Protein AF-A0A7S1I8G5-F1 (afdb_monomer)

pLDDT: mean 76.27, std 21.04, range [24.95, 96.56]

Secondary structure (DSSP, 8-state):
-PPPPPP---------------------S-S------STT-TTSTT-PPEEEEEEEEEEE-TTS-EEEEEEEEETTS-GGG-EEEEGGG-TT-HHHHHHHHHHHHHHHHHHHHHHHHHHHHHHHHHHHHHHHHHHHHHHHHTTSPS-S---GGGGGEEEEEETTEEEEEE-PBPTTSPBP--EEE--SSSHHHHHHHHHH-HHHHHHHHTTTS-------S-------TT----HHHHHHHHHHHHHHHHHTT--GGGGG-HHHHHHHHHHTTTS-----HHHHHHHHHHHHHHHHHHHHHHHHHHHHTT---EEEEEEEE-SS-EEEEEEEEEE-TT---EEEEEEEEEEE-SS---HHHHHHHHHHHHHHHT--GGG-S-EEB---HHHHHHSS--TT-B-HHHHHHHHHHHHHTSHHHHHHHHHHHHHHHHHHT-HHHHHHHHHHHHHTTPPP-PPP-TTTS-TTTHHHHHHHHHHHTHHHHHHHHHHHGGG---PPPP-------SSHHHHHTTSS--

Sequence (522 aa):
MASPMPKPSKKWTTKKVSNAGRLPARGAPNGPKMTPRHLGDKAIADTYEVQDIVGERNINTADGGRAKEWLVHWKGYTDEANTWEPLANLAGAETFIARFNEERDAANLRQQQQREKAREEKRGRAEEEEQQEEQQQAAKQQLEPEGRKTSFVWRAFVEVKEGDQKWAHCKLDLRSGERCSAKIKVCGGTSNLQQHIKASHKDWYIEQVQGKVPLAKIDLTEDRIDIIGGQTYTTEKKHRTARRFAYWVVRRKRPVSLADDAEFRDFLKEATFGKYDGPRVTTVNTHILEMVAVSNVNNQKIVTGWKEQRFKPSMAADLWSDSTCSLMGVYLYYIDENWTGLFDMLIGCSGFSGERHTGEAIKAQTDKDMDSVGLSWGDIHAKVSDQGSNIKKAWRDLSGGFCAAHTIELCVKVYLEAVGVAVVVKKMKGMTAYFHRSPHRLKHLKEQCVAAGLRPRIPPQTGNAMRWHYTHDLLDYYREYQSAIQTCNTDETQGMKMEPMVRITSTTTTGANKLANAWFVA

Mean predicted aligned error: 19.28 Å

InterPro domains:
  IPR000953 Chromo/chromo shadow domain [PS50013] (48-112)
  IPR000953 Chromo/chromo shadow domain [SM00298] (47-105)
  IPR012337 Ribonuclease H-like superfamily [SSF53098] (314-490)
  IPR016197 Chromo-like domain superfamily [SSF54160] (35-104)
  IPR023780 Chromo domain [PF00385] (48-102)
  IPR036236 Zinc finger C2H2 superfamily [SSF57667] (151-210)
  IPR052035 Zinc finger BED domain-containing [PTHR46481] (117-494)

Solvent-accessible surface area (backbone atoms only — not comparable to full-atom values): 31558 Å² total; per-residue (Å²): 139,87,83,88,85,86,88,85,83,88,86,88,85,90,80,91,87,88,86,86,87,90,83,81,91,88,72,81,93,86,67,91,82,84,76,80,87,58,100,84,53,97,77,70,86,85,72,84,56,80,64,45,52,80,45,76,48,80,44,78,42,100,86,75,46,79,46,62,32,34,30,35,36,45,60,95,56,61,83,89,70,47,44,78,40,45,68,86,79,43,77,90,44,60,66,43,52,48,51,42,50,53,52,49,52,54,49,50,50,53,54,50,53,54,52,51,50,54,50,49,54,52,48,50,52,50,52,52,50,50,52,51,50,49,50,53,49,53,61,51,60,77,71,56,79,91,86,75,78,92,54,75,62,54,79,44,41,47,80,44,75,60,84,94,46,48,31,33,36,41,74,46,59,34,92,82,71,46,75,38,81,54,72,42,78,57,70,98,62,60,65,67,61,47,48,47,37,60,70,62,30,46,70,63,47,28,62,74,43,39,90,69,56,77,86,66,70,83,73,83,76,80,77,77,78,75,87,58,86,87,75,75,74,45,72,66,57,50,53,53,50,28,42,52,49,30,49,50,30,61,77,66,72,46,67,66,64,57,41,64,34,65,69,59,25,52,51,37,15,60,78,46,75,70,59,39,64,65,47,44,44,71,56,27,50,50,42,45,46,51,51,49,22,49,47,50,54,50,48,28,52,53,44,50,53,28,58,77,70,68,51,48,40,31,35,37,45,51,77,50,74,56,100,85,39,38,39,37,38,35,34,37,38,44,63,52,98,80,66,83,48,82,46,77,43,80,60,36,79,47,68,44,71,94,52,75,78,41,23,65,55,49,31,54,52,49,51,52,29,33,51,72,37,73,49,55,82,88,50,49,64,29,31,31,29,60,88,49,72,31,56,56,63,32,49,74,74,53,76,55,39,62,36,62,71,55,51,54,48,52,54,50,50,57,55,47,61,34,77,75,46,31,54,53,54,52,50,53,52,49,52,39,53,58,34,74,73,32,74,66,49,46,50,51,47,31,53,33,19,48,76,66,75,38,82,67,71,79,75,72,54,80,87,79,37,62,98,85,45,43,70,59,55,40,52,52,47,53,64,74,45,39,70,25,52,52,49,55,54,58,70,65,35,85,79,56,92,76,82,82,81,81,78,84,74,89,80,79,79,72,68,63,65,64,58,64,67,59,68,82,75,123

Radius of gyration: 39.94 Å; Cα contacts (8 Å, |Δi|>4): 485; chains: 1; bounding box: 115×105×87 Å

Foldseek 3Di:
DDDDDDDDDDDDDDDDDDDDDDDDDDDDDPDDDDDDDDPPDPPPPPDWDFPAFDDKDWDQDPVRDIFMWTFTDTPPDDSVPTDTHGPVSCVPCVVRVVVVVVVVVVVVVVVVVVVVVVVVVVVVVVVVVVVVVVVVVVVVVVPDDPDDDDDPLCVQWDWDDDPPWIKTAGQDAFPVRHGGRDIGTDDPDCVVSVLCCLVGVLVVVLVVCQPVQDPPPLPPPDPPPPPDPDDACDPVNQLNQLLVVLVCCVVVVHDLCCQVDPVSQVVVCVVVVNRDSGDHSSSSSVSVSNVVSSLLVVLLVVVVVCVVVLNAWAKEKDWDDDPQWIKIWIKTWDQDPVNPDIDIDTQDIDTPHPDDLALVVVLVRVCVSQVSSPHDPVRHDAYEYAPDPRVCSNDPCRVVYYDPLNVVLVVVVVVCPPPVNVVVLVVLVVVLVVCVVDPVSLVQLQVLCVVVVHHRDHADDPVPDDVRCNSVSSVVCCVVSVRSSVVSVVVVCVPPDDDDDDPPDDDPPPPPVVVVVVPVPD

Structure (mmCIF, N/CA/C/O backbone):
data_AF-A0A7S1I8G5-F1
#
_entry.id   AF-A0A7S1I8G5-F1
#
loop_
_atom_site.group_PDB
_atom_site.id
_atom_site.type_symbol
_atom_site.label_atom_id
_atom_site.label_alt_id
_atom_site.label_comp_id
_atom_site.label_asym_id
_atom_site.label_entity_id
_atom_site.label_seq_id
_atom_site.pdbx_PDB_ins_code
_atom_site.Cartn_x
_atom_site.Cartn_y
_atom_site.Cartn_z
_atom_site.occupancy
_atom_site.B_iso_or_equiv
_atom_site.auth_seq_id
_atom_site.auth_comp_id
_atom_site.auth_asym_id
_atom_site.auth_atom_id
_atom_site.pdbx_PDB_model_num
ATOM 1 N N . MET A 1 1 ? -65.377 8.418 19.865 1.00 36.53 1 MET A N 1
ATOM 2 C CA . MET A 1 1 ? -65.675 8.837 21.250 1.00 36.53 1 MET A CA 1
ATOM 3 C C . MET A 1 1 ? -64.368 9.284 21.877 1.00 36.53 1 MET A C 1
ATOM 5 O O . MET A 1 1 ? -63.541 8.444 22.196 1.00 36.53 1 MET A O 1
ATOM 9 N N . ALA A 1 2 ? -64.126 10.593 21.907 1.00 29.33 2 ALA A N 1
ATOM 10 C CA . ALA A 1 2 ? -62.916 11.172 22.479 1.00 29.33 2 ALA A CA 1
ATOM 11 C C . ALA A 1 2 ? -63.202 11.562 23.935 1.00 29.33 2 ALA A C 1
ATOM 13 O O . ALA A 1 2 ? -64.108 12.357 24.180 1.00 29.33 2 ALA A O 1
ATOM 14 N N . SER A 1 3 ? -62.452 10.988 24.876 1.00 32.75 3 SER A N 1
ATOM 15 C CA . SER A 1 3 ? -62.438 11.425 26.276 1.00 32.75 3 SER A CA 1
ATOM 16 C C . SER A 1 3 ? -61.350 12.488 26.495 1.00 32.75 3 SER A C 1
ATOM 18 O O . SER A 1 3 ? -60.324 12.444 25.813 1.00 32.75 3 SER A O 1
ATOM 20 N N . PRO A 1 4 ? -61.549 13.451 27.415 1.00 34.56 4 PRO A N 1
ATOM 21 C CA . PRO A 1 4 ? -60.782 14.691 27.477 1.00 34.56 4 PRO A CA 1
ATOM 22 C C . PRO A 1 4 ? -59.636 14.635 28.498 1.00 34.56 4 PRO A C 1
ATOM 24 O O . PRO A 1 4 ? -59.749 13.988 29.537 1.00 34.56 4 PRO A O 1
ATOM 27 N N . MET A 1 5 ? -58.563 15.385 28.236 1.00 29.31 5 MET A N 1
ATOM 28 C CA . MET A 1 5 ? -57.493 15.662 29.205 1.00 29.31 5 MET A CA 1
ATOM 29 C C . MET A 1 5 ? -57.603 17.081 29.807 1.00 29.31 5 MET A C 1
ATOM 31 O O . MET A 1 5 ? -58.211 17.962 29.193 1.00 29.31 5 MET A O 1
ATOM 35 N N . PRO A 1 6 ? -57.058 17.308 31.021 1.00 33.12 6 PRO A N 1
ATOM 36 C CA . PRO A 1 6 ? -57.450 18.381 31.935 1.00 33.12 6 PRO A CA 1
ATOM 37 C C . PRO A 1 6 ? -56.567 19.643 31.856 1.00 33.12 6 PRO A C 1
ATOM 39 O O . PRO A 1 6 ? -55.441 19.624 31.369 1.00 33.12 6 PRO A O 1
ATOM 42 N N . LYS A 1 7 ? -57.096 20.753 32.395 1.00 33.09 7 LYS A N 1
ATOM 43 C CA . LYS A 1 7 ? -56.464 22.087 32.500 1.00 33.09 7 LYS A CA 1
ATOM 44 C C . LYS A 1 7 ? -55.495 22.203 33.695 1.00 33.09 7 LYS A C 1
ATOM 46 O O . LYS A 1 7 ? -55.830 21.703 34.765 1.00 33.09 7 LYS A O 1
ATOM 51 N N . PRO A 1 8 ? -54.461 23.062 33.595 1.00 29.69 8 PRO A N 1
ATOM 52 C CA . PRO A 1 8 ? -53.911 23.814 34.737 1.00 29.69 8 PRO A CA 1
ATOM 53 C C . PRO A 1 8 ? -53.958 25.341 34.467 1.00 29.69 8 PRO A C 1
ATOM 55 O O . PRO A 1 8 ? -53.571 25.816 33.408 1.00 29.69 8 PRO A O 1
ATOM 58 N N . SER A 1 9 ? -54.729 26.127 35.228 1.00 30.64 9 SER A N 1
ATOM 59 C CA . SER A 1 9 ? -54.381 26.892 36.450 1.00 30.64 9 SER A CA 1
ATOM 60 C C . SER A 1 9 ? -53.695 28.265 36.222 1.00 30.64 9 SER A C 1
ATOM 62 O O . SER A 1 9 ? -52.518 28.355 35.904 1.00 30.64 9 SER A O 1
ATOM 64 N N . LYS A 1 10 ? -54.499 29.324 36.450 1.00 30.70 10 LYS A N 1
ATOM 65 C CA . LYS A 1 10 ? -54.240 30.763 36.757 1.00 30.70 10 LYS A CA 1
ATOM 66 C C . LYS A 1 10 ? -52.889 31.048 37.465 1.00 30.70 10 LYS A C 1
ATOM 68 O O . LYS A 1 10 ? -52.471 30.214 38.249 1.00 30.70 10 LYS A O 1
ATOM 73 N N . LYS A 1 11 ? -52.219 32.215 37.421 1.00 27.30 11 LYS A N 1
ATOM 74 C CA . LYS A 1 11 ? -52.480 33.636 37.051 1.00 27.30 11 LYS A CA 1
ATOM 75 C C . LYS A 1 11 ? -51.140 34.383 37.257 1.00 27.30 11 LYS A C 1
ATOM 77 O O . LYS A 1 11 ? -50.502 34.071 38.250 1.00 27.30 11 LYS A O 1
ATOM 82 N N . TRP A 1 12 ? -50.810 35.445 36.511 1.00 24.95 12 TRP A N 1
ATOM 83 C CA . TRP A 1 12 ? -50.066 36.596 37.071 1.00 24.95 12 TRP A CA 1
ATOM 84 C C . TRP A 1 12 ? -50.576 37.911 36.466 1.00 24.95 12 TRP A C 1
ATOM 86 O O . TRP A 1 12 ? -50.993 37.977 35.314 1.00 24.95 12 TRP A O 1
ATOM 96 N N . THR A 1 13 ? -50.660 38.919 37.325 1.00 29.16 13 THR A N 1
ATOM 97 C CA . THR A 1 13 ? -51.460 40.145 37.225 1.00 29.16 13 THR A CA 1
ATOM 98 C C . THR A 1 13 ? -50.667 41.342 36.706 1.00 29.16 13 THR A C 1
ATOM 100 O O . THR A 1 13 ? -49.552 41.585 37.155 1.00 29.16 13 THR A O 1
ATOM 103 N N . THR A 1 14 ? -51.292 42.164 35.863 1.00 29.16 14 THR A N 1
ATOM 104 C CA . THR A 1 14 ? -50.829 43.503 35.461 1.00 29.16 14 THR A CA 1
ATOM 105 C C . THR A 1 14 ? -51.195 44.575 36.495 1.00 29.16 14 THR A C 1
ATOM 107 O O . THR A 1 14 ? -52.366 44.695 36.864 1.00 29.16 14 THR A O 1
ATOM 110 N N . LYS A 1 15 ? -50.235 45.426 36.880 1.00 28.98 15 LYS A N 1
ATOM 111 C CA . LYS A 1 15 ? -50.476 46.747 37.494 1.00 28.98 15 LYS A CA 1
ATOM 112 C C . LYS A 1 15 ? -49.746 47.832 36.683 1.00 28.98 15 LYS A C 1
ATOM 114 O O . LYS A 1 15 ? -48.544 47.731 36.472 1.00 28.98 15 LYS A O 1
ATOM 119 N N . LYS A 1 16 ? -50.502 48.846 36.234 1.00 28.47 16 LYS A N 1
ATOM 120 C CA . LYS A 1 16 ? -50.039 50.144 35.683 1.00 28.47 16 LYS A CA 1
ATOM 121 C C . LYS A 1 16 ? -49.447 51.002 36.826 1.00 28.47 16 LYS A C 1
ATOM 123 O O . LYS A 1 16 ? -49.817 50.775 37.973 1.00 28.47 16 LYS A O 1
ATOM 128 N N . VAL A 1 17 ? -48.542 51.963 36.616 1.00 27.59 17 VAL A N 1
ATOM 129 C CA . VAL A 1 17 ? -48.714 53.400 36.240 1.00 27.59 17 VAL A CA 1
ATOM 130 C C . VAL A 1 17 ? -47.315 54.014 36.547 1.00 27.59 17 VAL A C 1
ATOM 132 O O . VAL A 1 17 ? -46.735 53.624 37.552 1.00 27.59 17 VAL A O 1
ATOM 135 N N . SER A 1 18 ? -46.673 54.871 35.744 1.00 29.56 18 SER A N 1
ATOM 136 C CA . SER A 1 18 ? -46.899 56.325 35.758 1.00 29.56 18 SER A CA 1
ATOM 137 C C . SER A 1 18 ? -46.206 57.073 34.613 1.00 29.56 18 SER A C 1
ATOM 139 O O . SER A 1 18 ? -45.178 56.681 34.075 1.00 29.56 18 SER A O 1
ATOM 141 N N . ASN A 1 19 ? -46.855 58.177 34.261 1.00 34.03 19 ASN A N 1
ATOM 142 C CA . ASN A 1 19 ? -46.555 59.156 33.229 1.00 34.03 19 ASN A CA 1
ATOM 143 C C . ASN A 1 19 ? -45.679 60.274 33.828 1.00 34.03 19 ASN A C 1
ATOM 145 O O . ASN A 1 19 ? -46.028 60.734 34.913 1.00 34.03 19 ASN A O 1
ATOM 149 N N . ALA A 1 20 ? -44.634 60.757 33.145 1.00 28.36 20 ALA A N 1
ATOM 150 C CA . ALA A 1 20 ? -44.122 62.126 33.323 1.00 28.36 20 ALA A CA 1
ATOM 151 C C . ALA A 1 20 ? -43.029 62.490 32.299 1.00 28.36 20 ALA A C 1
ATOM 153 O O . ALA A 1 20 ? -41.996 61.833 32.230 1.00 28.36 20 ALA A O 1
ATOM 154 N N . GLY A 1 21 ? -43.215 63.622 31.610 1.00 27.94 21 GLY A N 1
ATOM 155 C CA . GLY A 1 21 ? -42.102 64.498 31.223 1.00 27.94 21 GLY A CA 1
ATOM 156 C C . GLY A 1 21 ? -41.699 64.519 29.747 1.00 27.94 21 GLY A C 1
ATOM 157 O O . GLY A 1 21 ? -40.776 63.833 29.331 1.00 27.94 21 GLY A O 1
ATOM 158 N N . ARG A 1 22 ? -42.318 65.412 28.968 1.00 34.19 22 ARG A N 1
ATOM 159 C CA . ARG A 1 22 ? -41.823 65.877 27.663 1.00 34.19 22 ARG A CA 1
ATOM 160 C C . ARG A 1 22 ? -40.981 67.136 27.878 1.00 34.19 22 ARG A C 1
ATOM 162 O O . ARG A 1 22 ? -41.559 68.112 28.332 1.00 34.19 22 ARG A O 1
ATOM 169 N N . LEU A 1 23 ? -39.697 67.152 27.501 1.00 28.70 23 LEU A N 1
ATOM 170 C CA . LEU A 1 23 ? -38.855 68.353 27.289 1.00 28.70 23 LEU A CA 1
ATOM 171 C C . LEU A 1 23 ? -37.631 67.973 26.407 1.00 28.70 23 LEU A C 1
ATOM 173 O O . LEU A 1 23 ? -37.255 66.806 26.402 1.00 28.70 23 LEU A O 1
ATOM 177 N N . PRO A 1 24 ? -36.915 68.910 25.753 1.00 28.22 24 PRO A N 1
ATOM 178 C CA . PRO A 1 24 ? -37.345 69.808 24.679 1.00 28.22 24 PRO A CA 1
ATOM 179 C C . PRO A 1 24 ? -36.412 69.731 23.439 1.00 28.22 24 PRO A C 1
ATOM 181 O O . PRO A 1 24 ? -35.234 69.395 23.533 1.00 28.22 24 PRO A O 1
ATOM 184 N N . ALA A 1 25 ? -36.908 70.129 22.264 1.00 29.56 25 ALA A N 1
ATOM 185 C CA . ALA A 1 25 ? -36.082 70.290 21.064 1.00 29.56 25 ALA A CA 1
ATOM 186 C C . ALA A 1 25 ? -35.198 71.546 21.175 1.00 29.56 25 ALA A C 1
ATOM 188 O O . ALA A 1 25 ? -35.715 72.660 21.277 1.00 29.56 25 ALA A O 1
ATOM 189 N N . ARG A 1 26 ? -33.871 71.385 21.112 1.00 32.38 26 ARG A N 1
ATOM 190 C CA . ARG A 1 26 ? -32.922 72.496 20.944 1.00 32.38 26 ARG A CA 1
ATOM 191 C C . ARG A 1 26 ? -32.481 72.593 19.485 1.00 32.38 26 ARG A C 1
ATOM 193 O O . ARG A 1 26 ? -31.536 71.940 19.068 1.00 32.38 26 ARG A O 1
ATOM 200 N N . GLY A 1 27 ? -33.164 73.457 18.741 1.00 32.97 27 GLY A N 1
ATOM 201 C CA . GLY A 1 27 ? -32.585 74.193 17.618 1.00 32.97 27 GLY A CA 1
ATOM 202 C C . GLY A 1 27 ? -32.524 75.665 18.022 1.00 32.97 27 GLY A C 1
ATOM 203 O O . GLY A 1 27 ? -33.501 76.181 18.565 1.00 32.97 27 GLY A O 1
ATOM 204 N N . ALA A 1 28 ? -31.372 76.309 17.833 1.00 29.28 28 ALA A N 1
ATOM 205 C CA . ALA A 1 28 ? -31.188 77.719 18.157 1.00 29.28 28 ALA A CA 1
ATOM 206 C C . ALA A 1 28 ? -32.063 78.629 17.261 1.00 29.28 28 ALA A C 1
ATOM 208 O O . ALA A 1 28 ? -32.385 78.256 16.131 1.00 29.28 28 ALA A O 1
ATOM 209 N N . PRO A 1 29 ? -32.470 79.811 17.761 1.00 35.16 29 PRO A N 1
ATOM 210 C CA . PRO A 1 29 ? -33.760 80.427 17.439 1.00 35.16 29 PRO A CA 1
ATOM 211 C C . PRO A 1 29 ? -33.788 81.353 16.218 1.00 35.16 29 PRO A C 1
ATOM 213 O O . PRO A 1 29 ? -34.811 81.983 15.999 1.00 35.16 29 PRO A O 1
ATOM 216 N N . ASN A 1 30 ? -32.716 81.462 15.430 1.00 34.28 30 ASN A N 1
ATOM 217 C CA . ASN A 1 30 ? -32.603 82.497 14.390 1.00 34.28 30 ASN A CA 1
ATOM 218 C C . ASN A 1 30 ? -32.059 81.969 13.051 1.00 34.28 30 ASN A C 1
ATOM 220 O O . ASN A 1 30 ? -31.218 82.599 12.418 1.00 34.28 30 ASN A O 1
ATOM 224 N N . GLY A 1 31 ? -32.557 80.816 12.601 1.00 37.69 31 GLY A N 1
ATOM 225 C CA . GLY A 1 31 ? -32.434 80.373 11.210 1.00 37.69 31 GLY A CA 1
ATOM 226 C C . GLY A 1 31 ? -33.821 80.008 10.675 1.00 37.69 31 GLY A C 1
ATOM 227 O O . GLY A 1 31 ? -34.510 79.222 11.334 1.00 37.69 31 GLY A O 1
ATOM 228 N N . PRO A 1 32 ? -34.294 80.579 9.552 1.00 36.72 32 PRO A N 1
ATOM 229 C CA . PRO A 1 32 ? -35.659 80.352 9.095 1.00 36.72 32 PRO A CA 1
ATOM 230 C C . PRO A 1 32 ? -35.862 78.887 8.680 1.00 36.72 32 PRO A C 1
ATOM 232 O O . PRO A 1 32 ? -35.322 78.417 7.682 1.00 36.72 32 PRO A O 1
ATOM 235 N N . LYS A 1 33 ? -36.673 78.167 9.467 1.00 34.03 33 LYS A N 1
ATOM 236 C CA . LYS A 1 33 ? -37.210 76.841 9.143 1.00 34.03 33 LYS A CA 1
ATOM 237 C C . LYS A 1 33 ? -38.220 76.987 8.007 1.00 34.03 33 LYS A C 1
ATOM 239 O O . LYS A 1 33 ? -39.370 77.347 8.252 1.00 34.03 33 LYS A O 1
ATOM 244 N N . MET A 1 34 ? -37.806 76.705 6.777 1.00 33.00 34 MET A N 1
ATOM 245 C CA . MET A 1 34 ? -38.726 76.612 5.645 1.00 33.00 34 MET A CA 1
ATOM 246 C C . MET A 1 34 ? -39.209 75.168 5.510 1.00 33.00 34 MET A C 1
ATOM 248 O O . MET A 1 34 ? -38.493 74.300 5.027 1.00 33.00 34 MET A O 1
ATOM 252 N N . THR A 1 35 ? -40.428 74.915 5.987 1.00 39.66 35 THR A N 1
ATOM 253 C CA . THR A 1 35 ? -41.234 73.772 5.538 1.00 39.66 35 THR A CA 1
ATOM 254 C C . THR A 1 35 ? -42.181 74.310 4.471 1.00 39.66 35 THR A C 1
ATOM 256 O O . THR A 1 35 ? -42.973 75.202 4.790 1.00 39.66 35 THR A O 1
ATOM 259 N N . PRO A 1 36 ? -42.097 73.848 3.218 1.00 34.38 36 PRO A N 1
ATOM 260 C CA . PRO A 1 36 ? -43.021 74.297 2.196 1.00 34.38 36 PRO A CA 1
ATOM 261 C C . PRO A 1 36 ? -44.405 73.667 2.386 1.00 34.38 36 PRO A C 1
ATOM 263 O O . PRO A 1 36 ? -44.516 72.496 2.749 1.00 34.38 36 PRO A O 1
ATOM 266 N N . ARG A 1 37 ? -45.468 74.466 2.232 1.00 45.16 37 ARG A N 1
ATOM 267 C CA . ARG A 1 37 ? -46.842 74.110 2.639 1.00 45.16 37 ARG A CA 1
ATOM 268 C C . ARG A 1 37 ? -47.810 73.900 1.473 1.00 45.16 37 ARG A C 1
ATOM 270 O O . ARG A 1 37 ? -48.912 73.434 1.754 1.00 45.16 37 ARG A O 1
ATOM 277 N N . HIS A 1 38 ? -47.456 74.166 0.209 1.00 35.88 38 HIS A N 1
ATOM 278 C CA . HIS A 1 38 ? -48.355 73.992 -0.951 1.00 35.88 38 HIS A CA 1
ATOM 279 C C . HIS A 1 38 ? -47.667 73.311 -2.160 1.00 35.88 38 HIS A C 1
ATOM 281 O O . HIS A 1 38 ? -46.457 73.434 -2.348 1.00 35.88 38 HIS A O 1
ATOM 287 N N . LEU A 1 39 ? -48.451 72.595 -2.990 1.00 38.56 39 LEU A N 1
ATOM 288 C CA . LEU A 1 39 ? -48.036 72.045 -4.296 1.00 38.56 39 LEU A CA 1
ATOM 289 C C . LEU A 1 39 ? -47.607 73.211 -5.209 1.00 38.56 39 LEU A C 1
ATOM 291 O O . LEU A 1 39 ? -48.442 73.874 -5.818 1.00 38.56 39 LEU A O 1
ATOM 295 N N . GLY A 1 40 ? -46.314 73.514 -5.239 1.00 46.38 40 GLY A N 1
ATOM 296 C CA . GLY A 1 40 ? -45.781 74.723 -5.875 1.00 46.38 40 GLY A CA 1
ATOM 297 C C . GLY A 1 40 ? -44.508 75.262 -5.224 1.00 46.38 40 GLY A C 1
ATOM 298 O O . GLY A 1 40 ? -43.892 76.178 -5.764 1.00 46.38 40 GLY A O 1
ATOM 299 N N . ASP A 1 41 ? -44.071 74.672 -4.113 1.00 38.12 41 ASP A N 1
ATOM 300 C CA . ASP A 1 41 ? -42.801 75.011 -3.490 1.00 38.12 41 ASP A CA 1
ATOM 301 C C . ASP A 1 41 ? -41.639 74.133 -4.006 1.00 38.12 41 ASP A C 1
ATOM 303 O O . ASP A 1 41 ? -41.667 72.902 -3.961 1.00 38.12 41 ASP A O 1
ATOM 307 N N . LYS A 1 42 ? -40.581 74.796 -4.487 1.00 41.94 42 LYS A N 1
ATOM 308 C CA . LYS A 1 42 ? -39.393 74.260 -5.187 1.00 41.94 42 LYS A CA 1
ATOM 309 C C . LYS A 1 42 ? -38.405 73.446 -4.316 1.00 41.94 42 LYS A C 1
ATOM 311 O O . LYS A 1 42 ? -37.199 73.573 -4.493 1.00 41.94 42 LYS A O 1
ATOM 316 N N . ALA A 1 43 ? -38.885 72.614 -3.391 1.00 46.19 43 ALA A N 1
ATOM 317 C CA . ALA A 1 43 ? -38.037 71.778 -2.521 1.00 46.19 43 ALA A CA 1
ATOM 318 C C . ALA A 1 43 ? -38.420 70.280 -2.504 1.00 46.19 43 ALA A C 1
ATOM 320 O O . ALA A 1 43 ? -38.004 69.554 -1.609 1.00 46.19 43 ALA A O 1
ATOM 321 N N . ILE A 1 44 ? -39.201 69.811 -3.488 1.00 46.47 44 ILE A N 1
ATOM 322 C CA . ILE A 1 44 ? -39.547 68.382 -3.689 1.00 46.47 44 ILE A CA 1
ATOM 323 C C . ILE A 1 44 ? -38.609 67.721 -4.731 1.00 46.47 44 ILE A C 1
ATOM 325 O O . ILE A 1 44 ? -38.768 66.559 -5.080 1.00 46.47 44 ILE A O 1
ATOM 329 N N . ALA A 1 45 ? -37.619 68.450 -5.258 1.00 44.41 45 ALA A N 1
ATOM 330 C CA . ALA A 1 45 ? -36.797 67.970 -6.372 1.00 44.41 45 ALA A CA 1
ATOM 331 C C . ALA A 1 45 ? -35.719 66.931 -5.987 1.00 44.41 45 ALA A C 1
ATOM 333 O O . ALA A 1 45 ? -35.317 66.171 -6.859 1.00 44.41 45 ALA A O 1
ATOM 334 N N . ASP A 1 46 ? -35.304 66.850 -4.714 1.00 55.47 46 ASP A N 1
ATOM 335 C CA . ASP A 1 46 ? -34.121 66.066 -4.297 1.00 55.47 46 ASP A CA 1
ATOM 336 C C . ASP A 1 46 ? -34.423 64.963 -3.255 1.00 55.47 46 ASP A C 1
ATOM 338 O O . ASP A 1 46 ? -33.521 64.470 -2.579 1.00 55.47 46 ASP A O 1
ATOM 342 N N . THR A 1 47 ? -35.688 64.562 -3.091 1.00 65.25 47 THR A N 1
ATOM 343 C CA . THR A 1 47 ? -36.087 63.486 -2.160 1.00 65.25 47 THR A CA 1
ATOM 344 C C . THR A 1 47 ? -36.484 62.218 -2.916 1.00 65.25 47 THR A C 1
ATOM 346 O O . THR A 1 47 ? -37.376 62.271 -3.762 1.00 65.25 47 THR A O 1
ATOM 349 N N . TYR A 1 48 ? -35.872 61.079 -2.582 1.00 78.50 48 TYR A N 1
ATOM 350 C CA . TYR A 1 48 ? -36.171 59.767 -3.171 1.00 78.50 48 TYR A CA 1
ATOM 351 C C . TYR A 1 48 ? -37.131 58.960 -2.280 1.00 78.50 48 TYR A C 1
ATOM 353 O O . TYR A 1 48 ? -37.059 59.034 -1.054 1.00 78.50 48 TYR A O 1
ATOM 361 N N . GLU A 1 49 ? -38.038 58.188 -2.887 1.00 81.62 49 GLU A N 1
ATOM 362 C CA . GLU A 1 49 ? -38.992 57.329 -2.167 1.00 81.62 49 GLU A CA 1
ATOM 363 C C . GLU A 1 49 ? -38.381 55.938 -1.921 1.00 81.62 49 GLU A C 1
ATOM 365 O O . GLU A 1 49 ? -37.835 55.315 -2.836 1.00 81.62 49 GLU A O 1
ATOM 370 N N . VAL A 1 50 ? -38.495 55.437 -0.689 1.00 86.69 50 VAL A N 1
ATOM 371 C CA . VAL A 1 50 ? -38.058 54.082 -0.317 1.00 86.69 50 VAL A CA 1
ATOM 372 C C . VAL A 1 50 ? -39.036 53.050 -0.883 1.00 86.69 50 VAL A C 1
ATOM 374 O O . VAL A 1 50 ? -40.239 53.145 -0.648 1.00 86.69 50 VAL A O 1
ATOM 377 N N . GLN A 1 51 ? -38.525 52.051 -1.607 1.00 86.88 51 GLN A N 1
ATOM 378 C CA . GLN A 1 51 ? -39.300 50.899 -2.076 1.00 86.88 51 GLN A CA 1
ATOM 379 C C . GLN A 1 51 ? -39.213 49.725 -1.100 1.00 86.88 51 GLN A C 1
ATOM 381 O O . GLN A 1 51 ? -40.235 49.099 -0.811 1.00 86.88 51 GLN A O 1
ATOM 386 N N . ASP A 1 52 ? -38.014 49.424 -0.593 1.00 87.00 52 ASP A N 1
ATOM 387 C CA . ASP A 1 52 ? -37.824 48.392 0.426 1.00 87.00 52 ASP A CA 1
ATOM 388 C C . ASP A 1 52 ? -36.535 48.573 1.239 1.00 87.00 52 ASP A C 1
ATOM 390 O O . ASP A 1 52 ? -35.627 49.305 0.843 1.00 87.00 52 ASP A O 1
ATOM 394 N N . ILE A 1 53 ? -36.446 47.866 2.365 1.00 89.81 53 ILE A N 1
ATOM 395 C CA . ILE A 1 53 ? -35.215 47.700 3.141 1.00 89.81 53 ILE A CA 1
ATOM 396 C C . ILE A 1 53 ? -34.708 46.282 2.917 1.00 89.81 53 ILE A C 1
ATOM 398 O O . ILE A 1 53 ? -35.381 45.315 3.257 1.00 89.81 53 ILE A O 1
ATOM 402 N N . VAL A 1 54 ? -33.510 46.158 2.355 1.00 87.25 54 VAL A N 1
ATOM 403 C CA . VAL A 1 54 ? -32.962 44.868 1.900 1.00 87.25 54 VAL A CA 1
ATOM 404 C C . VAL A 1 54 ? -31.797 44.375 2.759 1.00 87.25 54 VAL A C 1
ATOM 406 O O . VAL A 1 54 ? -31.345 43.241 2.611 1.00 87.25 54 VAL A O 1
ATOM 409 N N . GLY A 1 55 ? -31.303 45.199 3.685 1.00 86.44 55 GLY A N 1
ATOM 410 C CA . GLY A 1 55 ? -30.202 44.823 4.564 1.00 86.44 55 GLY A CA 1
ATOM 411 C C . GLY A 1 55 ? -30.015 45.761 5.750 1.00 86.44 55 GLY A C 1
ATOM 412 O O . GLY A 1 55 ? -30.501 46.888 5.766 1.00 86.44 55 GLY A O 1
ATOM 413 N N . GLU A 1 56 ? -29.263 45.297 6.745 1.00 89.38 56 GLU A N 1
ATOM 414 C CA . GLU A 1 56 ? -28.792 46.112 7.864 1.00 89.38 56 GLU A CA 1
ATOM 415 C C . GLU A 1 56 ? -27.318 45.815 8.150 1.00 89.38 56 GLU A C 1
ATOM 417 O O . GLU A 1 56 ? -26.847 44.689 7.964 1.00 89.38 56 GLU A O 1
ATOM 422 N N . ARG A 1 57 ? -26.580 46.817 8.626 1.00 85.88 57 ARG A N 1
ATOM 423 C CA . ARG A 1 57 ? -25.205 46.641 9.099 1.00 85.88 57 ARG A CA 1
ATOM 424 C C . ARG A 1 57 ? -24.947 47.491 10.330 1.00 85.88 57 ARG A C 1
ATOM 426 O O . ARG A 1 57 ? -25.530 48.559 10.499 1.00 85.88 57 ARG A O 1
ATOM 433 N N . ASN A 1 58 ? -24.036 47.019 11.174 1.00 88.94 58 ASN A N 1
ATOM 434 C CA . ASN A 1 58 ? -23.506 47.808 12.278 1.00 88.94 58 ASN A CA 1
ATOM 435 C C . ASN A 1 58 ? -22.155 48.390 11.857 1.00 88.94 58 ASN A C 1
ATOM 437 O O . ASN A 1 58 ? -21.273 47.645 11.431 1.00 88.94 58 ASN A O 1
ATOM 441 N N . ILE A 1 59 ? -21.992 49.699 12.007 1.00 83.44 59 ILE A N 1
ATOM 442 C CA . ILE A 1 59 ? -20.736 50.414 11.779 1.00 83.44 59 ILE A CA 1
ATOM 443 C C . ILE A 1 59 ? -20.169 50.907 13.112 1.00 83.44 59 ILE A C 1
ATOM 445 O O . ILE A 1 59 ? -20.914 51.206 14.047 1.00 83.44 59 ILE A O 1
ATOM 449 N N . ASN A 1 60 ? -18.844 50.997 13.202 1.00 82.94 60 ASN A N 1
ATOM 450 C CA . ASN A 1 60 ? -18.184 51.637 14.336 1.00 82.94 60 ASN A CA 1
ATOM 451 C C . ASN A 1 60 ? -18.073 53.136 14.053 1.00 82.94 60 ASN A C 1
ATOM 453 O O . ASN A 1 60 ? -17.613 53.526 12.980 1.00 82.94 60 ASN A O 1
ATOM 457 N N . THR A 1 61 ? -18.485 53.968 15.000 1.00 73.00 61 THR A N 1
ATOM 458 C CA . THR A 1 61 ? -18.355 55.422 14.888 1.00 73.00 61 THR A CA 1
ATOM 459 C C . THR A 1 61 ? -16.967 55.870 15.363 1.00 73.00 61 THR A C 1
ATOM 461 O O . THR A 1 61 ? -16.283 55.148 16.092 1.00 73.00 61 THR A O 1
ATOM 464 N N . ALA A 1 62 ? -16.511 57.047 14.920 1.00 69.75 62 ALA A N 1
ATOM 465 C CA . ALA A 1 62 ? -15.155 57.554 15.188 1.00 69.75 62 ALA A CA 1
ATOM 466 C C . ALA A 1 62 ? -14.847 57.745 16.691 1.00 69.75 62 ALA A C 1
ATOM 468 O O . ALA A 1 62 ? -13.695 57.727 17.112 1.00 69.75 62 ALA A O 1
ATOM 469 N N . ASP A 1 63 ? -15.895 57.883 17.492 1.00 72.81 63 ASP A N 1
ATOM 470 C CA . ASP A 1 63 ? -15.950 57.998 18.947 1.00 72.81 63 ASP A CA 1
ATOM 471 C C . ASP A 1 63 ? -16.037 56.636 19.675 1.00 72.81 63 ASP A C 1
ATOM 473 O O . ASP A 1 63 ? -16.203 56.585 20.892 1.00 72.81 63 ASP A O 1
ATOM 477 N N . GLY A 1 64 ? -15.888 55.517 18.953 1.00 65.19 64 GLY A N 1
ATOM 478 C CA . GLY A 1 64 ? -15.893 54.162 19.519 1.00 65.19 64 GLY A CA 1
ATOM 479 C C . GLY A 1 64 ? -17.290 53.601 19.812 1.00 65.19 64 GLY A C 1
ATOM 480 O O . GLY A 1 64 ? -17.412 52.537 20.421 1.00 65.19 64 GLY A O 1
ATOM 481 N N . GLY A 1 65 ? -18.343 54.297 19.378 1.00 74.81 65 GLY A N 1
ATOM 482 C CA . GLY A 1 65 ? -19.726 53.832 19.434 1.00 74.81 65 GLY A CA 1
ATOM 483 C C . GLY A 1 65 ? -20.068 52.854 18.307 1.00 74.81 65 GLY A C 1
ATOM 484 O O . GLY A 1 65 ? -19.283 52.613 17.389 1.00 74.81 65 GLY A O 1
ATOM 485 N N . ARG A 1 66 ? -21.271 52.274 18.366 1.00 79.19 66 ARG A N 1
ATOM 486 C CA . ARG A 1 66 ? -21.854 51.487 17.269 1.00 79.19 66 ARG A CA 1
ATOM 487 C C . ARG A 1 66 ? -23.084 52.207 16.735 1.00 79.19 66 ARG A C 1
ATOM 489 O O . ARG A 1 66 ? -23.991 52.500 17.510 1.00 79.19 66 ARG A O 1
ATOM 496 N N . ALA A 1 67 ? -23.128 52.436 15.429 1.00 80.69 67 ALA A N 1
ATOM 497 C CA . ALA A 1 67 ? -24.308 52.927 14.727 1.00 80.69 67 ALA A CA 1
ATOM 498 C C . ALA A 1 67 ? -24.842 51.849 13.778 1.00 80.69 67 ALA A C 1
ATOM 500 O O . ALA A 1 67 ? -24.107 50.951 13.363 1.00 80.69 67 ALA A O 1
ATOM 501 N N . LYS A 1 68 ? -26.134 51.921 13.462 1.00 85.69 68 LYS A N 1
ATOM 502 C CA . LYS A 1 68 ? -26.794 51.015 12.522 1.00 85.69 68 LYS A CA 1
ATOM 503 C C . LYS A 1 68 ? -27.161 51.785 11.258 1.00 85.69 68 LYS A C 1
ATOM 505 O O . LYS A 1 68 ? -27.662 52.905 11.346 1.00 85.69 68 LYS A O 1
ATOM 510 N N . GLU A 1 69 ? -26.917 51.162 10.116 1.00 89.38 69 GLU A N 1
ATOM 511 C CA . GLU A 1 69 ? -27.347 51.632 8.801 1.00 89.38 69 GLU A CA 1
ATOM 512 C C . GLU A 1 69 ? -28.199 50.555 8.133 1.00 89.38 69 GLU A C 1
ATOM 514 O O . GLU A 1 69 ? -28.012 49.356 8.375 1.00 89.38 69 GLU A O 1
ATOM 519 N N . TRP A 1 70 ? -29.113 50.993 7.276 1.00 88.19 70 TRP A N 1
ATOM 520 C CA . TRP A 1 70 ? -30.008 50.136 6.512 1.00 88.19 70 TRP A CA 1
ATOM 521 C C . TRP A 1 70 ? -29.711 50.286 5.029 1.00 88.19 70 TRP A C 1
ATOM 523 O O . TRP A 1 70 ? -29.493 51.395 4.552 1.00 88.19 70 TRP A O 1
ATOM 533 N N . LEU A 1 71 ? -29.679 49.169 4.309 1.00 90.69 71 LEU A N 1
ATOM 534 C CA . LEU A 1 71 ? -29.538 49.163 2.862 1.00 90.69 71 LEU A CA 1
ATOM 535 C C . LEU A 1 71 ? -30.919 49.373 2.254 1.00 90.69 71 LEU A C 1
ATOM 537 O O . LEU A 1 71 ? -31.821 48.551 2.444 1.00 90.69 71 LEU A O 1
ATOM 541 N N . VAL A 1 72 ? -31.069 50.488 1.556 1.00 88.50 72 VAL A N 1
ATOM 542 C CA . VAL A 1 72 ? -32.337 50.961 1.016 1.00 88.50 72 VAL A CA 1
ATOM 543 C C . VAL A 1 72 ? -32.395 50.639 -0.464 1.00 88.50 72 VAL A C 1
ATOM 545 O O . VAL A 1 72 ? -31.467 50.959 -1.205 1.00 88.50 72 VAL A O 1
ATOM 548 N N . HIS A 1 73 ? -33.501 50.041 -0.888 1.00 86.38 73 HIS A N 1
ATOM 549 C CA . HIS A 1 73 ? -33.860 49.939 -2.291 1.00 86.38 73 HIS A CA 1
ATOM 550 C C . HIS A 1 73 ? -34.785 51.097 -2.664 1.00 86.38 73 HIS A C 1
ATOM 552 O O . HIS A 1 73 ? -35.844 51.284 -2.055 1.00 86.38 73 HIS A O 1
ATOM 558 N N . TRP A 1 74 ? -34.362 51.903 -3.637 1.00 85.69 74 TRP A N 1
ATOM 559 C CA . TRP A 1 74 ? -35.043 53.133 -4.038 1.00 85.69 74 TRP A CA 1
ATOM 560 C C . TRP A 1 74 ? -36.069 52.868 -5.135 1.00 85.69 74 TRP A C 1
ATOM 562 O O . TRP A 1 74 ? -35.803 52.158 -6.103 1.00 85.69 74 TRP A O 1
ATOM 572 N N . LYS A 1 75 ? -37.244 53.488 -5.022 1.00 82.19 75 LYS A N 1
ATOM 573 C CA . LYS A 1 75 ? -38.338 53.265 -5.967 1.00 82.19 75 LYS A CA 1
ATOM 574 C C . LYS A 1 75 ? -37.978 53.724 -7.375 1.00 82.19 75 LYS A C 1
ATOM 576 O O . LYS A 1 75 ? -37.676 54.894 -7.595 1.00 82.19 75 LYS A O 1
ATOM 581 N N . GLY A 1 76 ? -38.075 52.803 -8.333 1.00 79.19 76 GLY A N 1
ATOM 582 C CA . GLY A 1 76 ? -37.769 53.069 -9.743 1.00 79.19 76 GLY A CA 1
ATOM 583 C C . GLY A 1 76 ? -36.282 52.987 -10.101 1.00 79.19 76 GLY A C 1
ATOM 584 O O . GLY A 1 76 ? -35.930 53.296 -11.238 1.00 79.19 76 GLY A O 1
ATOM 585 N N . TYR A 1 77 ? -35.433 52.549 -9.167 1.00 78.75 77 TYR A N 1
ATOM 586 C CA . TYR A 1 77 ? -34.013 52.284 -9.389 1.00 78.75 77 TYR A CA 1
ATOM 587 C C . TYR A 1 77 ? -33.723 50.782 -9.295 1.00 78.75 77 TYR A C 1
ATOM 589 O O . TYR A 1 77 ? -34.496 50.021 -8.719 1.00 78.75 77 TYR A O 1
ATOM 597 N N . THR A 1 78 ? -32.625 50.340 -9.903 1.00 82.38 78 THR A N 1
ATOM 598 C CA . THR A 1 78 ? -32.190 48.940 -9.852 1.00 82.38 78 THR A CA 1
ATOM 599 C C . THR A 1 78 ? -31.405 48.650 -8.568 1.00 82.38 78 THR A C 1
ATOM 601 O O . THR A 1 78 ? -30.998 49.571 -7.858 1.00 82.38 78 THR A O 1
ATOM 604 N N . ASP A 1 79 ? -31.169 47.370 -8.267 1.00 79.56 79 ASP A N 1
ATOM 605 C CA . ASP A 1 79 ? -30.475 46.939 -7.043 1.00 79.56 79 ASP A CA 1
ATOM 606 C C . ASP A 1 79 ? -29.041 47.485 -6.925 1.00 79.56 79 ASP A C 1
ATOM 608 O O . ASP A 1 79 ? -28.515 47.631 -5.820 1.00 79.56 79 ASP A O 1
ATOM 612 N N . GLU A 1 80 ? -28.400 47.839 -8.043 1.00 78.88 80 GLU A N 1
ATOM 613 C CA . GLU A 1 80 ? -27.065 48.448 -8.051 1.00 78.88 80 GLU A CA 1
ATOM 614 C C . GLU A 1 80 ? -27.046 49.867 -7.465 1.00 78.88 80 GLU A C 1
ATOM 616 O O . GLU A 1 80 ? -25.988 50.348 -7.061 1.00 78.88 80 GLU A O 1
ATOM 621 N N . ALA A 1 81 ? -28.199 50.538 -7.405 1.00 73.88 81 ALA A N 1
ATOM 622 C CA . ALA A 1 81 ? -28.335 51.879 -6.845 1.00 73.88 81 ALA A CA 1
ATOM 623 C C . ALA A 1 81 ? -28.633 51.877 -5.335 1.00 73.88 81 ALA A C 1
ATOM 625 O O . ALA A 1 81 ? -28.846 52.943 -4.756 1.00 73.88 81 ALA A O 1
ATOM 626 N N . ASN A 1 82 ? -28.670 50.709 -4.687 1.00 85.25 82 ASN A N 1
ATOM 627 C CA . ASN A 1 82 ? -28.979 50.607 -3.264 1.00 85.25 82 ASN A CA 1
ATOM 628 C C . ASN A 1 82 ? -27.896 51.296 -2.416 1.00 85.25 82 ASN A C 1
ATOM 630 O O . ASN A 1 82 ? -26.700 51.029 -2.571 1.00 85.25 82 ASN A O 1
ATOM 634 N N . THR A 1 83 ? -28.306 52.149 -1.475 1.00 85.31 83 THR A N 1
ATOM 635 C CA . THR A 1 83 ? -27.384 52.884 -0.590 1.00 85.31 83 THR A CA 1
ATOM 636 C C . THR A 1 83 ? -27.635 52.574 0.881 1.00 85.31 83 THR A C 1
ATOM 638 O O . THR A 1 83 ? -28.722 52.158 1.283 1.00 85.31 83 THR A O 1
ATOM 641 N N . TRP A 1 84 ? -26.586 52.722 1.691 1.00 88.25 84 TRP A N 1
ATOM 642 C CA . TRP A 1 84 ? -26.641 52.526 3.136 1.00 88.25 84 TRP A CA 1
ATOM 643 C C . TRP A 1 84 ? -26.987 53.841 3.822 1.00 88.25 84 TRP A C 1
ATOM 645 O O . TRP A 1 84 ? -26.184 54.769 3.798 1.00 88.25 84 TRP A O 1
ATOM 655 N N . GLU A 1 85 ? -28.152 53.896 4.458 1.00 85.31 85 GLU A N 1
ATOM 656 C CA . GLU A 1 85 ? -28.671 55.107 5.083 1.00 85.31 85 GLU A CA 1
ATOM 657 C C . GLU A 1 85 ? -28.804 54.942 6.608 1.00 85.31 85 GLU A C 1
ATOM 659 O O . GLU A 1 85 ? -29.266 53.898 7.092 1.00 85.31 85 GLU A O 1
ATOM 664 N N . PRO A 1 86 ? -28.423 55.954 7.408 1.00 87.75 86 PRO A N 1
ATOM 665 C CA . PRO A 1 86 ? -28.712 55.979 8.836 1.00 87.75 86 PRO A CA 1
ATOM 666 C C . PRO A 1 86 ? -30.210 56.200 9.079 1.00 87.75 86 PRO A C 1
ATOM 668 O O . PRO A 1 86 ? -30.908 56.794 8.261 1.00 87.75 86 PRO A O 1
ATOM 671 N N . LEU A 1 87 ? -30.700 55.823 10.266 1.00 81.25 87 LEU A N 1
ATOM 672 C CA . LEU A 1 87 ? -32.119 55.979 10.632 1.00 81.25 87 LEU A CA 1
ATOM 673 C C . LEU A 1 87 ? -32.629 57.418 10.448 1.00 81.25 87 LEU A C 1
ATOM 675 O O . LEU A 1 87 ? -33.782 57.629 10.093 1.00 81.25 87 LEU A O 1
ATOM 679 N N . ALA A 1 88 ? -31.759 58.407 10.677 1.00 81.81 88 ALA A N 1
ATOM 680 C CA . ALA A 1 88 ? -32.078 59.823 10.516 1.00 81.81 88 ALA A CA 1
ATOM 681 C C . ALA A 1 88 ? -32.482 60.202 9.078 1.00 81.81 88 A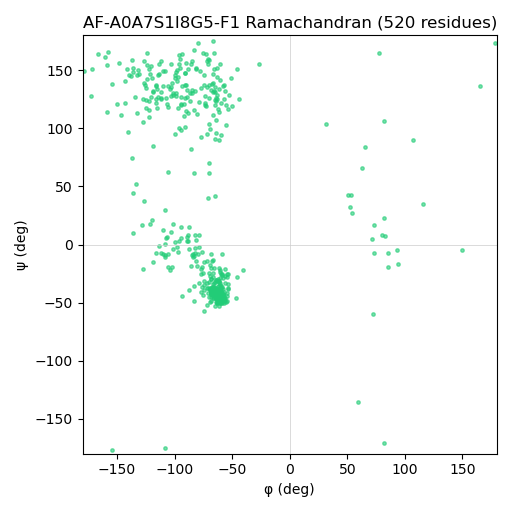LA A C 1
ATOM 683 O O . ALA A 1 88 ? -33.283 61.119 8.910 1.00 81.81 88 ALA A O 1
ATOM 684 N N . ASN A 1 89 ? -31.973 59.489 8.067 1.00 81.88 89 ASN A N 1
ATOM 685 C CA . ASN A 1 89 ? -32.289 59.719 6.655 1.00 81.88 89 ASN A CA 1
ATOM 686 C C . ASN A 1 89 ? -33.573 58.991 6.215 1.00 81.88 89 ASN A C 1
ATOM 688 O O . ASN A 1 89 ? -34.072 59.237 5.123 1.00 81.88 89 ASN A O 1
ATOM 692 N N . LEU A 1 90 ? -34.129 58.121 7.067 1.00 83.00 90 LEU A N 1
ATOM 693 C CA . LEU A 1 90 ? -35.256 57.232 6.760 1.00 83.00 90 LEU A CA 1
ATOM 694 C C . LEU A 1 90 ? -36.557 57.643 7.455 1.00 83.00 90 LEU A C 1
ATOM 696 O O . LEU A 1 90 ? -37.402 56.801 7.765 1.00 83.00 90 LEU A O 1
ATOM 700 N N . ALA A 1 91 ? -36.730 58.942 7.702 1.00 76.75 91 ALA A N 1
ATOM 701 C CA . ALA A 1 91 ? -37.970 59.475 8.253 1.00 76.75 91 ALA A CA 1
ATOM 702 C C . ALA A 1 91 ? -39.153 59.150 7.320 1.00 76.75 91 ALA A C 1
ATOM 704 O O . ALA A 1 91 ? -39.149 59.540 6.154 1.00 76.75 91 ALA A O 1
ATOM 705 N N . GLY A 1 92 ? -40.166 58.443 7.829 1.00 74.75 92 GLY A N 1
ATOM 706 C CA . GLY A 1 92 ? -41.318 57.982 7.043 1.00 74.75 92 GLY A CA 1
ATOM 707 C C . GLY A 1 92 ? -41.193 56.566 6.461 1.00 74.75 92 GLY A C 1
ATOM 708 O O . GLY A 1 92 ? -42.162 56.071 5.886 1.00 74.75 92 GLY A O 1
ATOM 709 N N . ALA A 1 93 ? -40.042 55.897 6.611 1.00 81.44 93 ALA A N 1
ATOM 710 C CA . ALA A 1 93 ? -39.827 54.512 6.173 1.00 81.44 93 ALA A CA 1
ATOM 711 C C . ALA A 1 93 ? -39.900 53.490 7.329 1.00 81.44 93 ALA A C 1
ATOM 713 O O . ALA A 1 93 ? -39.455 52.346 7.199 1.00 81.44 93 ALA A O 1
ATOM 714 N N . GLU A 1 94 ? -40.477 53.875 8.473 1.00 80.81 94 GLU A N 1
ATOM 715 C CA . GLU A 1 94 ? -40.535 53.047 9.682 1.00 80.81 94 GLU A CA 1
ATOM 716 C C . GLU A 1 94 ? -41.302 51.738 9.452 1.00 80.81 94 GLU A C 1
ATOM 718 O O . GLU A 1 94 ? -40.963 50.709 10.035 1.00 80.81 94 GLU A O 1
ATOM 723 N N . THR A 1 95 ? -42.305 51.755 8.572 1.00 81.88 95 THR A N 1
ATOM 724 C CA . THR A 1 95 ? -43.099 50.576 8.198 1.00 81.88 95 THR A CA 1
ATOM 725 C C . THR A 1 95 ? -42.280 49.543 7.421 1.00 81.88 95 THR A C 1
ATOM 727 O O . THR A 1 95 ? -42.420 48.347 7.675 1.00 81.88 95 THR A O 1
ATOM 730 N N . PHE A 1 96 ? -41.379 49.978 6.535 1.00 85.38 96 PHE A N 1
ATOM 731 C CA . PHE A 1 96 ? -40.481 49.090 5.787 1.00 85.38 96 PHE A CA 1
ATOM 732 C C . PHE A 1 96 ? -39.408 48.483 6.695 1.00 85.38 96 PHE A C 1
ATOM 734 O O . PHE A 1 96 ? -39.150 47.283 6.638 1.00 85.38 96 PHE A O 1
ATOM 741 N N . ILE A 1 97 ? -38.843 49.288 7.602 1.00 83.81 97 ILE A N 1
ATOM 742 C CA . ILE A 1 97 ? -37.880 48.813 8.605 1.00 83.81 97 ILE A CA 1
ATOM 743 C C . ILE A 1 97 ? -38.540 47.808 9.562 1.00 83.81 97 ILE A C 1
ATOM 745 O O . ILE A 1 97 ? -37.928 46.799 9.917 1.00 83.81 97 ILE A O 1
ATOM 749 N N . ALA A 1 98 ? -39.782 48.060 9.988 1.00 83.69 98 ALA A N 1
ATOM 750 C CA . ALA A 1 98 ? -40.536 47.137 10.833 1.00 83.69 98 ALA A CA 1
ATOM 751 C C . ALA A 1 98 ? -40.775 45.798 10.123 1.00 83.69 98 ALA A C 1
ATOM 753 O O . ALA A 1 98 ? -40.431 44.757 10.680 1.00 83.69 98 ALA A O 1
ATOM 754 N N . ARG A 1 99 ? -41.251 45.829 8.870 1.00 85.81 99 ARG A N 1
ATOM 755 C CA . ARG A 1 99 ? -41.457 44.625 8.051 1.00 85.81 99 ARG A CA 1
ATOM 756 C C . ARG A 1 99 ? -40.171 43.812 7.889 1.00 85.81 99 ARG A C 1
ATOM 758 O O . ARG A 1 99 ? -40.175 42.614 8.153 1.00 85.81 99 ARG A O 1
ATOM 765 N N . PHE A 1 100 ? -39.063 44.462 7.531 1.00 88.75 100 PHE A N 1
ATOM 766 C CA . PHE A 1 100 ? -37.763 43.800 7.389 1.00 88.75 100 PHE A CA 1
ATOM 767 C C . PHE A 1 100 ? -37.311 43.120 8.693 1.00 88.75 100 PHE A C 1
ATOM 769 O O . PHE A 1 100 ? -36.847 41.979 8.680 1.00 88.75 100 PHE A O 1
ATOM 776 N N . ASN A 1 101 ? -37.471 43.792 9.839 1.00 86.81 101 ASN A N 1
ATOM 777 C CA . ASN A 1 101 ? -37.120 43.209 11.135 1.00 86.81 101 ASN A CA 1
ATOM 778 C C . ASN A 1 101 ? -38.014 42.013 11.494 1.00 86.81 101 ASN A C 1
ATOM 780 O O . ASN A 1 101 ? -37.494 41.002 11.958 1.00 86.81 101 ASN A O 1
ATOM 784 N N . GLU A 1 102 ? -39.325 42.099 11.258 1.00 87.81 102 GLU A N 1
ATOM 785 C CA . GLU A 1 102 ? -40.266 41.000 11.510 1.00 87.81 102 GLU A CA 1
ATOM 786 C C . GLU A 1 102 ? -39.955 39.770 10.646 1.00 87.81 102 GLU A C 1
ATOM 788 O O . GLU A 1 102 ? -39.920 38.648 11.155 1.00 87.81 102 GLU A O 1
ATOM 793 N N . GLU A 1 103 ? -39.669 39.967 9.358 1.00 85.44 103 GLU A N 1
ATOM 794 C CA . GLU A 1 103 ? -39.288 38.889 8.441 1.00 85.44 103 GLU A CA 1
ATOM 795 C C . GLU A 1 103 ? -37.958 38.243 8.843 1.00 85.44 103 GLU A C 1
ATOM 797 O O . GLU A 1 103 ? -37.852 37.012 8.884 1.00 85.44 103 GLU A O 1
ATOM 802 N N . ARG A 1 104 ? -36.961 39.055 9.218 1.00 86.38 104 ARG A N 1
ATOM 803 C CA . ARG A 1 104 ? -35.676 38.574 9.742 1.00 86.38 104 ARG A CA 1
ATOM 804 C C . ARG A 1 104 ? -35.867 37.769 11.025 1.00 86.38 104 ARG A C 1
ATOM 806 O O . ARG A 1 104 ? -35.303 36.685 11.157 1.00 86.38 104 ARG A O 1
ATOM 813 N N . ASP A 1 105 ? -36.648 38.277 11.971 1.00 84.69 105 ASP A N 1
ATOM 814 C CA . ASP A 1 105 ? -36.856 37.624 13.263 1.00 84.69 105 ASP A CA 1
ATOM 815 C C . ASP A 1 105 ? -37.646 36.317 13.099 1.00 84.69 105 ASP A C 1
ATOM 817 O O . ASP A 1 105 ? -37.298 35.303 13.708 1.00 84.69 105 ASP A O 1
ATOM 821 N N . ALA A 1 106 ? -38.627 36.283 12.191 1.00 85.44 106 ALA A N 1
ATOM 822 C CA . ALA A 1 106 ? -39.326 35.059 11.810 1.00 85.44 106 ALA A CA 1
ATOM 823 C C . ALA A 1 106 ? -38.397 34.041 11.124 1.00 85.44 106 ALA A C 1
ATOM 825 O O . ALA A 1 106 ? -38.479 32.842 11.408 1.00 85.44 106 ALA A O 1
ATOM 826 N N . ALA A 1 107 ? -37.492 34.487 10.246 1.00 83.00 107 ALA A N 1
ATOM 827 C CA . ALA A 1 107 ? -36.499 33.625 9.604 1.00 83.00 107 ALA A CA 1
ATOM 828 C C . ALA A 1 107 ? -35.493 33.056 10.619 1.00 83.00 107 ALA A C 1
ATOM 830 O O . ALA A 1 107 ? -35.225 31.851 10.611 1.00 83.00 107 ALA A O 1
ATOM 831 N N . ASN A 1 108 ? -35.007 33.888 11.543 1.00 83.31 108 ASN A N 1
ATOM 832 C CA . ASN A 1 108 ? -34.132 33.473 12.638 1.00 83.31 108 ASN A CA 1
ATOM 833 C C . ASN A 1 108 ? -34.819 32.440 13.539 1.00 83.31 108 ASN A C 1
ATOM 835 O O . ASN A 1 108 ? -34.217 31.419 13.873 1.00 83.31 108 ASN A O 1
ATOM 839 N N . LEU A 1 109 ? -36.096 32.652 13.874 1.00 86.81 109 LEU A N 1
ATOM 840 C CA . LEU A 1 109 ? -36.872 31.716 14.685 1.00 86.81 109 LEU A CA 1
ATOM 841 C C . LEU A 1 109 ? -37.071 30.371 13.971 1.00 86.81 109 LEU A C 1
ATOM 843 O O . LEU A 1 109 ? -36.887 29.320 14.583 1.00 86.81 109 LEU A O 1
ATOM 847 N N . ARG A 1 110 ? -37.372 30.379 12.663 1.00 86.19 110 ARG A N 1
ATOM 848 C CA . ARG A 1 110 ? -37.454 29.149 11.852 1.00 86.19 110 ARG A CA 1
ATOM 849 C C . ARG A 1 110 ? -36.121 28.407 11.819 1.00 86.19 110 ARG A C 1
ATOM 851 O O . ARG A 1 110 ? -36.097 27.187 11.971 1.00 86.19 110 ARG A O 1
ATOM 858 N N . GLN A 1 111 ? -35.011 29.126 11.659 1.00 83.62 111 GLN A N 1
ATOM 859 C CA . GLN A 1 111 ? -33.679 28.526 11.661 1.00 83.62 111 GLN A CA 1
ATOM 860 C C . GLN A 1 111 ? -33.324 27.943 13.038 1.00 83.62 111 GLN A C 1
ATOM 862 O O . GLN A 1 111 ? -32.734 26.864 13.114 1.00 83.62 111 GLN A O 1
ATOM 867 N N . GLN A 1 112 ? -33.715 28.609 14.126 1.00 83.12 112 GLN A N 1
ATOM 868 C CA . GLN A 1 112 ? -33.533 28.104 15.485 1.00 83.12 112 GLN A CA 1
ATOM 869 C C . GLN A 1 112 ? -34.346 26.823 15.722 1.00 83.12 112 GLN A C 1
ATOM 871 O O . GLN A 1 112 ? -33.782 25.830 16.177 1.00 83.12 112 GLN A O 1
ATOM 876 N N . GLN A 1 113 ? -35.618 26.798 15.316 1.00 87.75 113 GLN A N 1
ATOM 877 C CA . GLN A 1 113 ? -36.479 25.614 15.416 1.00 87.75 113 GLN A CA 1
ATOM 878 C C . GLN A 1 113 ? -35.945 24.432 14.593 1.00 87.75 113 GLN A C 1
ATOM 880 O O . GLN A 1 113 ? -35.944 23.297 15.064 1.00 87.75 113 GLN A O 1
ATOM 885 N N . GLN A 1 114 ? -35.437 24.679 13.380 1.00 83.88 114 GLN A N 1
ATOM 886 C CA . GLN A 1 114 ? -34.807 23.636 12.562 1.00 83.88 114 GLN A CA 1
ATOM 887 C C . GLN A 1 114 ? -33.540 23.070 13.222 1.00 83.88 114 GLN A C 1
ATOM 889 O O . GLN A 1 114 ? -33.317 21.859 13.187 1.00 83.88 114 GLN A O 1
ATOM 894 N N . ARG A 1 115 ? -32.722 23.924 13.853 1.00 82.44 115 ARG A N 1
ATOM 895 C CA . ARG A 1 115 ? -31.522 23.497 14.594 1.00 82.44 115 ARG A CA 1
ATOM 896 C C . ARG A 1 115 ? -31.869 22.693 15.844 1.00 82.44 115 ARG A C 1
ATOM 898 O O . ARG A 1 115 ? -31.188 21.709 16.120 1.00 82.44 115 ARG A O 1
ATOM 905 N N . GLU A 1 116 ? -32.902 23.090 16.582 1.00 85.38 116 GLU A N 1
ATOM 906 C CA . GLU A 1 116 ? -33.386 22.350 17.754 1.00 85.38 116 GLU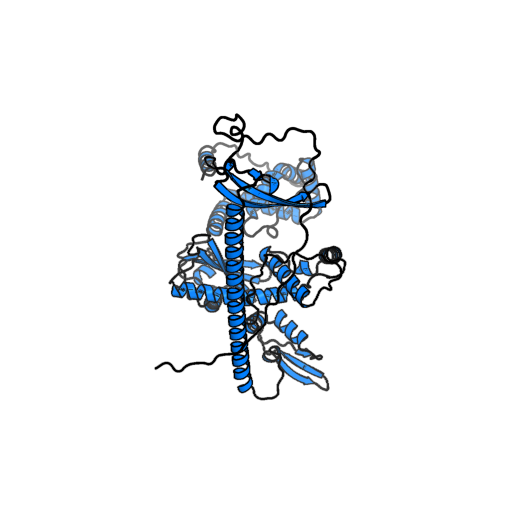 A CA 1
ATOM 907 C C . GLU A 1 116 ? -33.925 20.978 17.355 1.00 85.38 116 GLU A C 1
ATOM 909 O O . GLU A 1 116 ? -33.481 19.976 17.912 1.00 85.38 116 GLU A O 1
ATOM 914 N N . LYS A 1 117 ? -34.755 20.907 16.309 1.00 87.25 117 LYS A N 1
ATOM 915 C CA . LYS A 1 117 ? -35.277 19.638 15.789 1.00 87.25 117 LYS A CA 1
ATOM 916 C C . LYS A 1 117 ? -34.161 18.693 15.329 1.00 87.25 117 LYS A C 1
ATOM 918 O O . LYS A 1 117 ? -34.148 17.528 15.706 1.00 87.25 117 LYS A O 1
ATOM 923 N N . ALA A 1 118 ? -33.166 19.201 14.597 1.00 81.81 118 ALA A N 1
ATOM 924 C CA . ALA A 1 118 ? -32.006 18.405 14.188 1.00 81.81 118 ALA A CA 1
ATOM 925 C C . ALA A 1 118 ? -31.152 17.930 15.383 1.00 81.81 118 ALA A C 1
ATOM 927 O O . ALA A 1 118 ? -30.516 16.875 15.324 1.00 81.81 118 ALA A O 1
ATOM 928 N N . ARG A 1 119 ? -31.114 18.706 16.477 1.00 83.75 119 ARG A N 1
ATOM 929 C CA . ARG A 1 119 ? -30.405 18.342 17.712 1.00 83.75 119 ARG A CA 1
ATOM 930 C C . ARG A 1 119 ? -31.161 17.273 18.500 1.00 83.75 119 ARG A C 1
ATOM 932 O O . ARG A 1 119 ? -30.515 16.371 19.025 1.00 83.75 119 ARG A O 1
ATOM 939 N N . GLU A 1 120 ? -32.489 17.347 18.548 1.00 82.62 120 GLU A N 1
ATOM 940 C CA . GLU A 1 120 ? -33.346 16.315 19.142 1.00 82.62 120 GLU A CA 1
ATOM 941 C C . GLU A 1 120 ? -33.303 15.008 18.345 1.00 82.62 120 GLU A C 1
ATOM 943 O O . GLU A 1 120 ? -33.115 13.957 18.945 1.00 82.62 120 GLU A O 1
ATOM 948 N N . GLU A 1 121 ? -33.356 15.059 17.010 1.00 82.12 121 GLU A N 1
ATOM 949 C CA . GLU A 1 121 ? -33.208 13.874 16.148 1.00 82.12 121 GLU A CA 1
ATOM 950 C C . GLU A 1 121 ? -31.837 13.199 16.334 1.00 82.12 121 GLU A C 1
ATOM 952 O O . GLU A 1 121 ? -31.749 11.973 16.422 1.00 82.12 121 GLU A O 1
ATOM 957 N N . LYS A 1 122 ? -30.757 13.986 16.467 1.00 78.44 122 LYS A N 1
ATOM 958 C CA . LYS A 1 122 ? -29.429 13.452 16.818 1.00 78.44 122 LYS A CA 1
ATOM 959 C C . LYS A 1 122 ? -29.391 12.836 18.214 1.00 78.44 122 LYS A C 1
ATOM 961 O O . LYS A 1 122 ? -28.727 11.818 18.383 1.00 78.44 122 LYS A O 1
ATOM 966 N N . ARG A 1 123 ? -30.056 13.448 19.201 1.00 79.88 123 ARG A N 1
ATOM 967 C CA . ARG A 1 123 ? -30.106 12.920 20.571 1.00 79.88 123 ARG A CA 1
ATOM 968 C C . ARG A 1 123 ? -30.885 11.606 20.618 1.00 79.88 123 ARG A C 1
ATOM 970 O O . ARG A 1 123 ? -30.380 10.652 21.184 1.00 79.88 123 ARG A O 1
ATOM 977 N N . GLY A 1 124 ? -32.031 11.534 19.939 1.00 78.88 124 GLY A N 1
ATOM 978 C CA . GLY A 1 124 ? -32.832 10.313 19.833 1.00 78.88 124 GLY A CA 1
ATOM 979 C C . GLY A 1 124 ? -32.075 9.169 19.160 1.00 78.88 124 GLY A C 1
ATOM 980 O O . GLY A 1 124 ? -32.050 8.068 19.693 1.00 78.88 124 GLY A O 1
ATOM 981 N N . ARG A 1 125 ? -31.366 9.429 18.050 1.00 74.31 125 ARG A N 1
ATOM 982 C CA . ARG A 1 125 ? -30.540 8.395 17.400 1.00 74.31 125 ARG A CA 1
ATOM 983 C C . ARG A 1 125 ? -29.384 7.921 18.293 1.00 74.31 125 ARG A C 1
ATOM 985 O O . ARG A 1 125 ? -29.075 6.738 18.286 1.00 74.31 125 ARG A O 1
ATOM 992 N N . ALA A 1 126 ? -28.766 8.821 19.061 1.00 71.50 126 ALA A N 1
ATOM 993 C CA . ALA A 1 126 ? -27.720 8.452 20.016 1.00 71.50 126 ALA A CA 1
ATOM 994 C C . ALA A 1 126 ? -28.272 7.622 21.191 1.00 71.50 126 ALA A C 1
ATOM 996 O O . ALA A 1 126 ? -27.652 6.637 21.569 1.00 71.50 126 ALA A O 1
ATOM 997 N N . GLU A 1 127 ? -29.446 7.980 21.722 1.00 76.31 127 GLU A N 1
ATOM 998 C CA . GLU A 1 127 ? -30.138 7.223 22.776 1.00 76.31 127 GLU A CA 1
ATOM 999 C C . GLU A 1 127 ? -30.586 5.832 22.274 1.00 76.31 127 GLU A C 1
ATOM 1001 O O . GLU A 1 127 ? -30.464 4.848 22.999 1.00 76.31 127 GLU A O 1
ATOM 1006 N N . GLU A 1 128 ? -31.055 5.716 21.024 1.00 73.19 128 GLU A N 1
ATOM 1007 C CA . GLU A 1 128 ? -31.383 4.428 20.390 1.00 73.19 128 GLU A CA 1
ATOM 1008 C C . GLU A 1 128 ? -30.140 3.552 20.165 1.00 73.19 128 GLU A C 1
ATOM 1010 O O . GLU A 1 128 ? -30.192 2.346 20.410 1.00 73.19 128 GLU A O 1
ATOM 1015 N N . GLU A 1 129 ? -29.022 4.137 19.720 1.00 75.12 129 GLU A N 1
ATOM 1016 C CA . GLU A 1 129 ? -27.741 3.430 19.573 1.00 75.12 129 GLU A CA 1
ATOM 1017 C C . GLU A 1 129 ? -27.208 2.953 20.937 1.00 75.12 1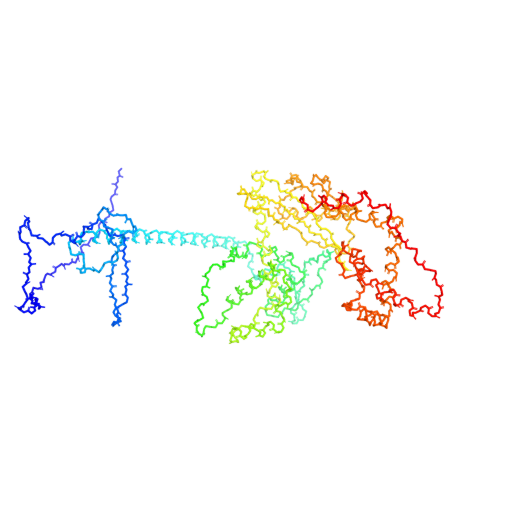29 GLU A C 1
ATOM 1019 O O . GLU A 1 129 ? -26.810 1.795 21.060 1.00 75.12 129 GLU A O 1
ATOM 1024 N N . GLU A 1 130 ? -27.284 3.787 21.979 1.00 75.38 130 GLU A N 1
ATOM 1025 C CA . GLU A 1 130 ? -26.872 3.444 23.348 1.00 75.38 130 GLU A CA 1
ATOM 1026 C C . GLU A 1 130 ? -27.731 2.309 23.934 1.00 75.38 130 GLU A C 1
ATOM 1028 O O . GLU A 1 130 ? -27.195 1.334 24.463 1.00 75.38 130 GLU A O 1
ATOM 1033 N N . GLN A 1 131 ? -29.055 2.350 23.746 1.00 73.00 131 GLN A N 1
ATOM 1034 C CA . GLN A 1 131 ? -29.956 1.273 24.181 1.00 73.00 131 GLN A CA 1
ATOM 1035 C C . GLN A 1 131 ? -29.726 -0.038 23.417 1.00 73.00 131 GLN A C 1
ATOM 1037 O O . GLN A 1 131 ? -29.823 -1.121 24.001 1.00 73.00 131 GLN A O 1
ATOM 1042 N N . GLN A 1 132 ? -29.411 0.025 22.119 1.00 71.88 132 GLN A N 1
ATOM 1043 C CA . GLN A 1 132 ? -29.059 -1.163 21.336 1.00 71.88 132 GLN A CA 1
ATOM 1044 C C . GLN A 1 132 ? -27.715 -1.757 21.777 1.00 71.88 132 GLN A C 1
ATOM 1046 O O . GLN A 1 132 ? -27.591 -2.982 21.856 1.00 71.88 132 GLN A O 1
ATOM 1051 N N . GLU A 1 133 ? -26.726 -0.922 22.105 1.00 72.62 133 GLU A N 1
ATOM 1052 C CA . GLU A 1 133 ? -25.446 -1.367 22.661 1.00 72.62 133 GLU A CA 1
ATOM 1053 C C . GLU A 1 133 ? -25.611 -1.992 24.054 1.00 72.62 133 GLU A C 1
ATOM 1055 O O . GLU A 1 133 ? -25.040 -3.057 24.307 1.00 72.62 133 GLU A O 1
ATOM 1060 N N . GLU A 1 134 ? -26.432 -1.405 24.930 1.00 73.19 134 GLU A N 1
ATOM 1061 C CA . GLU A 1 134 ? -26.754 -1.967 26.248 1.00 73.19 134 GLU A CA 1
ATOM 1062 C C . GLU A 1 134 ? -27.491 -3.307 26.136 1.00 73.19 134 GLU A C 1
ATOM 1064 O O . GLU A 1 134 ? -27.125 -4.269 26.814 1.00 73.19 134 GLU A O 1
ATOM 1069 N N . GLN A 1 135 ? -28.477 -3.427 25.238 1.00 69.25 135 GLN A N 1
ATOM 1070 C CA . GLN A 1 135 ? -29.181 -4.692 24.998 1.00 69.25 135 GLN A CA 1
ATOM 1071 C C . GLN A 1 135 ? -28.251 -5.769 24.422 1.00 69.25 135 GLN A C 1
ATOM 1073 O O . GLN A 1 135 ? -28.313 -6.927 24.843 1.00 69.25 135 GLN A O 1
ATOM 1078 N N . GLN A 1 136 ? -27.344 -5.405 23.510 1.00 65.75 136 GLN A N 1
ATOM 1079 C CA . GLN A 1 136 ? -26.328 -6.328 22.995 1.00 65.75 136 GLN A CA 1
ATOM 1080 C C . GLN A 1 136 ? -25.305 -6.724 24.068 1.00 65.75 136 GLN A C 1
ATOM 1082 O O . GLN A 1 136 ? -24.876 -7.879 24.100 1.00 65.75 136 GLN A O 1
ATOM 1087 N N . GLN A 1 137 ? -24.918 -5.813 24.968 1.00 63.47 137 GLN A N 1
ATOM 1088 C CA . GLN A 1 137 ? -24.047 -6.128 26.103 1.00 63.47 137 GLN A CA 1
ATOM 1089 C C . GLN A 1 137 ? -24.741 -7.030 27.128 1.00 63.47 137 GLN A C 1
ATOM 1091 O O . GLN A 1 137 ? -24.126 -7.997 27.579 1.00 63.47 137 GLN A O 1
ATOM 1096 N N . ALA A 1 138 ? -26.013 -6.781 27.443 1.00 64.81 138 ALA A N 1
ATOM 1097 C CA . ALA A 1 138 ? -26.806 -7.602 28.356 1.00 64.81 138 ALA A CA 1
ATOM 1098 C C . ALA A 1 138 ? -27.022 -9.023 27.805 1.00 64.81 138 ALA A C 1
ATOM 1100 O O . ALA A 1 138 ? -26.804 -10.004 28.519 1.00 64.81 138 ALA A O 1
ATOM 1101 N N . ALA A 1 139 ? -27.343 -9.156 26.512 1.00 64.31 139 ALA A N 1
ATOM 1102 C CA . ALA A 1 139 ? -27.468 -10.455 25.845 1.00 64.31 139 ALA A CA 1
ATOM 1103 C C . ALA A 1 139 ? -26.143 -11.241 25.835 1.00 64.31 139 ALA A C 1
ATOM 1105 O O . ALA A 1 139 ? -26.131 -12.469 25.913 1.00 64.31 139 ALA A O 1
ATOM 1106 N N . LYS A 1 140 ? -25.009 -10.536 25.780 1.00 59.00 140 LYS A N 1
ATOM 1107 C CA . LYS A 1 140 ? -23.671 -11.135 25.816 1.00 59.00 140 LYS A CA 1
ATOM 1108 C C . LYS A 1 140 ? -23.231 -11.524 27.229 1.00 59.00 140 LYS A C 1
ATOM 1110 O O . LYS A 1 140 ? -22.547 -12.530 27.383 1.00 59.00 140 LYS A O 1
ATOM 1115 N N . GLN A 1 141 ? -23.646 -10.770 28.248 1.00 56.50 141 GLN A N 1
ATOM 1116 C CA . GLN A 1 141 ? -23.401 -11.096 29.658 1.00 56.50 141 GLN A CA 1
ATOM 1117 C C . GLN A 1 141 ? -24.185 -12.332 30.120 1.00 56.50 141 GLN A C 1
ATOM 1119 O O . GLN A 1 141 ? -23.684 -13.076 30.955 1.00 56.50 141 GLN A O 1
ATOM 1124 N N . GLN A 1 142 ? -25.359 -12.609 29.543 1.00 53.22 142 GLN A N 1
ATOM 1125 C CA . GLN A 1 142 ? -26.155 -13.802 29.872 1.00 53.22 142 GLN A CA 1
ATOM 1126 C C . GLN A 1 142 ? -25.618 -15.117 29.267 1.00 53.22 142 GLN A C 1
ATOM 1128 O O . GLN A 1 142 ? -26.124 -16.187 29.599 1.00 53.22 142 GLN A O 1
ATOM 1133 N N . LEU A 1 143 ? -24.592 -15.064 28.407 1.00 52.28 143 LEU A N 1
ATOM 1134 C CA . LEU A 1 143 ? -24.006 -16.232 27.729 1.00 52.28 143 LEU A CA 1
ATOM 1135 C C . LEU A 1 143 ? -22.562 -16.558 28.152 1.00 52.28 143 LEU A C 1
ATOM 1137 O O . LEU A 1 143 ? -22.007 -17.544 27.664 1.00 52.28 143 LEU A O 1
ATOM 1141 N N . GLU A 1 144 ? -21.936 -15.784 29.046 1.00 42.09 144 GLU A N 1
ATOM 1142 C CA . GLU A 1 144 ? -20.581 -16.090 29.526 1.00 42.09 144 GLU A CA 1
ATOM 1143 C C . GLU A 1 144 ? -20.602 -16.753 30.918 1.00 42.09 144 GLU A C 1
ATOM 1145 O O . GLU A 1 144 ? -21.212 -16.219 31.843 1.00 42.09 144 GLU A O 1
ATOM 1150 N N . PRO A 1 145 ? -19.921 -17.902 31.111 1.00 38.66 145 PRO A N 1
ATOM 1151 C CA . PRO A 1 145 ? -19.744 -18.475 32.437 1.00 38.66 145 PRO A CA 1
ATOM 1152 C C . PRO A 1 145 ? -18.885 -17.545 33.299 1.00 38.66 145 PRO A C 1
ATOM 1154 O O . PRO A 1 145 ? -17.835 -17.060 32.865 1.00 38.66 145 PRO A O 1
ATOM 1157 N N . GLU A 1 146 ? -19.311 -17.332 34.541 1.00 36.53 146 GLU A N 1
ATOM 1158 C CA . GLU A 1 146 ? -18.615 -16.498 35.515 1.00 36.53 146 GLU A CA 1
ATOM 1159 C C . GLU A 1 146 ? -17.167 -16.976 35.744 1.00 36.53 146 GLU A C 1
ATOM 1161 O O . GLU A 1 146 ? -16.910 -18.126 36.104 1.00 36.53 146 GLU A O 1
ATOM 1166 N N . GLY A 1 147 ? -16.199 -16.062 35.572 1.00 49.25 147 GLY A N 1
ATOM 1167 C CA . GLY A 1 147 ? -14.894 -16.175 36.235 1.00 49.25 147 GLY A CA 1
ATOM 1168 C C . GLY A 1 147 ? -13.627 -16.372 35.388 1.00 49.25 147 GLY A C 1
ATOM 1169 O O . GLY A 1 147 ? -12.694 -17.020 35.871 1.00 49.25 147 GLY A O 1
ATOM 1170 N N . ARG A 1 148 ? -13.481 -15.794 34.178 1.00 45.47 148 ARG A N 1
ATOM 1171 C CA . ARG A 1 148 ? -12.157 -15.774 33.499 1.00 45.47 148 ARG A CA 1
ATOM 1172 C C . ARG A 1 148 ? -11.869 -14.534 32.628 1.00 45.47 148 ARG A C 1
ATOM 1174 O O . ARG A 1 148 ? -12.420 -14.376 31.556 1.00 45.47 148 ARG A O 1
ATOM 1181 N N . LYS A 1 149 ? -10.916 -13.710 33.095 1.00 50.09 149 LYS A N 1
ATOM 1182 C CA . LYS A 1 149 ? -10.089 -12.684 32.401 1.00 50.09 149 LYS A CA 1
ATOM 1183 C C . LYS A 1 149 ? -10.729 -11.940 31.204 1.00 50.09 149 LYS A C 1
ATOM 1185 O O . LYS A 1 149 ? -10.690 -12.404 30.073 1.00 50.09 149 LYS A O 1
ATOM 1190 N N . THR A 1 150 ? -11.133 -10.692 31.445 1.00 61.50 150 THR A N 1
ATOM 1191 C CA . THR A 1 150 ? -11.929 -9.803 30.568 1.00 61.50 150 THR A CA 1
ATOM 1192 C C . THR A 1 150 ? -11.282 -9.307 29.260 1.00 61.50 150 THR A C 1
ATOM 1194 O O . THR A 1 150 ? -11.978 -8.782 28.395 1.00 61.50 150 THR A O 1
ATOM 1197 N N . SER A 1 151 ? -9.964 -9.428 29.068 1.00 77.88 151 SER A N 1
ATOM 1198 C CA . SER A 1 151 ? -9.299 -8.896 27.862 1.00 77.88 151 SER A CA 1
ATOM 1199 C C . SER A 1 151 ? -9.358 -9.881 26.689 1.00 77.88 151 SER A C 1
ATOM 1201 O O . SER A 1 151 ? -8.937 -11.031 26.831 1.00 77.88 151 SER A O 1
ATOM 1203 N N . PHE A 1 152 ? -9.777 -9.412 25.501 1.00 87.25 152 PHE A N 1
ATOM 1204 C CA . PHE A 1 152 ? -9.835 -10.212 24.260 1.00 87.25 152 PHE A CA 1
ATOM 1205 C C . PHE A 1 152 ? -8.503 -10.891 23.918 1.00 87.25 152 PHE A C 1
ATOM 1207 O O . PHE A 1 152 ? -8.483 -11.933 23.268 1.00 87.25 152 PHE A O 1
ATOM 1214 N N . VAL A 1 153 ? -7.395 -10.318 24.390 1.00 88.81 153 VAL A N 1
ATOM 1215 C CA . VAL A 1 153 ? -6.039 -10.844 24.242 1.00 88.81 153 VAL A CA 1
ATOM 1216 C C . VAL A 1 153 ? -5.952 -12.287 24.742 1.00 88.81 153 VAL A C 1
ATOM 1218 O O . VAL A 1 153 ? -5.323 -13.114 24.094 1.00 88.81 153 VAL A O 1
ATOM 1221 N N . TRP A 1 154 ? -6.647 -12.645 25.825 1.00 91.31 154 TRP A N 1
ATOM 1222 C CA . TRP A 1 154 ? -6.625 -14.011 26.363 1.00 91.31 154 TRP A CA 1
ATOM 1223 C C . TRP A 1 154 ? -7.265 -15.054 25.442 1.00 91.31 154 TRP A C 1
ATOM 1225 O O . TRP A 1 154 ? -7.000 -16.242 25.597 1.00 91.31 154 TRP A O 1
ATOM 1235 N N . ARG A 1 155 ? -8.013 -14.640 24.411 1.00 91.44 155 ARG A N 1
ATOM 1236 C CA . ARG A 1 155 ? -8.468 -15.550 23.349 1.00 91.44 155 ARG A CA 1
ATOM 1237 C C . ARG A 1 155 ? -7.317 -16.102 22.515 1.00 91.44 155 ARG A C 1
ATOM 1239 O O . ARG A 1 155 ? -7.510 -17.139 21.895 1.00 91.44 155 ARG A O 1
ATOM 1246 N N . ALA A 1 156 ? -6.149 -15.456 22.523 1.00 91.44 156 ALA A N 1
ATOM 1247 C CA . ALA A 1 156 ? -4.942 -15.853 21.795 1.00 91.44 156 ALA A CA 1
ATOM 1248 C C . ALA A 1 156 ? -3.881 -16.547 22.668 1.00 91.44 156 ALA A C 1
ATOM 1250 O O . ALA A 1 156 ? -2.866 -16.996 22.138 1.00 91.44 156 ALA A O 1
ATOM 1251 N N . PHE A 1 157 ? -4.096 -16.659 23.984 1.00 93.06 157 PHE A N 1
ATOM 1252 C CA . PHE A 1 157 ? -3.080 -17.153 24.917 1.00 93.06 157 PHE A CA 1
ATOM 1253 C C . PHE A 1 157 ? -3.604 -18.221 25.875 1.00 93.06 157 PHE A C 1
ATOM 1255 O O . PHE A 1 157 ? -4.765 -18.208 26.280 1.00 93.06 157 PHE A O 1
ATOM 1262 N N . VAL A 1 158 ? -2.708 -19.112 26.292 1.00 91.31 158 VAL A N 1
ATOM 1263 C CA . VAL A 1 158 ? -2.911 -20.043 27.408 1.00 91.31 158 VAL A CA 1
ATOM 1264 C C . VAL A 1 158 ? -1.979 -19.633 28.544 1.00 91.31 158 VAL A C 1
ATOM 1266 O O . VAL A 1 158 ? -0.775 -19.491 28.340 1.00 91.31 158 VAL A O 1
ATOM 1269 N N . GLU A 1 159 ? -2.526 -19.403 29.738 1.00 89.69 159 GLU A N 1
ATOM 1270 C CA . GLU A 1 159 ? -1.698 -19.106 30.912 1.00 89.69 159 GLU A CA 1
ATOM 1271 C C . GLU A 1 159 ? -1.054 -20.383 31.453 1.00 89.69 159 GLU A C 1
ATOM 1273 O O . GLU A 1 159 ? -1.727 -21.393 31.643 1.00 89.69 159 GLU A O 1
ATOM 1278 N N . VAL A 1 160 ? 0.238 -20.296 31.751 1.00 90.06 160 VAL A N 1
ATOM 1279 C CA . VAL A 1 160 ? 1.045 -21.341 32.377 1.00 90.06 160 VAL A CA 1
ATOM 1280 C C . VAL A 1 160 ? 1.713 -20.748 33.615 1.00 90.06 160 VAL A C 1
ATOM 1282 O O . VAL A 1 160 ? 2.191 -19.612 33.593 1.00 90.06 160 VAL A O 1
ATOM 1285 N N . LYS A 1 161 ? 1.724 -21.497 34.718 1.00 86.38 161 LYS A N 1
ATOM 1286 C CA . LYS A 1 161 ? 2.443 -21.126 35.942 1.00 86.38 161 LYS A CA 1
ATOM 1287 C C . LYS A 1 161 ? 3.720 -21.948 36.033 1.00 86.38 161 LYS A C 1
ATOM 1289 O O . LYS A 1 161 ? 3.655 -23.170 35.962 1.00 86.38 161 LYS A O 1
ATOM 1294 N N . GLU A 1 162 ? 4.849 -21.279 36.220 1.00 85.62 162 GLU A N 1
ATOM 1295 C CA . GLU A 1 162 ? 6.132 -21.914 36.522 1.00 85.62 162 GLU A CA 1
ATOM 1296 C C . GLU A 1 162 ? 6.698 -21.257 37.779 1.00 85.62 162 GLU A C 1
ATOM 1298 O O . GLU A 1 162 ? 7.122 -20.098 37.753 1.00 85.62 162 GLU A O 1
ATOM 1303 N N . GLY A 1 163 ? 6.627 -21.980 38.900 1.00 84.62 163 GLY A N 1
ATOM 1304 C CA . GLY A 1 163 ? 6.853 -21.406 40.227 1.00 84.62 163 GLY A CA 1
ATOM 1305 C C . GLY A 1 163 ? 5.863 -20.274 40.525 1.00 84.62 163 GLY A C 1
ATOM 1306 O O . GLY A 1 163 ? 4.675 -20.376 40.210 1.00 84.62 163 GLY A O 1
ATOM 1307 N N . ASP A 1 164 ? 6.370 -19.168 41.071 1.00 82.69 164 ASP A N 1
ATOM 1308 C CA . ASP A 1 164 ? 5.580 -17.964 41.371 1.00 82.69 164 ASP A CA 1
ATOM 1309 C C . ASP A 1 164 ? 5.312 -17.082 40.141 1.00 82.69 164 ASP A C 1
ATOM 1311 O O . ASP A 1 164 ? 4.522 -16.133 40.194 1.00 82.69 164 ASP A O 1
ATOM 1315 N N . GLN A 1 165 ? 5.942 -17.384 39.001 1.00 86.25 165 GLN A N 1
ATOM 1316 C CA . GLN A 1 165 ? 5.827 -16.570 37.801 1.00 86.25 165 GLN A CA 1
ATOM 1317 C C . GLN A 1 165 ? 4.725 -17.084 36.868 1.00 86.25 165 GLN A C 1
ATOM 1319 O O . GLN A 1 165 ? 4.710 -18.234 36.425 1.00 86.25 165 GLN A O 1
ATOM 1324 N N . LYS A 1 166 ? 3.821 -16.174 36.492 1.00 90.19 166 LYS A N 1
ATOM 1325 C CA . LYS A 1 166 ? 2.818 -16.411 35.447 1.00 90.19 166 LYS A CA 1
ATOM 1326 C C . LYS A 1 166 ? 3.399 -16.111 34.067 1.00 90.19 166 LYS A C 1
ATOM 1328 O O . LYS A 1 166 ? 3.993 -15.048 33.852 1.00 90.19 166 LYS A O 1
ATOM 1333 N N . TRP A 1 167 ? 3.166 -17.024 33.137 1.00 91.56 167 TRP A N 1
ATOM 1334 C CA . TRP A 1 167 ? 3.535 -16.950 31.729 1.00 91.56 167 TRP A CA 1
ATOM 1335 C C . TRP A 1 167 ? 2.297 -17.137 30.851 1.00 91.56 167 TRP A C 1
ATOM 1337 O O . TRP A 1 167 ? 1.319 -17.753 31.258 1.00 91.56 167 TRP A O 1
ATOM 1347 N N . ALA A 1 168 ? 2.333 -16.606 29.637 1.00 92.31 168 ALA A N 1
ATOM 1348 C CA . ALA A 1 168 ? 1.296 -16.761 28.631 1.00 92.31 168 ALA A CA 1
ATOM 1349 C C . ALA A 1 168 ? 1.927 -17.323 27.354 1.00 92.31 168 ALA A C 1
ATOM 1351 O O . ALA A 1 168 ? 2.791 -16.683 26.753 1.00 92.31 168 ALA A O 1
ATOM 1352 N N . HIS A 1 169 ? 1.502 -18.516 26.950 1.00 92.75 169 HIS A N 1
ATOM 1353 C CA . HIS A 1 169 ? 1.900 -19.135 25.690 1.00 92.75 169 HIS A CA 1
ATOM 1354 C C . HIS A 1 169 ? 0.936 -18.721 24.588 1.00 92.75 169 HIS A C 1
ATOM 1356 O O . HIS A 1 169 ? -0.281 -18.860 24.746 1.00 92.75 169 HIS A O 1
ATOM 1362 N N . CYS A 1 170 ? 1.471 -18.191 23.491 1.00 94.44 170 CYS A N 1
ATOM 1363 C CA . CYS A 1 170 ? 0.673 -17.879 22.315 1.00 94.44 170 CYS A CA 1
ATOM 1364 C C . CYS A 1 170 ? 0.159 -19.178 21.682 1.00 94.44 170 CYS A C 1
ATOM 1366 O O . CYS A 1 170 ? 0.884 -20.166 21.595 1.00 94.44 170 CYS A O 1
ATOM 1368 N N . LYS A 1 171 ? -1.103 -19.180 21.250 1.00 93.38 171 LYS A N 1
ATOM 1369 C CA . LYS A 1 171 ? -1.731 -20.308 20.544 1.00 93.38 171 LYS A CA 1
ATOM 1370 C C . LYS A 1 171 ? -2.212 -19.926 19.142 1.00 93.38 171 LYS A C 1
ATOM 1372 O O . LYS A 1 171 ? -3.138 -20.544 18.632 1.00 93.38 171 LYS A O 1
ATOM 1377 N N . LEU A 1 172 ? -1.662 -18.865 18.565 1.00 93.00 172 LEU A N 1
ATOM 1378 C CA . LEU A 1 172 ? -1.945 -18.467 17.189 1.00 93.00 172 LEU A CA 1
ATOM 1379 C C . LEU A 1 172 ? -0.884 -19.038 16.254 1.00 93.00 172 LEU A C 1
ATOM 1381 O O . LEU A 1 172 ? 0.224 -19.356 16.684 1.00 93.00 172 LEU A O 1
ATOM 1385 N N . ASP A 1 173 ? -1.218 -19.129 14.976 1.00 89.81 173 ASP A N 1
ATOM 1386 C CA . ASP A 1 173 ? -0.265 -19.518 13.944 1.00 89.81 173 ASP A CA 1
ATOM 1387 C C . ASP A 1 173 ? 0.418 -18.267 13.373 1.00 89.81 173 ASP A C 1
ATOM 1389 O O . ASP A 1 173 ? -0.136 -17.158 13.360 1.00 89.81 173 ASP A O 1
ATOM 1393 N N . LEU A 1 174 ? 1.674 -18.424 12.971 1.00 84.50 174 LEU A N 1
ATOM 1394 C CA . LEU A 1 174 ? 2.429 -17.416 12.240 1.00 84.50 174 LEU A CA 1
ATOM 1395 C C . LEU A 1 174 ? 1.951 -17.374 10.786 1.00 84.50 174 LEU A C 1
ATOM 1397 O O . LEU A 1 174 ? 1.326 -18.306 10.286 1.00 84.50 174 LEU A O 1
ATOM 1401 N N . ARG A 1 175 ? 2.303 -16.305 10.063 1.00 70.50 175 ARG A N 1
ATOM 1402 C CA . ARG A 1 175 ? 1.992 -16.198 8.626 1.00 70.50 175 ARG A CA 1
ATOM 1403 C C . ARG A 1 175 ? 2.626 -17.326 7.796 1.00 70.50 175 ARG A C 1
ATOM 1405 O O . ARG A 1 175 ? 2.089 -17.665 6.752 1.00 70.50 175 ARG A O 1
ATOM 1412 N N . SER A 1 176 ? 3.720 -17.920 8.275 1.00 69.12 176 SER A N 1
ATOM 1413 C CA . SER A 1 176 ? 4.344 -19.109 7.679 1.00 69.12 176 SER A CA 1
ATOM 1414 C C . SER A 1 176 ? 3.509 -20.391 7.814 1.00 69.12 176 SER A C 1
ATOM 1416 O O . SER A 1 176 ? 3.893 -21.408 7.253 1.00 69.12 176 SER A O 1
ATOM 1418 N N . GLY A 1 177 ? 2.406 -20.377 8.571 1.00 75.06 177 GLY A N 1
ATOM 1419 C CA . GLY A 1 177 ? 1.599 -21.563 8.885 1.00 75.06 177 GLY A CA 1
ATOM 1420 C C . GLY A 1 177 ? 2.104 -22.362 10.092 1.00 75.06 177 GLY A C 1
ATOM 1421 O O . GLY A 1 177 ? 1.422 -23.269 10.559 1.00 75.06 177 GLY A O 1
ATOM 1422 N N . GLU A 1 178 ? 3.271 -22.017 10.640 1.00 83.94 178 GLU A N 1
ATOM 1423 C CA . GLU A 1 178 ? 3.817 -22.655 11.839 1.00 83.94 178 GLU A CA 1
ATOM 1424 C C . GLU A 1 178 ? 3.136 -22.151 13.115 1.00 83.94 178 GLU A C 1
ATOM 1426 O O . GLU A 1 178 ? 2.759 -20.981 13.228 1.00 83.94 178 GLU A O 1
ATOM 1431 N N . ARG A 1 179 ? 3.042 -23.015 14.131 1.00 88.81 179 ARG A N 1
ATOM 1432 C CA . ARG A 1 179 ? 2.505 -22.630 15.438 1.00 88.81 179 ARG A CA 1
ATOM 1433 C C . ARG A 1 179 ? 3.424 -21.619 16.121 1.00 88.81 179 ARG A C 1
ATOM 1435 O O . ARG A 1 179 ? 4.623 -21.857 16.252 1.00 88.81 179 ARG A O 1
ATOM 1442 N N . CYS A 1 180 ? 2.867 -20.523 16.633 1.00 91.88 180 CYS A N 1
ATOM 1443 C CA . CYS A 1 180 ? 3.649 -19.568 17.409 1.00 91.88 180 CYS A CA 1
ATOM 1444 C C . CYS A 1 180 ? 4.147 -20.208 18.707 1.00 91.88 180 CYS A C 1
ATOM 1446 O O . CYS A 1 180 ? 3.364 -20.681 19.527 1.00 91.88 180 CYS A O 1
ATOM 1448 N N . SER A 1 181 ? 5.461 -20.180 18.913 1.00 88.88 181 SER A N 1
ATOM 1449 C CA . SER A 1 181 ? 6.121 -20.711 20.108 1.00 88.88 181 SER A CA 1
ATOM 1450 C C . SER A 1 181 ? 6.357 -19.650 21.190 1.00 88.88 181 SER A C 1
ATOM 1452 O O . SER A 1 181 ? 7.001 -19.924 22.205 1.00 88.88 181 SER A O 1
ATOM 1454 N N . ALA A 1 182 ? 5.847 -18.428 21.001 1.00 91.69 182 ALA A N 1
ATOM 1455 C CA . ALA A 1 182 ? 6.113 -17.316 21.903 1.00 91.69 182 ALA A CA 1
ATOM 1456 C C . ALA A 1 182 ? 5.555 -17.572 23.311 1.00 91.69 182 ALA A C 1
ATOM 1458 O O . ALA A 1 182 ? 4.359 -17.811 23.507 1.00 91.69 182 ALA A O 1
ATOM 1459 N N . LYS A 1 183 ? 6.438 -17.443 24.303 1.00 92.31 183 LYS A N 1
ATOM 1460 C CA . LYS A 1 183 ? 6.134 -17.508 25.733 1.00 92.31 183 LYS A CA 1
ATOM 1461 C C . LYS A 1 183 ? 6.426 -16.151 26.363 1.00 92.31 183 LYS A C 1
ATOM 1463 O O . LYS A 1 183 ? 7.562 -15.686 26.349 1.00 92.31 183 LYS A O 1
ATOM 1468 N N . ILE A 1 184 ? 5.399 -15.506 26.909 1.00 92.50 184 ILE A N 1
ATOM 1469 C CA . ILE A 1 184 ? 5.466 -14.111 27.362 1.00 92.50 184 ILE A CA 1
ATOM 1470 C C . ILE A 1 184 ? 5.185 -14.034 28.856 1.00 92.50 184 ILE A C 1
ATOM 1472 O O . ILE A 1 184 ? 4.206 -14.588 29.349 1.00 92.50 184 ILE A O 1
ATOM 1476 N N . LYS A 1 185 ? 6.040 -13.325 29.591 1.00 91.31 185 LYS A N 1
ATOM 1477 C CA . LYS A 1 185 ? 5.876 -13.101 31.030 1.00 91.31 185 LYS A CA 1
ATOM 1478 C C . LYS A 1 185 ? 4.636 -12.243 31.300 1.00 91.31 185 LYS A C 1
ATOM 1480 O O . LYS A 1 185 ? 4.482 -11.194 30.686 1.00 91.31 185 LYS A O 1
ATOM 1485 N N . VAL A 1 186 ? 3.770 -12.631 32.232 1.00 87.38 186 VAL A N 1
ATOM 1486 C CA . VAL A 1 186 ? 2.588 -11.833 32.603 1.00 87.38 186 VAL A CA 1
ATOM 1487 C C . VAL A 1 186 ? 2.959 -10.910 33.767 1.00 87.38 186 VAL A C 1
ATOM 1489 O O . VAL A 1 186 ? 3.183 -11.377 34.883 1.00 87.38 186 VAL A O 1
ATOM 1492 N N . CYS A 1 187 ? 3.032 -9.600 33.509 1.00 78.44 187 CYS A N 1
ATOM 1493 C CA . CYS A 1 187 ? 3.415 -8.579 34.492 1.00 78.44 187 CYS A CA 1
ATOM 1494 C C . CYS A 1 187 ? 2.265 -7.582 34.703 1.00 78.44 187 CYS A C 1
ATOM 1496 O O . CYS A 1 187 ? 2.221 -6.542 34.049 1.00 78.44 187 CYS A O 1
ATOM 1498 N N . GLY A 1 188 ? 1.320 -7.907 35.590 1.00 74.81 188 GLY A N 1
ATOM 1499 C CA . GLY A 1 188 ? 0.198 -7.037 35.979 1.00 74.81 188 GLY A CA 1
ATOM 1500 C C . GLY A 1 188 ? -0.895 -6.865 34.911 1.00 74.81 188 GLY A C 1
ATOM 1501 O O . GLY A 1 188 ? -2.043 -7.223 35.158 1.00 74.81 188 GLY A O 1
ATOM 1502 N N . GLY A 1 189 ? -0.547 -6.346 33.728 1.00 81.81 189 GLY A N 1
ATOM 1503 C CA . GLY A 1 189 ? -1.461 -6.071 32.611 1.00 81.81 189 GLY A CA 1
ATOM 1504 C C . GLY A 1 189 ? -1.311 -7.013 31.406 1.00 81.81 189 GLY A C 1
ATOM 1505 O O . GLY A 1 189 ? -0.531 -7.962 31.425 1.00 81.81 189 GLY A O 1
ATOM 1506 N N . THR A 1 190 ? -2.062 -6.728 30.330 1.00 86.94 190 THR A N 1
ATOM 1507 C CA . THR A 1 190 ? -2.044 -7.502 29.063 1.00 86.94 190 THR A CA 1
ATOM 1508 C C . THR A 1 190 ? -1.341 -6.784 27.903 1.00 86.94 190 THR A C 1
ATOM 1510 O O . THR A 1 190 ? -1.335 -7.283 26.778 1.00 86.94 190 THR A O 1
ATOM 1513 N N . SER A 1 191 ? -0.716 -5.629 28.154 1.00 86.56 191 SER A N 1
ATOM 1514 C CA . SER A 1 191 ? -0.137 -4.767 27.112 1.00 86.56 191 SER A CA 1
ATOM 1515 C C . SER A 1 191 ? 0.980 -5.439 26.312 1.00 86.56 191 SER A C 1
ATOM 1517 O O . SER A 1 191 ? 1.051 -5.274 25.098 1.00 86.56 191 SER A O 1
ATOM 1519 N N . ASN A 1 192 ? 1.832 -6.232 26.962 1.00 89.12 192 ASN A N 1
ATOM 1520 C CA . ASN A 1 192 ? 2.911 -6.974 26.306 1.00 89.12 192 ASN A CA 1
ATOM 1521 C C . ASN A 1 192 ? 2.390 -8.151 25.462 1.00 89.12 192 ASN A C 1
ATOM 1523 O O . ASN A 1 192 ? 2.888 -8.385 24.362 1.00 89.12 192 ASN A O 1
ATOM 1527 N N . LEU A 1 193 ? 1.345 -8.841 25.929 1.00 92.00 193 LEU A N 1
ATOM 1528 C CA . LEU A 1 193 ? 0.639 -9.857 25.147 1.00 92.00 193 LEU A CA 1
ATOM 1529 C C . LEU A 1 193 ? 0.002 -9.214 23.902 1.00 92.00 193 LEU A C 1
ATOM 1531 O O . LEU A 1 193 ? 0.162 -9.717 22.793 1.00 92.00 193 LEU A O 1
ATOM 1535 N N . GLN A 1 194 ? -0.659 -8.061 24.056 1.00 91.19 194 GLN A N 1
ATOM 1536 C CA . GLN A 1 194 ? -1.230 -7.318 22.929 1.00 91.19 194 GLN A CA 1
ATOM 1537 C C . GLN A 1 194 ? -0.150 -6.819 21.958 1.00 91.19 194 GLN A C 1
ATOM 1539 O O . GLN A 1 194 ? -0.352 -6.864 20.746 1.00 91.19 194 GLN A O 1
ATOM 1544 N N . GLN A 1 195 ? 0.999 -6.362 22.462 1.00 90.75 195 GLN A N 1
ATOM 1545 C CA . GLN A 1 195 ? 2.132 -5.941 21.635 1.00 90.75 195 GLN A CA 1
ATOM 1546 C C . GLN A 1 195 ? 2.672 -7.099 20.790 1.00 90.75 195 GLN A C 1
ATOM 1548 O O . GLN A 1 195 ? 2.941 -6.903 19.607 1.00 90.75 195 GLN A O 1
ATOM 1553 N N . HIS A 1 196 ? 2.766 -8.303 21.361 1.00 92.31 196 HIS A N 1
ATOM 1554 C CA . HIS A 1 196 ? 3.120 -9.499 20.601 1.00 92.31 196 HIS A CA 1
ATOM 1555 C C . HIS A 1 196 ? 2.108 -9.795 19.494 1.00 92.31 196 HIS A C 1
ATOM 1557 O O . HIS A 1 196 ? 2.514 -9.967 18.349 1.00 92.31 196 HIS A O 1
ATOM 1563 N N . ILE A 1 197 ? 0.803 -9.783 19.793 1.00 93.50 197 ILE A N 1
ATOM 1564 C CA . ILE A 1 197 ? -0.228 -10.004 18.766 1.00 93.50 197 ILE A CA 1
ATOM 1565 C C . ILE A 1 197 ? -0.082 -8.965 17.641 1.00 93.50 197 ILE A C 1
ATOM 1567 O O . ILE A 1 197 ? -0.039 -9.329 16.473 1.00 93.50 197 ILE A O 1
ATOM 1571 N N . LYS A 1 198 ? 0.073 -7.677 17.965 1.00 91.00 198 LYS A N 1
ATOM 1572 C CA . LYS A 1 198 ? 0.251 -6.612 16.959 1.00 91.00 198 LYS A CA 1
ATOM 1573 C C . LYS A 1 198 ? 1.523 -6.770 16.118 1.00 91.00 198 LYS A C 1
ATOM 1575 O O . LYS A 1 198 ? 1.554 -6.316 14.976 1.00 91.00 198 LYS A O 1
ATOM 1580 N N . ALA A 1 199 ? 2.576 -7.363 16.674 1.00 88.62 199 ALA A N 1
ATOM 1581 C CA . ALA A 1 199 ? 3.838 -7.569 15.973 1.00 88.62 199 ALA A CA 1
ATOM 1582 C C . ALA A 1 199 ? 3.810 -8.825 15.090 1.00 88.62 199 ALA A C 1
ATOM 1584 O O . ALA A 1 199 ? 4.177 -8.758 13.917 1.00 88.62 199 ALA A O 1
ATOM 1585 N N . SER A 1 200 ? 3.351 -9.945 15.650 1.00 89.12 200 SER A N 1
ATOM 1586 C CA . SER A 1 200 ? 3.490 -11.289 15.080 1.00 89.12 200 SER A CA 1
ATOM 1587 C C . SER A 1 200 ? 2.201 -11.837 14.456 1.00 89.12 200 SER A C 1
ATOM 1589 O O . SER A 1 200 ? 2.273 -12.697 13.585 1.00 89.12 200 SER A O 1
ATOM 1591 N N . HIS A 1 201 ? 1.033 -11.322 14.850 1.00 91.81 201 HIS A N 1
ATOM 1592 C CA . HIS A 1 201 ? -0.295 -11.821 14.462 1.00 91.81 201 HIS A CA 1
ATOM 1593 C C . HIS A 1 201 ? -1.224 -10.673 14.030 1.00 91.81 201 HIS A C 1
ATOM 1595 O O . HIS A 1 201 ? -2.335 -10.508 14.538 1.00 91.81 201 HIS A O 1
ATOM 1601 N N . LYS A 1 202 ? -0.742 -9.849 13.090 1.00 90.25 202 LYS A N 1
ATOM 1602 C CA . LYS A 1 202 ? -1.439 -8.647 12.595 1.00 90.25 202 LYS A CA 1
ATOM 1603 C C . LYS A 1 202 ? -2.830 -8.952 12.048 1.00 90.25 202 LYS A C 1
ATOM 1605 O O . LYS A 1 202 ? -3.770 -8.253 12.405 1.00 90.25 202 LYS A O 1
ATOM 1610 N N . ASP A 1 203 ? -2.946 -10.000 11.236 1.00 88.00 203 ASP A N 1
ATOM 1611 C CA . ASP A 1 203 ? -4.201 -10.382 10.580 1.00 88.00 203 ASP A CA 1
ATOM 1612 C C . ASP A 1 203 ? -5.265 -10.756 11.629 1.00 88.00 203 ASP A C 1
ATOM 1614 O O . ASP A 1 203 ? -6.379 -10.237 11.601 1.00 88.00 203 ASP A O 1
ATOM 1618 N N . TRP A 1 204 ? -4.873 -11.528 12.650 1.00 92.12 204 TRP A N 1
ATOM 1619 C CA . TRP A 1 204 ? -5.739 -11.843 13.789 1.00 92.12 204 TRP A CA 1
ATOM 1620 C C . TRP A 1 204 ? -6.119 -10.590 14.590 1.00 92.12 204 TRP A C 1
ATOM 1622 O O . TRP A 1 204 ? -7.275 -10.422 14.968 1.00 92.12 204 TRP A O 1
ATOM 1632 N N . TYR A 1 205 ? -5.174 -9.676 14.850 1.00 91.06 205 TYR A N 1
ATOM 1633 C CA . TYR A 1 205 ? -5.485 -8.419 15.543 1.00 91.06 205 TYR A CA 1
ATOM 1634 C C . TYR A 1 205 ? -6.525 -7.591 14.782 1.00 91.06 205 TYR A C 1
ATOM 1636 O O . TYR A 1 205 ? -7.482 -7.126 15.399 1.00 91.06 205 TYR A O 1
ATOM 1644 N N . ILE A 1 206 ? -6.330 -7.421 13.468 1.00 87.75 206 ILE A N 1
ATOM 1645 C CA . ILE A 1 206 ? -7.230 -6.691 12.566 1.00 87.75 206 ILE A CA 1
ATOM 1646 C C . ILE A 1 206 ? -8.642 -7.271 12.656 1.00 87.75 206 ILE A C 1
ATOM 1648 O O . ILE A 1 206 ? -9.578 -6.516 12.904 1.00 87.75 206 ILE A O 1
ATOM 1652 N N . GLU A 1 207 ? -8.785 -8.594 12.555 1.00 88.44 207 GLU A N 1
ATOM 1653 C CA . GLU A 1 207 ? -10.069 -9.293 12.688 1.00 88.44 207 GLU A CA 1
ATOM 1654 C C . GLU A 1 207 ? -10.739 -9.009 14.043 1.00 88.44 207 GLU A C 1
ATOM 1656 O O . GLU A 1 207 ? -11.924 -8.690 14.111 1.00 88.44 207 GLU A O 1
ATOM 1661 N N . GLN A 1 208 ? -9.984 -9.048 15.146 1.00 88.38 208 GLN A N 1
ATOM 1662 C CA . GLN A 1 208 ? -10.561 -8.817 16.474 1.00 88.38 208 GLN A CA 1
ATOM 1663 C C . GLN A 1 208 ? -11.022 -7.375 16.716 1.00 88.38 208 GLN A C 1
ATOM 1665 O O . GLN A 1 208 ? -11.896 -7.162 17.568 1.00 88.38 208 GLN A O 1
ATOM 1670 N N . VAL A 1 209 ? -10.420 -6.389 16.044 1.00 84.69 209 VAL A N 1
ATOM 1671 C CA . VAL A 1 209 ? -10.796 -4.967 16.164 1.00 84.69 209 VAL A CA 1
ATOM 1672 C C . VAL A 1 209 ? -11.736 -4.502 15.051 1.00 84.69 209 VAL A C 1
ATOM 1674 O O . VAL A 1 209 ? -12.263 -3.389 15.119 1.00 84.69 209 VAL A O 1
ATOM 1677 N N . GLN A 1 210 ? -11.989 -5.352 14.055 1.00 80.50 210 GLN A N 1
ATOM 1678 C CA . GLN A 1 210 ? -12.941 -5.101 12.984 1.00 80.50 210 GLN A CA 1
ATOM 1679 C C . GLN A 1 210 ? -14.330 -4.800 13.566 1.00 80.50 210 GLN A C 1
ATOM 1681 O O . GLN A 1 210 ? -14.795 -5.466 14.490 1.00 80.50 210 GLN A O 1
ATOM 1686 N N . GLY A 1 211 ? -14.964 -3.729 13.082 1.00 70.50 211 GLY A N 1
ATOM 1687 C CA . GLY A 1 211 ? -16.266 -3.263 13.578 1.00 70.50 211 GLY A CA 1
ATOM 1688 C C . GLY A 1 211 ? -16.260 -2.587 14.959 1.00 70.50 211 GLY A C 1
ATOM 1689 O O . GLY A 1 211 ? -17.279 -2.031 15.341 1.00 70.50 211 GLY A O 1
ATOM 1690 N N . LYS A 1 212 ? -15.136 -2.583 15.694 1.00 70.81 212 LYS A N 1
ATOM 1691 C CA . LYS A 1 212 ? -15.008 -1.931 17.019 1.00 70.81 212 LYS A CA 1
ATOM 1692 C C . LYS A 1 212 ? -14.281 -0.592 16.978 1.00 70.81 212 LYS A C 1
ATOM 1694 O O . LYS A 1 212 ? -14.359 0.187 17.921 1.00 70.81 212 LYS A O 1
ATOM 1699 N N . VAL A 1 213 ? -13.519 -0.340 15.917 1.00 65.00 213 VAL A N 1
ATOM 1700 C CA . VAL A 1 213 ? -12.894 0.964 15.693 1.00 65.00 213 VAL A CA 1
ATOM 1701 C C . VAL A 1 213 ? -13.975 1.891 15.146 1.00 65.00 213 VAL A C 1
ATOM 1703 O O . VAL A 1 213 ? -14.532 1.576 14.091 1.00 65.00 213 VAL A O 1
ATOM 1706 N N . PRO A 1 214 ? -14.262 3.034 15.798 1.00 56.69 214 PRO A N 1
ATOM 1707 C CA . PRO A 1 214 ? -15.248 3.968 15.289 1.00 56.69 214 PRO A CA 1
ATOM 1708 C C . PRO A 1 214 ? -14.924 4.326 13.840 1.00 56.69 214 PRO A C 1
ATOM 1710 O O . PRO A 1 214 ? -13.801 4.765 13.530 1.00 56.69 214 PRO A O 1
ATOM 1713 N N . LEU A 1 215 ? -15.937 4.184 12.979 1.00 48.41 215 LEU A N 1
ATOM 1714 C CA . LEU A 1 215 ? -16.018 4.714 11.614 1.00 48.41 215 LEU A CA 1
ATOM 1715 C C . LEU A 1 215 ? -16.040 6.253 11.641 1.00 48.41 215 LEU A C 1
ATOM 1717 O O . LEU A 1 215 ? -16.803 6.901 10.933 1.00 48.41 215 LEU A O 1
ATOM 1721 N N . ALA A 1 216 ? -15.223 6.876 12.487 1.00 47.38 216 ALA A N 1
ATOM 1722 C CA . ALA A 1 216 ? -15.007 8.299 12.435 1.00 47.38 216 ALA A CA 1
ATOM 1723 C C . ALA A 1 216 ? -14.336 8.575 11.090 1.00 47.38 216 ALA A C 1
ATOM 1725 O O . ALA A 1 216 ? -13.157 8.252 10.890 1.00 47.38 216 ALA A O 1
ATOM 1726 N N . LYS A 1 217 ? -15.102 9.168 10.166 1.00 47.03 217 LYS A N 1
ATOM 1727 C CA . LYS A 1 217 ? -14.531 9.990 9.103 1.00 47.03 217 LYS A CA 1
ATOM 1728 C C . LYS A 1 217 ? -13.481 10.855 9.793 1.00 47.03 217 LYS A C 1
ATOM 1730 O O . LYS A 1 217 ? -13.773 11.468 10.819 1.00 47.03 217 LYS A O 1
ATOM 1735 N N . ILE A 1 218 ? -12.241 10.818 9.313 1.00 49.34 218 ILE A N 1
ATOM 1736 C CA . ILE A 1 218 ? -11.221 11.748 9.791 1.00 49.34 218 ILE A CA 1
ATOM 1737 C C . ILE A 1 218 ? -11.718 13.113 9.336 1.00 49.34 218 ILE A C 1
ATOM 1739 O O . ILE A 1 218 ? -11.493 13.502 8.195 1.00 49.34 218 ILE A O 1
ATOM 1743 N N . ASP A 1 219 ? -12.494 13.772 10.192 1.00 42.78 219 ASP A N 1
ATOM 1744 C CA . ASP A 1 219 ? -13.069 15.062 9.881 1.00 42.78 219 ASP A CA 1
ATOM 1745 C C . ASP A 1 219 ? -11.923 16.073 9.872 1.00 42.78 219 ASP A C 1
ATOM 1747 O O . ASP A 1 219 ? -11.313 16.395 10.898 1.00 42.78 219 ASP A O 1
ATOM 1751 N N . LEU A 1 220 ? -11.508 16.450 8.665 1.00 47.03 220 LEU A N 1
ATOM 1752 C CA . LEU A 1 220 ? -10.497 17.476 8.444 1.00 47.03 220 LEU A CA 1
ATOM 1753 C C . LEU A 1 220 ? -11.115 18.875 8.519 1.00 47.03 220 LEU A C 1
ATOM 1755 O O . LEU A 1 220 ? -10.360 19.846 8.495 1.00 47.03 220 LEU A O 1
ATOM 1759 N N . THR A 1 221 ? -12.444 18.981 8.619 1.00 41.53 221 THR A N 1
ATOM 1760 C CA . THR A 1 221 ? -13.128 20.261 8.734 1.00 41.53 221 THR A CA 1
ATOM 1761 C C . THR A 1 221 ? -13.232 20.678 10.200 1.00 41.53 221 THR A C 1
ATOM 1763 O O . THR A 1 221 ? -13.864 20.033 11.024 1.00 41.53 221 THR A O 1
ATOM 1766 N N . GLU A 1 222 ? -12.513 21.759 10.503 1.00 46.25 222 GLU A N 1
ATOM 1767 C CA . GLU A 1 222 ? -12.785 22.692 11.599 1.00 46.25 222 GLU A CA 1
ATOM 1768 C C . GLU A 1 222 ? -12.731 22.158 13.039 1.00 46.25 222 GLU A C 1
ATOM 1770 O O . GLU A 1 222 ? -13.674 22.288 13.807 1.00 46.25 222 GLU A O 1
ATOM 1775 N N . ASP A 1 223 ? -11.538 21.754 13.477 1.00 44.16 223 ASP A N 1
ATOM 1776 C CA . ASP A 1 223 ? -11.083 22.225 14.788 1.00 44.16 223 ASP A CA 1
ATOM 1777 C C . ASP A 1 223 ? -10.193 23.441 14.501 1.00 44.16 223 ASP A C 1
ATOM 1779 O O . ASP A 1 223 ? -9.028 23.278 14.116 1.00 44.16 223 ASP A O 1
ATOM 1783 N N . ARG A 1 224 ? -10.708 24.673 14.662 1.00 46.78 224 ARG A N 1
ATOM 1784 C CA . ARG A 1 224 ? -9.800 25.804 14.905 1.00 46.78 224 ARG A CA 1
ATOM 1785 C C . ARG A 1 224 ? -8.959 25.363 16.095 1.00 46.78 224 ARG A C 1
ATOM 1787 O O . ARG A 1 224 ? -9.496 25.071 17.161 1.00 46.78 224 ARG A O 1
ATOM 1794 N N . ILE A 1 225 ? -7.653 25.213 15.891 1.00 50.97 225 ILE A N 1
ATOM 1795 C CA . ILE A 1 225 ? -6.738 25.032 17.007 1.00 50.97 225 ILE A CA 1
ATOM 1796 C C . ILE A 1 225 ? -6.845 26.342 17.772 1.00 50.97 225 ILE A C 1
ATOM 1798 O O . ILE A 1 225 ? -6.213 27.328 17.398 1.00 50.97 225 ILE A O 1
ATOM 1802 N N . ASP A 1 226 ? -7.681 26.365 18.805 1.00 44.12 226 ASP A N 1
ATOM 1803 C CA . ASP A 1 226 ? -7.618 27.384 19.831 1.00 44.12 226 ASP A CA 1
ATOM 1804 C C . ASP A 1 226 ? -6.238 27.221 20.466 1.00 44.12 226 ASP A C 1
ATOM 1806 O O . ASP A 1 226 ? -6.013 26.425 21.381 1.00 44.12 226 ASP A O 1
ATOM 1810 N N . ILE A 1 227 ? -5.264 27.939 19.907 1.00 50.22 227 ILE A N 1
ATOM 1811 C CA . ILE A 1 227 ? -4.004 28.250 20.565 1.00 50.22 227 ILE A CA 1
ATOM 1812 C C . ILE A 1 227 ? -4.380 29.244 21.662 1.00 50.22 227 ILE A C 1
ATOM 1814 O O . ILE A 1 227 ? -4.119 30.437 21.578 1.00 50.22 227 ILE A O 1
ATOM 1818 N N . ILE A 1 228 ? -5.073 28.752 22.682 1.00 43.72 228 ILE A N 1
ATOM 1819 C CA . ILE A 1 228 ? -5.248 29.463 23.931 1.00 43.72 228 ILE A CA 1
ATOM 1820 C C . ILE A 1 228 ? -4.356 28.736 24.924 1.00 43.72 228 ILE A C 1
ATOM 1822 O O . ILE A 1 228 ? -4.416 27.514 25.099 1.00 43.72 228 ILE A O 1
ATOM 1826 N N . GLY A 1 229 ? -3.425 29.510 25.476 1.00 44.69 229 GLY A N 1
ATOM 1827 C CA . GLY A 1 229 ? -2.388 29.057 26.383 1.00 44.69 229 GLY A CA 1
ATOM 1828 C C . GLY A 1 229 ? -2.910 28.134 27.486 1.00 44.69 229 GLY A C 1
ATOM 1829 O O . GLY A 1 229 ? -4.049 28.210 27.933 1.00 44.69 229 GLY A O 1
ATOM 1830 N N . GLY A 1 230 ? -2.029 27.243 27.935 1.00 53.31 230 GLY A N 1
ATOM 1831 C CA . GLY A 1 230 ? -2.247 26.474 29.163 1.00 53.31 230 GLY A CA 1
ATOM 1832 C C . GLY A 1 230 ? -2.887 25.089 29.036 1.00 53.31 230 GLY A C 1
ATOM 1833 O O . GLY A 1 230 ? -2.697 24.299 29.953 1.00 53.31 230 GLY A O 1
ATOM 1834 N N . GLN A 1 231 ? -3.538 24.702 27.930 1.00 59.75 231 GLN A N 1
ATOM 1835 C CA . GLN A 1 231 ? -4.100 23.340 27.871 1.00 59.75 231 GLN A CA 1
ATOM 1836 C C . GLN A 1 231 ? -3.009 22.256 27.821 1.00 59.75 231 GLN A C 1
ATOM 1838 O O . GLN A 1 231 ? -2.038 22.357 27.058 1.00 59.75 231 GLN A O 1
ATOM 1843 N N . THR A 1 232 ? -3.175 21.229 28.660 1.00 60.75 232 THR A N 1
ATOM 1844 C CA . THR A 1 232 ? -2.377 20.000 28.682 1.00 60.75 232 THR A CA 1
ATOM 1845 C C . THR A 1 232 ? -2.760 19.108 27.504 1.00 60.75 232 THR A C 1
ATOM 1847 O O . THR A 1 232 ? -3.907 19.071 27.056 1.00 60.75 232 THR A O 1
ATOM 1850 N N . TYR A 1 233 ? -1.786 18.379 26.960 1.00 71.88 233 TYR A N 1
ATOM 1851 C CA . TYR A 1 233 ? -2.040 17.449 25.865 1.00 71.88 233 TYR A CA 1
ATOM 1852 C C . TYR A 1 233 ? -2.691 16.173 26.421 1.00 71.88 233 TYR A C 1
ATOM 1854 O O . TYR A 1 233 ? -1.997 15.259 26.874 1.00 71.88 233 TYR A O 1
ATOM 1862 N N . THR A 1 234 ? -4.027 16.132 26.439 1.00 81.75 234 THR A N 1
ATOM 1863 C CA . THR A 1 234 ? -4.798 15.001 26.985 1.00 81.75 234 THR A CA 1
ATOM 1864 C C . THR A 1 234 ? -4.497 13.695 26.245 1.00 81.75 234 THR A C 1
ATOM 1866 O O . THR A 1 234 ? -4.103 13.702 25.075 1.00 81.75 234 THR A O 1
ATOM 1869 N N . THR A 1 235 ? -4.701 12.552 26.908 1.00 80.44 235 THR A N 1
ATOM 1870 C CA . THR A 1 235 ? -4.522 11.217 26.305 1.00 80.44 235 THR A CA 1
ATOM 1871 C C . THR A 1 235 ? -5.343 11.054 25.024 1.00 80.44 235 THR A C 1
ATOM 1873 O O . THR A 1 235 ? -4.827 10.579 24.014 1.00 80.44 235 THR A O 1
ATOM 1876 N N . GLU A 1 236 ? -6.585 11.536 25.022 1.00 80.88 236 GLU A N 1
ATOM 1877 C CA . GLU A 1 236 ? -7.454 11.532 23.844 1.00 80.88 236 GLU A CA 1
ATOM 1878 C C . GLU A 1 236 ? -6.864 12.359 22.690 1.00 80.88 236 GLU A C 1
ATOM 1880 O O . GLU A 1 236 ? -6.755 11.872 21.562 1.00 80.88 236 GLU A O 1
ATOM 1885 N N . LYS A 1 237 ? -6.377 13.577 22.973 1.00 82.31 237 LYS A N 1
ATOM 1886 C CA . LYS A 1 237 ? -5.725 14.431 21.970 1.00 82.31 237 LYS A CA 1
ATOM 1887 C C . LYS A 1 237 ? -4.455 13.784 21.408 1.00 82.31 237 LYS A C 1
ATOM 1889 O O . LYS A 1 237 ? -4.200 13.903 20.206 1.00 82.31 237 LYS A O 1
ATOM 1894 N N . LYS A 1 238 ? -3.683 13.055 22.230 1.00 84.50 238 LYS A N 1
ATOM 1895 C CA . LYS A 1 238 ? -2.517 12.264 21.777 1.00 84.50 238 LYS A CA 1
ATOM 1896 C C . LYS A 1 238 ? -2.935 11.180 20.788 1.00 84.50 238 LYS A C 1
ATOM 1898 O O . LYS A 1 238 ? -2.340 11.101 19.715 1.00 84.50 238 LYS A O 1
ATOM 1903 N N . HIS A 1 239 ? -3.962 10.391 21.108 1.00 83.50 239 HIS A N 1
ATOM 1904 C CA . HIS A 1 239 ? -4.472 9.346 20.212 1.00 83.50 239 HIS A CA 1
ATOM 1905 C C . HIS A 1 239 ? -5.043 9.922 18.914 1.00 83.50 239 HIS A C 1
ATOM 1907 O O . HIS A 1 239 ? -4.713 9.446 17.829 1.00 83.50 239 HIS A O 1
ATOM 1913 N N . ARG A 1 240 ? -5.830 11.000 18.995 1.00 83.31 240 ARG A N 1
ATOM 1914 C CA . ARG A 1 240 ? -6.382 11.687 17.819 1.00 83.31 240 ARG A CA 1
ATOM 1915 C C . ARG A 1 240 ? -5.282 12.199 16.890 1.00 83.31 240 ARG A C 1
ATOM 1917 O O . ARG A 1 240 ? -5.346 11.997 15.678 1.00 83.31 240 ARG A O 1
ATOM 1924 N N . THR A 1 241 ? -4.250 12.817 17.457 1.00 85.62 241 THR A N 1
ATOM 1925 C CA . THR A 1 241 ? -3.106 13.335 16.694 1.00 85.62 241 THR A CA 1
ATOM 1926 C C . THR A 1 241 ? -2.276 12.208 16.092 1.00 85.62 241 THR A C 1
ATOM 1928 O O . THR A 1 241 ? -1.930 12.273 14.916 1.00 85.62 241 THR A O 1
ATOM 1931 N N . ALA A 1 242 ? -2.026 11.134 16.845 1.00 89.19 242 ALA A N 1
ATOM 1932 C CA . ALA A 1 242 ? -1.328 9.956 16.342 1.00 89.19 242 ALA A CA 1
ATOM 1933 C C . ALA A 1 242 ? -2.085 9.286 15.182 1.00 89.19 242 ALA A C 1
ATOM 1935 O O . ALA A 1 242 ? -1.462 8.892 14.197 1.00 89.19 242 ALA A O 1
ATOM 1936 N N . ARG A 1 243 ? -3.422 9.212 15.248 1.00 88.44 243 ARG A N 1
ATOM 1937 C CA . ARG A 1 243 ? -4.267 8.705 14.154 1.00 88.44 243 ARG A CA 1
ATOM 1938 C C . ARG A 1 243 ? -4.184 9.596 12.910 1.00 88.44 243 ARG A C 1
ATOM 1940 O O . ARG A 1 243 ? -4.026 9.073 11.810 1.00 88.44 243 ARG A O 1
ATOM 1947 N N . ARG A 1 244 ? -4.214 10.928 13.067 1.00 87.75 244 ARG A N 1
ATOM 1948 C CA . ARG A 1 244 ? -4.005 11.880 11.952 1.00 87.75 244 ARG A CA 1
ATOM 1949 C C . ARG A 1 244 ? -2.609 11.750 11.341 1.00 87.75 244 ARG A C 1
ATOM 1951 O O . ARG A 1 244 ? -2.476 11.750 10.121 1.00 87.75 244 ARG A O 1
ATOM 1958 N N . PHE A 1 245 ? -1.584 11.594 12.174 1.00 91.94 245 PHE A N 1
ATOM 1959 C CA . PHE A 1 245 ? -0.217 11.368 11.717 1.00 91.94 245 PHE A CA 1
ATOM 1960 C C . PHE A 1 245 ? -0.099 10.059 10.930 1.00 91.94 245 PHE A C 1
ATOM 1962 O O . PHE A 1 245 ? 0.449 10.051 9.833 1.00 91.94 245 PHE A O 1
ATOM 1969 N N . ALA A 1 246 ? -0.675 8.968 11.439 1.00 92.69 246 ALA A N 1
ATOM 1970 C CA . ALA A 1 246 ? -0.714 7.688 10.741 1.00 92.69 246 ALA A CA 1
ATOM 1971 C C . ALA A 1 246 ? -1.415 7.804 9.378 1.00 92.69 246 ALA A C 1
ATOM 1973 O O . ALA A 1 246 ? -0.902 7.307 8.377 1.00 92.69 246 ALA A O 1
ATOM 1974 N N . TYR A 1 247 ? -2.544 8.517 9.316 1.00 90.69 247 TYR A N 1
ATOM 1975 C CA . TYR A 1 247 ? -3.240 8.786 8.059 1.00 90.69 247 TYR A CA 1
ATOM 1976 C C . TYR A 1 247 ? -2.365 9.574 7.077 1.00 90.69 247 TYR A C 1
ATOM 1978 O O . TYR A 1 247 ? -2.271 9.208 5.908 1.00 90.69 247 TYR A O 1
ATOM 1986 N N . TRP A 1 248 ? -1.678 10.621 7.543 1.00 91.94 248 TRP A N 1
ATOM 1987 C CA . TRP A 1 248 ? -0.747 11.394 6.720 1.00 91.94 248 TRP A CA 1
ATOM 1988 C C . TRP A 1 248 ? 0.398 10.531 6.177 1.00 91.94 248 TRP A C 1
ATOM 1990 O O . TRP A 1 248 ? 0.681 10.583 4.977 1.00 91.94 248 TRP A O 1
ATOM 2000 N N . VAL A 1 249 ? 1.004 9.700 7.031 1.00 93.69 249 VAL A N 1
ATOM 2001 C CA . VAL A 1 249 ? 2.075 8.769 6.653 1.00 93.69 249 VAL A CA 1
ATOM 2002 C C . VAL A 1 249 ? 1.612 7.831 5.542 1.00 93.69 249 VAL A C 1
ATOM 2004 O O . VAL A 1 249 ? 2.273 7.747 4.506 1.00 93.69 249 VAL A O 1
ATOM 2007 N N . VAL A 1 250 ? 0.450 7.193 5.707 1.00 90.19 250 VAL A N 1
ATOM 2008 C CA . VAL A 1 250 ? -0.118 6.274 4.708 1.00 90.19 250 VAL A CA 1
ATOM 2009 C C . VAL A 1 250 ? -0.478 7.019 3.421 1.00 90.19 250 VAL A C 1
ATOM 2011 O O . VAL A 1 250 ? -0.011 6.663 2.339 1.00 90.19 250 VAL A O 1
ATOM 2014 N N . ARG A 1 251 ? -1.252 8.106 3.519 1.00 86.94 251 ARG A N 1
ATOM 2015 C CA . ARG A 1 251 ? -1.775 8.843 2.357 1.00 86.94 251 ARG A CA 1
ATOM 2016 C C . ARG A 1 251 ? -0.673 9.463 1.503 1.00 86.94 251 ARG A C 1
ATOM 2018 O O . ARG A 1 251 ? -0.849 9.602 0.292 1.00 86.94 251 ARG A O 1
ATOM 2025 N N . ARG A 1 252 ? 0.443 9.859 2.122 1.00 91.69 252 ARG A N 1
ATOM 2026 C CA . ARG A 1 252 ? 1.594 10.489 1.457 1.00 91.69 252 ARG A CA 1
ATOM 2027 C C . ARG A 1 252 ? 2.766 9.529 1.252 1.00 91.69 252 ARG A C 1
ATOM 2029 O O . ARG A 1 252 ? 3.838 9.998 0.878 1.00 91.69 252 ARG A O 1
ATOM 2036 N N . LYS A 1 253 ? 2.565 8.222 1.472 1.00 89.88 253 LYS A N 1
ATOM 2037 C CA . LYS A 1 253 ? 3.575 7.168 1.280 1.00 89.88 253 LYS A CA 1
ATOM 2038 C C . LYS A 1 253 ? 4.905 7.505 1.977 1.00 89.88 253 LYS A C 1
ATOM 2040 O O . LYS A 1 253 ? 5.978 7.367 1.395 1.00 89.88 253 LYS A O 1
ATOM 2045 N N . ARG A 1 254 ? 4.833 8.029 3.204 1.00 92.75 254 ARG A N 1
ATOM 2046 C CA . ARG A 1 254 ? 6.015 8.397 3.999 1.00 92.75 254 ARG A CA 1
ATOM 2047 C C . ARG A 1 254 ? 6.544 7.187 4.777 1.00 92.75 254 ARG A C 1
ATOM 2049 O O . ARG A 1 254 ? 5.770 6.280 5.083 1.00 92.75 254 ARG A O 1
ATOM 2056 N N . PRO A 1 255 ? 7.838 7.173 5.141 1.00 93.69 255 PRO A N 1
ATOM 2057 C CA . PRO A 1 255 ? 8.380 6.147 6.020 1.00 93.69 255 PRO A CA 1
ATOM 2058 C C . PRO A 1 255 ? 7.690 6.200 7.383 1.00 93.69 255 PRO A C 1
ATOM 2060 O O . PRO A 1 255 ? 7.574 7.272 7.977 1.00 93.69 255 PRO A O 1
ATOM 2063 N N . VAL A 1 256 ? 7.280 5.048 7.917 1.00 93.56 256 VAL A N 1
ATOM 2064 C CA . VAL A 1 256 ? 6.711 4.986 9.274 1.00 93.56 256 VAL A CA 1
ATOM 2065 C C . VAL A 1 256 ? 7.753 5.391 10.322 1.00 93.56 256 VAL A C 1
ATOM 2067 O O . VAL A 1 256 ? 7.397 6.005 11.325 1.00 93.56 256 VAL A O 1
ATOM 2070 N N . SER A 1 257 ? 9.038 5.121 10.055 1.00 94.94 257 SER A N 1
ATOM 2071 C CA . SER A 1 257 ? 10.176 5.503 10.904 1.00 94.94 257 SER A CA 1
ATOM 2072 C C . SER A 1 257 ? 10.253 6.999 11.198 1.00 94.94 257 SER A C 1
ATOM 2074 O O . SER A 1 257 ? 10.820 7.365 12.220 1.00 94.94 257 SER A O 1
ATOM 2076 N N . LEU A 1 258 ? 9.615 7.848 10.384 1.00 94.25 258 LEU A N 1
ATOM 2077 C CA . LEU A 1 258 ? 9.515 9.286 10.630 1.00 94.25 258 LEU A CA 1
ATOM 2078 C C . LEU A 1 258 ? 8.931 9.611 12.017 1.00 94.25 258 LEU A C 1
ATOM 2080 O O . LEU A 1 258 ? 9.256 10.641 12.588 1.00 94.25 258 LEU A O 1
ATOM 2084 N N . ALA A 1 259 ? 8.095 8.740 12.592 1.00 93.81 259 ALA A N 1
ATOM 2085 C CA . ALA A 1 259 ? 7.553 8.946 13.938 1.00 93.81 259 ALA A CA 1
ATOM 2086 C C . ALA A 1 259 ? 8.619 8.886 15.056 1.00 93.81 259 ALA A C 1
ATOM 2088 O O . ALA A 1 259 ? 8.447 9.500 16.111 1.00 93.81 259 ALA A O 1
ATOM 2089 N N . ASP A 1 260 ? 9.706 8.141 14.838 1.00 94.50 260 ASP A N 1
ATOM 2090 C CA . ASP A 1 260 ? 10.819 7.999 15.786 1.00 94.50 260 ASP A CA 1
ATOM 2091 C C . ASP A 1 260 ? 12.091 8.749 15.346 1.00 94.50 260 ASP A C 1
ATOM 2093 O O . ASP A 1 260 ? 13.106 8.673 16.033 1.00 94.50 260 ASP A O 1
ATOM 2097 N N . ASP A 1 261 ? 12.024 9.510 14.251 1.00 95.44 261 ASP A N 1
ATOM 2098 C CA . ASP A 1 261 ? 13.101 10.391 13.789 1.00 95.44 261 ASP A CA 1
ATOM 2099 C C . ASP A 1 261 ? 13.384 11.496 14.822 1.00 95.44 261 ASP A C 1
ATOM 2101 O O . ASP A 1 261 ? 12.458 12.145 15.316 1.00 95.44 261 ASP A O 1
ATOM 2105 N N . ALA A 1 262 ? 14.650 11.666 15.211 1.00 95.12 262 ALA A N 1
ATOM 2106 C CA . ALA A 1 262 ? 15.013 12.507 16.351 1.00 95.12 262 ALA A CA 1
ATOM 2107 C C . ALA A 1 262 ? 14.750 13.990 16.059 1.00 95.12 262 ALA A C 1
ATOM 2109 O O . ALA A 1 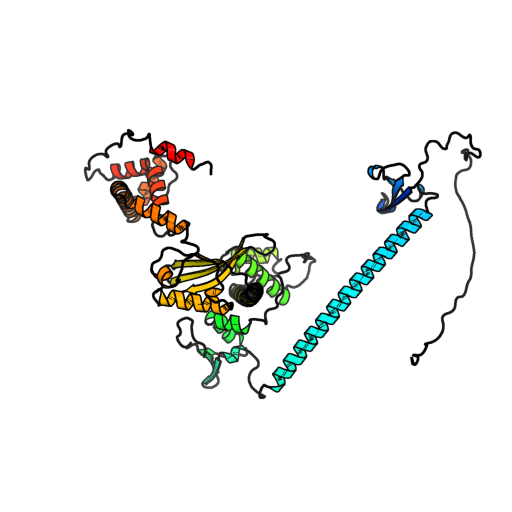262 ? 14.063 14.661 16.830 1.00 95.12 262 ALA A O 1
ATOM 2110 N N . GLU A 1 263 ? 15.212 14.465 14.907 1.00 95.38 263 GLU A N 1
ATOM 2111 C CA . GLU A 1 263 ? 15.072 15.839 14.444 1.00 95.38 263 GLU A CA 1
ATOM 2112 C C . GLU A 1 263 ? 13.601 16.207 14.224 1.00 95.38 263 GLU A C 1
ATOM 2114 O O . GLU A 1 263 ? 13.150 17.277 14.639 1.00 95.38 263 GLU A O 1
ATOM 2119 N N . PHE A 1 264 ? 12.811 15.304 13.637 1.00 93.50 264 PHE A N 1
ATOM 2120 C CA . PHE A 1 264 ? 11.374 15.510 13.478 1.00 93.50 264 PHE A CA 1
ATOM 2121 C C . PHE A 1 264 ? 10.646 15.611 14.824 1.00 93.50 264 PHE A C 1
ATOM 2123 O O . PHE A 1 264 ? 9.736 16.428 14.993 1.00 93.50 264 PHE A O 1
ATOM 2130 N N . ARG A 1 265 ? 11.038 14.799 15.809 1.00 92.88 265 ARG A N 1
ATOM 2131 C CA . ARG A 1 265 ? 10.449 14.843 17.152 1.00 92.88 265 ARG A CA 1
ATOM 2132 C C . ARG A 1 265 ? 10.825 16.112 17.897 1.00 92.88 265 ARG A C 1
ATOM 2134 O O . ARG A 1 265 ? 9.969 16.665 18.583 1.00 92.88 265 ARG A O 1
ATOM 2141 N N . ASP A 1 266 ? 12.054 16.586 17.754 1.00 93.19 266 ASP A N 1
ATOM 2142 C CA . ASP A 1 266 ? 12.478 17.846 18.360 1.00 93.19 266 ASP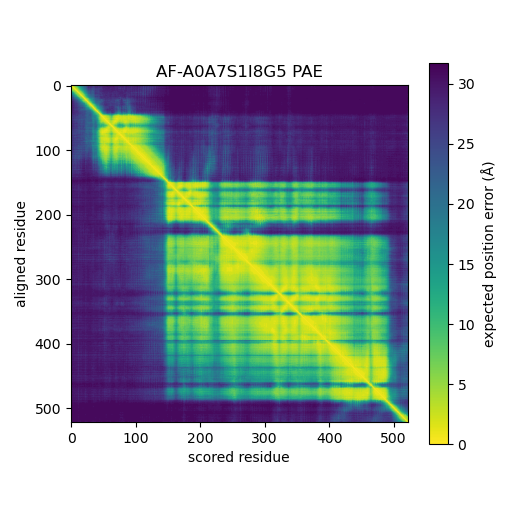 A CA 1
ATOM 2143 C C . ASP A 1 266 ? 11.764 19.040 17.715 1.00 93.19 266 ASP A C 1
ATOM 2145 O O . ASP A 1 266 ? 11.268 19.907 18.433 1.00 93.19 266 ASP A O 1
ATOM 2149 N N . PHE A 1 267 ? 11.550 19.013 16.395 1.00 93.12 267 PHE A N 1
ATOM 2150 C CA . PHE A 1 267 ? 10.666 19.967 15.719 1.00 93.12 267 PHE A CA 1
ATOM 2151 C C . PHE A 1 267 ? 9.236 19.949 16.288 1.00 93.12 267 PHE A C 1
ATOM 2153 O O . PHE A 1 267 ? 8.666 21.007 16.551 1.00 93.12 267 PHE A O 1
ATOM 2160 N N . LEU A 1 268 ? 8.641 18.770 16.514 1.00 90.06 268 LEU A N 1
ATOM 2161 C CA . LEU A 1 268 ? 7.294 18.668 17.093 1.00 90.06 268 LEU A CA 1
ATOM 2162 C C . LEU A 1 268 ? 7.229 19.166 18.539 1.00 90.06 268 LEU A C 1
ATOM 2164 O O . LEU A 1 268 ? 6.246 19.807 18.919 1.00 90.06 268 LEU A O 1
ATOM 2168 N N . LYS A 1 269 ? 8.253 18.888 19.349 1.00 89.06 269 LYS A N 1
ATOM 2169 C CA . LYS A 1 269 ? 8.345 19.431 20.707 1.00 89.06 269 LYS A CA 1
ATOM 2170 C C . LYS A 1 269 ? 8.399 20.948 20.668 1.00 89.06 269 LYS A C 1
ATOM 2172 O O . LYS A 1 269 ? 7.612 21.576 21.367 1.00 89.06 269 LYS A O 1
ATOM 2177 N N . GLU A 1 270 ? 9.253 21.524 19.826 1.00 89.50 270 GLU A N 1
ATOM 2178 C CA . GLU A 1 270 ? 9.379 22.975 19.687 1.00 89.50 270 GLU A CA 1
ATOM 2179 C C . GLU A 1 270 ? 8.055 23.599 19.226 1.00 89.50 270 GLU A C 1
ATOM 2181 O O . GLU A 1 270 ? 7.497 24.466 19.896 1.00 89.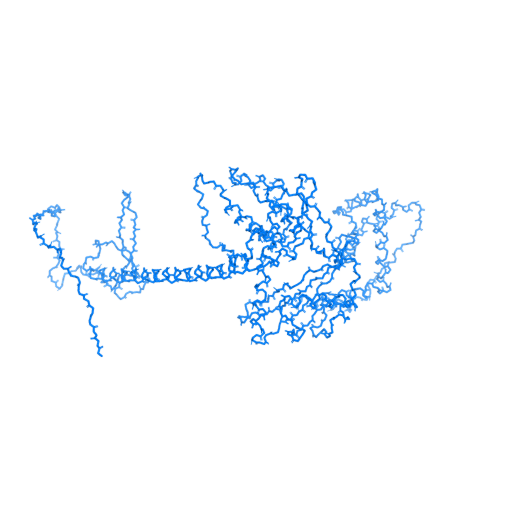50 270 GLU A O 1
ATOM 2186 N N . ALA A 1 271 ? 7.455 23.055 18.162 1.00 85.88 271 ALA A 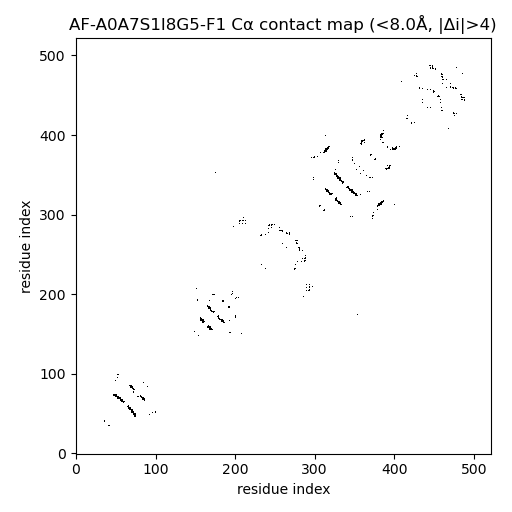N 1
ATOM 2187 C CA . ALA A 1 271 ? 6.169 23.509 17.629 1.00 85.88 271 ALA A CA 1
ATOM 2188 C C . ALA A 1 271 ? 5.000 23.373 18.626 1.00 85.88 271 ALA A C 1
ATOM 2190 O O . ALA A 1 271 ? 3.960 24.012 18.460 1.00 85.88 271 ALA A O 1
ATOM 2191 N N . THR A 1 272 ? 5.142 22.530 19.652 1.00 84.06 272 THR A N 1
ATOM 2192 C CA . THR A 1 272 ? 4.130 22.322 20.697 1.00 84.06 272 THR A CA 1
ATOM 2193 C C . THR A 1 272 ? 4.543 22.879 22.057 1.00 84.06 272 THR A C 1
ATOM 2195 O O . THR A 1 272 ? 3.875 22.584 23.053 1.00 84.06 272 THR A O 1
ATOM 2198 N N . PHE A 1 273 ? 5.597 23.699 22.121 1.00 85.12 273 PHE A N 1
ATOM 2199 C CA . PHE A 1 273 ? 6.125 24.283 23.359 1.00 85.12 273 PHE A CA 1
ATOM 2200 C C . PHE A 1 273 ? 6.417 23.222 24.438 1.00 85.12 273 PHE A C 1
ATOM 2202 O O . PHE A 1 273 ? 6.026 23.360 25.597 1.00 85.12 273 PHE A O 1
ATOM 2209 N N . GLY A 1 274 ? 7.012 22.099 24.030 1.00 84.81 274 GLY A N 1
ATOM 2210 C CA . GLY A 1 274 ? 7.361 20.960 24.883 1.00 84.81 274 GLY A CA 1
ATOM 2211 C C . GLY A 1 274 ? 6.174 20.124 25.373 1.00 84.81 274 GLY A C 1
ATOM 2212 O O . GLY A 1 274 ? 6.355 19.207 26.169 1.00 84.81 274 GLY A O 1
ATOM 2213 N N . LYS A 1 275 ? 4.942 20.407 24.929 1.00 83.19 275 LYS A N 1
ATOM 2214 C CA . LYS A 1 275 ? 3.739 19.719 25.434 1.00 83.19 275 LYS A CA 1
ATOM 2215 C C . LYS A 1 275 ? 3.501 18.349 24.804 1.00 83.19 275 LYS A C 1
ATOM 2217 O O . LYS A 1 275 ? 2.701 17.569 25.333 1.00 83.19 275 LYS A O 1
ATOM 2222 N N . TYR A 1 276 ? 4.120 18.063 23.661 1.00 85.69 276 TYR A N 1
ATOM 2223 C CA . TYR A 1 276 ? 3.910 16.821 22.931 1.00 85.69 276 TYR A CA 1
ATOM 2224 C C . TYR A 1 276 ? 5.146 16.392 22.138 1.00 85.69 276 TYR A C 1
ATOM 2226 O O . TYR A 1 276 ? 5.567 17.063 21.205 1.00 85.69 276 TYR A O 1
ATOM 2234 N N . ASP A 1 277 ? 5.661 15.202 22.447 1.00 85.25 277 ASP A N 1
ATOM 2235 C CA . ASP A 1 277 ? 6.853 14.651 21.790 1.00 85.25 277 ASP A CA 1
ATOM 2236 C C . ASP A 1 277 ? 6.577 13.960 20.443 1.00 85.25 277 ASP A C 1
ATOM 2238 O O . ASP A 1 277 ? 7.442 13.257 19.921 1.00 85.25 277 ASP A O 1
ATOM 2242 N N . GLY A 1 278 ? 5.358 14.053 19.908 1.00 88.69 278 GLY A N 1
ATOM 2243 C CA . GLY A 1 278 ? 4.958 13.272 18.737 1.00 88.69 278 GLY A CA 1
ATOM 2244 C C . GLY A 1 278 ? 4.626 11.802 19.045 1.00 88.69 278 GLY A C 1
ATOM 2245 O O . GLY A 1 278 ? 4.943 11.277 20.122 1.00 88.69 278 GLY A O 1
ATOM 2246 N N . PRO A 1 279 ? 3.957 11.101 18.113 1.00 92.19 279 PRO A N 1
ATOM 2247 C CA . PRO A 1 279 ? 3.636 9.688 18.274 1.00 92.19 279 PRO A CA 1
ATOM 2248 C C . PRO A 1 279 ? 4.894 8.819 18.139 1.00 92.19 279 PRO A C 1
ATOM 2250 O O . PRO A 1 279 ? 5.874 9.223 17.529 1.00 92.19 279 PRO A O 1
ATOM 2253 N N . ARG A 1 280 ? 4.857 7.603 18.689 1.00 92.31 280 ARG A N 1
ATOM 2254 C CA . ARG A 1 280 ? 5.885 6.570 18.465 1.00 92.31 280 ARG A CA 1
ATOM 2255 C C . ARG A 1 280 ? 5.523 5.715 17.257 1.00 92.31 280 ARG A C 1
ATOM 2257 O O . ARG A 1 280 ? 4.331 5.545 16.983 1.00 92.31 280 ARG A O 1
ATOM 2264 N N . VAL A 1 281 ? 6.506 5.082 16.608 1.00 94.19 281 VAL A N 1
ATOM 2265 C CA . VAL A 1 281 ? 6.256 4.122 15.512 1.00 94.19 281 VAL A CA 1
ATOM 2266 C C . VAL A 1 281 ? 5.273 3.028 15.939 1.00 94.19 281 VAL A C 1
ATOM 2268 O O . VAL A 1 281 ? 4.396 2.641 15.171 1.00 94.19 281 VAL A O 1
ATOM 2271 N N . THR A 1 282 ? 5.354 2.557 17.185 1.00 92.06 282 THR A N 1
ATOM 2272 C CA . THR A 1 282 ? 4.440 1.545 17.747 1.00 92.06 282 THR A CA 1
ATOM 2273 C C . THR A 1 282 ? 2.981 2.012 17.781 1.00 92.06 282 THR A C 1
ATOM 2275 O O . THR A 1 282 ? 2.069 1.253 17.430 1.00 92.06 282 THR A O 1
ATOM 2278 N N . THR A 1 283 ? 2.750 3.271 18.158 1.00 91.19 283 THR A N 1
ATOM 2279 C CA . THR A 1 283 ? 1.423 3.899 18.170 1.00 91.19 283 THR A CA 1
ATOM 2280 C C . THR A 1 283 ? 0.918 4.129 16.750 1.00 91.19 283 THR A C 1
ATOM 2282 O O . THR A 1 283 ? -0.225 3.794 16.447 1.00 91.19 283 THR A O 1
ATOM 2285 N N . VAL A 1 284 ? 1.776 4.640 15.862 1.00 93.38 284 VAL A N 1
ATOM 2286 C CA . VAL A 1 284 ? 1.440 4.854 14.447 1.00 93.38 284 VAL A CA 1
ATOM 2287 C C . VAL A 1 284 ? 1.041 3.537 13.786 1.00 93.38 284 VAL A C 1
ATOM 2289 O O . VAL A 1 284 ? -0.028 3.459 13.191 1.00 93.38 284 VAL A O 1
ATOM 2292 N N . ASN A 1 285 ? 1.826 2.473 13.972 1.00 93.75 285 ASN A N 1
ATOM 2293 C CA . ASN A 1 285 ? 1.513 1.141 13.455 1.00 93.75 285 ASN A CA 1
ATOM 2294 C C . ASN A 1 285 ? 0.186 0.596 13.990 1.00 93.75 285 ASN A C 1
ATOM 2296 O O . ASN A 1 285 ? -0.572 0.003 13.229 1.00 93.75 285 ASN A O 1
ATOM 2300 N N . THR A 1 286 ? -0.128 0.818 15.271 1.00 91.44 286 THR A N 1
ATOM 2301 C CA . THR A 1 286 ? -1.435 0.431 15.830 1.00 91.44 286 THR A CA 1
ATOM 2302 C C . THR A 1 286 ? -2.574 1.111 15.069 1.00 91.44 286 THR A C 1
ATOM 2304 O O . THR A 1 286 ? -3.497 0.431 14.630 1.00 91.44 286 THR A O 1
ATOM 2307 N N . HIS A 1 287 ? -2.485 2.425 14.849 1.00 91.44 287 HIS A N 1
ATOM 2308 C CA . HIS A 1 287 ? -3.512 3.157 14.108 1.00 91.44 287 HIS A CA 1
ATOM 2309 C C . HIS A 1 287 ? -3.566 2.781 12.622 1.00 91.44 287 HIS A C 1
ATOM 2311 O O . HIS A 1 287 ? -4.643 2.814 12.036 1.00 91.44 287 HIS A O 1
ATOM 2317 N N . ILE A 1 288 ? -2.446 2.380 12.011 1.00 92.88 288 ILE A N 1
ATOM 2318 C CA . ILE A 1 288 ? -2.440 1.800 10.658 1.00 92.88 288 ILE A CA 1
ATOM 2319 C C . ILE A 1 288 ? -3.247 0.498 10.628 1.00 92.88 288 ILE A C 1
ATOM 2321 O O . ILE A 1 288 ? -4.118 0.363 9.776 1.00 92.88 288 ILE A O 1
ATOM 2325 N N . LEU A 1 289 ? -3.028 -0.423 11.573 1.00 91.19 289 LEU A N 1
ATOM 2326 C CA . LEU A 1 289 ? -3.798 -1.674 11.652 1.00 91.19 289 LEU A CA 1
ATOM 2327 C C . LEU A 1 289 ? -5.297 -1.416 11.868 1.00 91.19 289 LEU A C 1
ATOM 2329 O O . LEU A 1 289 ? -6.133 -2.059 11.242 1.00 91.19 289 LEU A O 1
ATOM 2333 N N . GLU A 1 290 ? -5.644 -0.450 12.716 1.00 89.31 290 GLU A N 1
ATOM 2334 C CA . GLU A 1 290 ? -7.035 -0.033 12.934 1.00 89.31 290 GLU A CA 1
ATOM 2335 C C . GLU A 1 290 ? -7.662 0.574 11.670 1.00 89.31 290 GLU A C 1
ATOM 2337 O O . GLU A 1 290 ? -8.807 0.268 11.346 1.00 89.31 290 GLU A O 1
ATOM 2342 N N . MET A 1 291 ? -6.918 1.398 10.923 1.00 88.31 291 MET A N 1
ATOM 2343 C CA . MET A 1 291 ? -7.375 1.935 9.637 1.00 88.31 291 MET A CA 1
ATOM 2344 C C . MET A 1 291 ? -7.587 0.832 8.599 1.00 88.31 291 MET A C 1
ATOM 2346 O O . MET A 1 291 ? -8.567 0.893 7.862 1.00 88.31 291 MET A O 1
ATOM 2350 N N . VAL A 1 292 ? -6.728 -0.192 8.570 1.00 88.31 292 VAL A N 1
ATOM 2351 C CA . VAL A 1 292 ? -6.926 -1.377 7.719 1.00 88.31 292 VAL A CA 1
ATOM 2352 C C . VAL A 1 292 ? -8.203 -2.116 8.117 1.00 88.31 292 VAL A C 1
ATOM 2354 O O . VAL A 1 292 ? -9.019 -2.405 7.250 1.00 88.31 292 VAL A O 1
ATOM 2357 N N . ALA A 1 293 ? -8.441 -2.344 9.413 1.00 87.75 293 ALA A N 1
ATOM 2358 C CA . ALA A 1 293 ? -9.669 -2.988 9.888 1.00 87.75 293 ALA A CA 1
ATOM 2359 C C . ALA A 1 293 ? -10.934 -2.224 9.458 1.00 87.75 293 ALA A C 1
ATOM 2361 O O . ALA A 1 293 ? -11.905 -2.828 9.003 1.00 87.75 293 ALA A O 1
ATOM 2362 N N . VAL A 1 294 ? -10.909 -0.890 9.549 1.00 85.88 294 VAL A N 1
ATOM 2363 C CA . VAL A 1 294 ? -11.996 -0.027 9.059 1.00 85.88 294 VAL A CA 1
ATOM 2364 C C . VAL A 1 294 ? -12.139 -0.121 7.537 1.00 85.88 294 VAL A C 1
ATOM 2366 O O . VAL A 1 294 ? -13.255 -0.237 7.031 1.00 85.88 294 VAL A O 1
ATOM 2369 N N . SER A 1 295 ? -11.025 -0.100 6.801 1.00 86.56 295 SER A N 1
ATOM 2370 C CA . SER A 1 295 ? -11.024 -0.211 5.340 1.00 86.56 295 SER A CA 1
ATOM 2371 C C . SER A 1 295 ? -11.595 -1.546 4.869 1.00 86.56 295 SER A C 1
ATOM 2373 O O . SER A 1 295 ? -12.371 -1.550 3.925 1.00 86.56 295 SER A O 1
ATOM 2375 N N . ASN A 1 296 ? -11.291 -2.656 5.546 1.00 87.25 296 ASN A N 1
ATOM 2376 C CA . ASN A 1 296 ? -11.818 -3.978 5.196 1.00 87.25 296 ASN A CA 1
ATOM 2377 C C . ASN A 1 296 ? -13.350 -4.014 5.285 1.00 87.25 296 ASN A C 1
ATOM 2379 O O . ASN A 1 296 ? -14.010 -4.485 4.362 1.00 87.25 296 ASN A O 1
ATOM 2383 N N . VAL A 1 297 ? -13.926 -3.442 6.350 1.00 87.44 297 VAL A N 1
ATOM 2384 C CA . VAL A 1 297 ? -15.389 -3.323 6.497 1.00 87.44 297 VAL A CA 1
ATOM 2385 C C . VAL A 1 297 ? -15.983 -2.441 5.402 1.00 87.44 297 VAL A C 1
ATOM 2387 O O . VAL A 1 297 ? -17.024 -2.771 4.840 1.00 87.44 297 VAL A O 1
ATOM 2390 N N . ASN A 1 298 ? -15.339 -1.317 5.087 1.00 88.25 298 ASN A N 1
ATOM 2391 C CA . ASN A 1 298 ? -15.819 -0.418 4.039 1.00 88.25 298 ASN A CA 1
ATOM 2392 C C . ASN A 1 298 ? -15.760 -1.073 2.655 1.00 88.25 298 ASN A C 1
ATOM 2394 O O . ASN A 1 298 ? -16.726 -0.974 1.905 1.00 88.25 298 ASN A O 1
ATOM 2398 N N . ASN A 1 299 ? -14.679 -1.791 2.347 1.00 91.00 299 ASN A N 1
ATOM 2399 C CA . ASN A 1 299 ? -14.528 -2.534 1.100 1.00 91.00 299 ASN A CA 1
ATOM 2400 C C . ASN A 1 299 ? -15.626 -3.599 0.968 1.00 91.00 299 ASN A C 1
ATOM 2402 O O . ASN A 1 299 ? -16.295 -3.644 -0.059 1.00 91.00 299 ASN A O 1
ATOM 2406 N N . GLN A 1 300 ? -15.887 -4.384 2.022 1.00 91.62 300 GLN A N 1
ATOM 2407 C CA . GLN A 1 300 ? -16.984 -5.363 2.048 1.00 91.62 300 GLN A CA 1
ATOM 2408 C C . GLN A 1 300 ? -18.352 -4.715 1.792 1.00 91.62 300 GLN A C 1
ATOM 2410 O O . GLN A 1 300 ? -19.152 -5.244 1.021 1.00 91.62 300 GLN A O 1
ATOM 2415 N N . LYS A 1 301 ? -18.628 -3.552 2.400 1.00 91.38 301 LYS A N 1
ATOM 2416 C CA . LYS A 1 301 ? -19.882 -2.809 2.180 1.00 91.38 301 LYS A CA 1
ATOM 2417 C C . LYS A 1 301 ? -20.021 -2.327 0.737 1.00 91.38 301 LYS A C 1
ATOM 2419 O O . LYS A 1 301 ? -21.078 -2.509 0.144 1.00 91.38 301 LYS A O 1
ATOM 2424 N N . ILE A 1 302 ? -18.959 -1.745 0.178 1.00 92.00 302 ILE A N 1
ATOM 2425 C CA . ILE A 1 302 ? -18.936 -1.274 -1.213 1.00 92.00 302 ILE A CA 1
ATOM 2426 C C . ILE A 1 302 ? -19.177 -2.448 -2.169 1.00 92.00 302 ILE A C 1
ATOM 2428 O O . ILE A 1 302 ? -20.059 -2.373 -3.019 1.00 92.00 302 ILE A O 1
ATOM 2432 N N . VAL A 1 303 ? -18.456 -3.557 -1.982 1.00 94.31 303 VAL A N 1
ATOM 2433 C CA . VAL A 1 303 ? -18.627 -4.768 -2.794 1.00 94.31 303 VAL A CA 1
ATOM 2434 C C . VAL A 1 303 ? -20.040 -5.335 -2.673 1.00 94.31 303 VAL A C 1
ATOM 2436 O O . VAL A 1 303 ? -20.623 -5.736 -3.676 1.00 94.31 303 VAL A O 1
ATOM 2439 N N . THR A 1 304 ? -20.615 -5.360 -1.469 1.00 94.88 304 THR A N 1
ATOM 2440 C CA . THR A 1 304 ? -21.993 -5.835 -1.268 1.00 94.88 304 THR A CA 1
ATOM 2441 C C . THR A 1 304 ? -22.978 -4.997 -2.085 1.00 94.88 304 THR A C 1
ATOM 2443 O O . THR A 1 304 ? -23.780 -5.565 -2.826 1.00 94.88 304 THR A O 1
ATOM 2446 N N . GLY A 1 305 ? -22.846 -3.665 -2.049 1.00 94.19 305 GLY A N 1
ATOM 2447 C CA . GLY A 1 305 ? -23.647 -2.764 -2.882 1.00 94.19 305 GLY A CA 1
ATOM 2448 C C . GLY A 1 305 ? -23.459 -3.014 -4.383 1.00 94.19 305 GLY A C 1
ATOM 2449 O O . GLY A 1 305 ? -24.434 -3.079 -5.128 1.00 94.19 305 GLY A O 1
ATOM 2450 N N . TRP A 1 306 ? -22.226 -3.264 -4.836 1.00 94.94 306 TRP A N 1
ATOM 2451 C CA . TRP A 1 306 ? -21.975 -3.632 -6.233 1.00 94.94 306 TRP A CA 1
ATOM 2452 C C . TRP A 1 306 ? -22.691 -4.918 -6.643 1.00 94.94 306 TRP A C 1
ATOM 2454 O O . TRP A 1 306 ? -23.268 -4.972 -7.728 1.00 94.94 306 TRP A O 1
ATOM 2464 N N . LYS A 1 307 ? -22.712 -5.942 -5.784 1.00 93.75 307 LYS A N 1
ATOM 2465 C CA . LYS A 1 307 ? -23.404 -7.207 -6.081 1.00 93.75 307 LYS A CA 1
ATOM 2466 C C . LYS A 1 307 ? -24.911 -7.013 -6.222 1.00 93.75 307 LYS A C 1
ATOM 2468 O O . LYS A 1 307 ? -25.501 -7.570 -7.148 1.00 93.75 307 LYS A O 1
ATOM 2473 N N . GLU A 1 308 ? -25.521 -6.200 -5.362 1.00 93.44 308 GLU A N 1
ATOM 2474 C CA . GLU A 1 308 ? -26.946 -5.847 -5.448 1.00 93.44 308 GLU A CA 1
ATOM 2475 C C . GLU A 1 308 ? -27.277 -5.148 -6.774 1.00 93.44 308 GLU A C 1
ATOM 2477 O O . GLU A 1 308 ? -28.272 -5.464 -7.425 1.00 93.44 308 GLU A O 1
ATOM 2482 N N . GLN A 1 309 ? -26.388 -4.262 -7.223 1.00 92.56 309 GLN A N 1
ATOM 2483 C CA . GLN A 1 309 ? -26.516 -3.524 -8.480 1.00 92.56 309 GLN A CA 1
ATOM 2484 C C . GLN A 1 309 ? -26.051 -4.315 -9.713 1.00 92.56 309 GLN A C 1
ATOM 2486 O O . GLN A 1 309 ? -26.136 -3.817 -10.835 1.00 92.56 309 GLN A O 1
ATOM 2491 N N . ARG A 1 310 ? -25.537 -5.539 -9.528 1.00 93.12 310 ARG A N 1
ATOM 2492 C CA . ARG A 1 310 ? -24.851 -6.330 -10.568 1.00 93.12 310 ARG A CA 1
ATOM 2493 C C . ARG A 1 310 ? -23.690 -5.575 -11.233 1.00 93.12 310 ARG A C 1
ATOM 2495 O O . ARG A 1 310 ? -23.341 -5.860 -12.381 1.00 93.12 310 ARG A O 1
ATOM 2502 N N . PHE A 1 311 ? -23.089 -4.632 -10.514 1.00 94.31 311 PHE A N 1
ATOM 2503 C CA . PHE A 1 311 ? -21.891 -3.927 -10.935 1.00 94.31 311 PHE A CA 1
ATOM 2504 C C . PHE A 1 311 ? -20.686 -4.866 -10.850 1.00 94.31 311 PHE A C 1
ATOM 2506 O O . PHE A 1 311 ? -20.510 -5.587 -9.868 1.00 94.31 311 PHE A O 1
ATOM 2513 N N . LYS A 1 312 ? -19.848 -4.852 -11.888 1.00 94.94 312 LYS A N 1
ATOM 2514 C CA . LYS A 1 312 ? -18.658 -5.699 -11.977 1.00 94.94 312 LYS A CA 1
ATOM 2515 C C . LYS A 1 312 ? -17.415 -4.828 -12.150 1.00 94.94 312 LYS A C 1
ATOM 2517 O O . LYS A 1 312 ? -17.258 -4.241 -13.221 1.00 94.94 312 LYS A O 1
ATOM 2522 N N . PRO A 1 313 ? -16.528 -4.726 -11.144 1.00 95.94 313 PRO A N 1
ATOM 2523 C CA . PRO A 1 313 ? -15.287 -3.977 -11.287 1.00 95.94 313 PRO A CA 1
ATOM 2524 C C . PRO A 1 313 ? -14.303 -4.698 -12.216 1.00 95.94 313 PRO A C 1
ATOM 2526 O O . PRO A 1 313 ? -14.373 -5.915 -12.419 1.00 95.94 313 PRO A O 1
ATOM 2529 N N . SER A 1 314 ? -13.340 -3.949 -12.744 1.00 96.19 314 SER A N 1
ATOM 2530 C CA . SER A 1 314 ? -12.137 -4.524 -13.350 1.00 96.19 314 SER A CA 1
ATOM 2531 C C . SER A 1 314 ? -11.138 -4.880 -12.255 1.00 96.19 314 SER A C 1
ATOM 2533 O O . SER A 1 314 ? -11.111 -4.246 -11.206 1.00 96.19 314 SER A O 1
ATOM 2535 N N . MET A 1 315 ? -10.294 -5.876 -12.483 1.00 96.06 315 MET A N 1
ATOM 2536 C CA . MET A 1 315 ? -9.306 -6.338 -11.515 1.00 96.06 315 MET A CA 1
ATOM 2537 C C . MET A 1 315 ? -7.919 -6.339 -12.145 1.00 96.06 315 MET A C 1
ATOM 2539 O O . MET A 1 315 ? -7.762 -6.765 -13.291 1.00 96.06 315 MET A O 1
ATOM 2543 N N . ALA A 1 316 ? -6.908 -5.911 -11.392 1.00 95.38 316 ALA A N 1
ATOM 2544 C CA . ALA A 1 316 ? -5.522 -6.096 -11.787 1.00 95.38 316 ALA A CA 1
ATOM 2545 C C . ALA A 1 316 ? -4.664 -6.685 -10.672 1.00 95.38 316 ALA A C 1
ATOM 2547 O O . ALA A 1 316 ? -4.883 -6.404 -9.494 1.00 95.38 316 ALA A O 1
ATOM 2548 N N . ALA A 1 317 ? -3.676 -7.486 -11.063 1.00 92.88 317 ALA A N 1
ATOM 2549 C CA . ALA A 1 317 ? -2.632 -7.956 -10.165 1.00 92.88 317 ALA A CA 1
ATOM 2550 C C . ALA A 1 317 ? -1.273 -7.413 -10.587 1.00 92.88 317 ALA A C 1
ATOM 2552 O O . ALA A 1 317 ? -0.903 -7.504 -11.762 1.00 92.88 317 ALA A O 1
ATOM 2553 N N . ASP A 1 318 ? -0.532 -6.914 -9.604 1.00 90.31 318 ASP A N 1
ATOM 2554 C CA . ASP A 1 318 ? 0.868 -6.530 -9.733 1.00 90.31 318 ASP A CA 1
ATOM 2555 C C . ASP A 1 318 ? 1.732 -7.487 -8.912 1.00 90.31 318 ASP A C 1
ATOM 2557 O O . ASP A 1 318 ? 1.477 -7.697 -7.724 1.00 90.31 318 ASP A O 1
ATOM 2561 N N . LEU A 1 319 ? 2.736 -8.088 -9.553 1.00 88.31 319 LEU A N 1
ATOM 2562 C CA . LEU A 1 319 ? 3.633 -9.061 -8.941 1.00 88.31 319 LEU A CA 1
ATOM 2563 C C . LEU A 1 319 ? 5.077 -8.587 -9.056 1.00 88.31 319 LEU A C 1
ATOM 2565 O O . LEU A 1 319 ? 5.636 -8.406 -10.144 1.00 88.31 319 LEU A O 1
ATOM 2569 N N . TRP A 1 320 ? 5.743 -8.471 -7.914 1.00 83.25 320 TRP A N 1
ATOM 2570 C CA . TRP A 1 320 ? 7.150 -8.109 -7.880 1.00 83.25 320 TRP A CA 1
ATOM 2571 C C . TRP A 1 320 ? 7.936 -8.950 -6.893 1.00 83.25 320 TRP A C 1
ATOM 2573 O O . TRP A 1 320 ? 7.404 -9.587 -5.992 1.00 83.25 320 TRP A O 1
ATOM 2583 N N . SER A 1 321 ? 9.242 -9.001 -7.117 1.00 77.25 321 SER A N 1
ATOM 2584 C CA . SER A 1 321 ? 10.164 -9.691 -6.227 1.00 77.25 321 SER A CA 1
ATOM 2585 C C . SER A 1 321 ? 11.093 -8.652 -5.639 1.00 77.25 321 SER A C 1
ATOM 2587 O O . SER A 1 321 ? 11.724 -7.902 -6.383 1.00 77.25 321 SER A O 1
ATOM 2589 N N . ASP A 1 322 ? 11.151 -8.618 -4.319 1.00 70.56 322 ASP A N 1
ATOM 2590 C CA . ASP A 1 322 ? 12.211 -7.984 -3.558 1.00 70.56 322 ASP A CA 1
ATOM 2591 C C . ASP A 1 322 ? 13.283 -9.038 -3.224 1.00 70.56 322 ASP A C 1
ATOM 2593 O O . ASP A 1 322 ? 13.060 -10.247 -3.312 1.00 70.56 322 ASP A O 1
ATOM 2597 N N . SER A 1 323 ? 14.459 -8.568 -2.828 1.00 67.44 323 SER A N 1
ATOM 2598 C CA . SER A 1 323 ? 15.615 -9.331 -2.355 1.00 67.44 323 SER A CA 1
ATOM 2599 C C . SER A 1 323 ? 15.288 -10.433 -1.341 1.00 67.44 323 SER A C 1
ATOM 2601 O O . SER A 1 323 ? 15.999 -11.434 -1.279 1.00 67.44 323 SER A O 1
ATOM 2603 N N . THR A 1 324 ? 14.218 -10.268 -0.560 1.00 69.25 324 THR A N 1
ATOM 2604 C CA . THR A 1 324 ? 13.847 -11.172 0.538 1.00 69.25 324 THR A CA 1
ATOM 2605 C C . THR A 1 324 ? 12.490 -11.851 0.363 1.00 69.25 324 THR A C 1
ATOM 2607 O O . THR A 1 324 ? 12.209 -12.824 1.063 1.00 69.25 324 THR A O 1
ATOM 2610 N N . CYS A 1 325 ? 11.633 -11.378 -0.549 1.00 73.94 325 CYS A N 1
ATOM 2611 C CA . CYS A 1 325 ? 10.295 -11.939 -0.733 1.00 73.94 325 CYS A CA 1
ATOM 2612 C C . CYS A 1 325 ? 9.698 -11.623 -2.110 1.00 73.94 325 CYS A C 1
ATOM 2614 O O . CYS A 1 325 ? 10.035 -10.629 -2.745 1.00 73.94 325 CYS A O 1
ATOM 2616 N N . SER A 1 326 ? 8.776 -12.470 -2.574 1.00 81.81 326 SER A N 1
ATOM 2617 C CA . SER A 1 326 ? 7.879 -12.119 -3.683 1.00 81.81 326 SER A CA 1
ATOM 2618 C C . SER A 1 326 ? 6.581 -11.560 -3.118 1.00 81.81 326 SER A C 1
ATOM 2620 O O . SER A 1 326 ? 6.047 -12.113 -2.160 1.00 81.81 326 SER A O 1
ATOM 2622 N N . LEU A 1 327 ? 6.086 -10.481 -3.708 1.00 85.88 327 LEU A N 1
ATOM 2623 C CA . LEU A 1 327 ? 4.900 -9.748 -3.292 1.00 85.88 327 LEU A CA 1
ATOM 2624 C C . LEU A 1 327 ? 3.886 -9.726 -4.438 1.00 85.88 327 LEU A C 1
ATOM 2626 O O . LEU A 1 327 ? 4.260 -9.693 -5.612 1.00 85.88 327 LEU A O 1
ATOM 2630 N N . MET A 1 328 ? 2.609 -9.747 -4.079 1.00 90.75 328 MET A N 1
ATOM 2631 C CA . MET A 1 328 ? 1.493 -9.577 -4.998 1.00 90.75 328 MET A CA 1
ATOM 2632 C C . MET A 1 328 ? 0.483 -8.608 -4.404 1.00 90.75 328 MET A C 1
ATOM 2634 O O . MET A 1 328 ? 0.024 -8.798 -3.277 1.00 90.75 328 MET A O 1
ATOM 2638 N N . GLY A 1 329 ? 0.137 -7.589 -5.181 1.00 93.19 329 GLY A N 1
ATOM 2639 C CA . GLY A 1 329 ? -0.989 -6.704 -4.925 1.00 93.19 329 GLY A CA 1
ATOM 2640 C C . GLY A 1 329 ? -2.151 -7.053 -5.847 1.00 93.19 329 GLY A C 1
ATOM 2641 O O . GLY A 1 329 ? -1.939 -7.220 -7.046 1.00 93.19 329 GLY A O 1
ATOM 2642 N N . VAL A 1 330 ? -3.365 -7.134 -5.305 1.00 95.00 330 VAL A N 1
ATOM 2643 C CA . VAL A 1 330 ? -4.607 -7.314 -6.065 1.00 95.00 330 VAL A CA 1
ATOM 2644 C C . VAL A 1 330 ? -5.483 -6.082 -5.871 1.00 95.00 330 VAL A C 1
ATOM 2646 O O . VAL A 1 330 ? -5.840 -5.721 -4.745 1.00 95.00 330 VAL A O 1
ATOM 2649 N N . TYR A 1 331 ? -5.817 -5.437 -6.984 1.00 95.94 331 TYR A N 1
ATOM 2650 C CA . TYR A 1 331 ? -6.569 -4.192 -7.043 1.00 95.94 331 TYR A CA 1
ATOM 2651 C C . TYR A 1 331 ? -7.859 -4.378 -7.828 1.00 95.94 331 TYR A C 1
ATOM 2653 O O . TYR A 1 331 ? -7.878 -5.049 -8.859 1.00 95.94 331 TYR A O 1
ATOM 2661 N N . LEU A 1 332 ? -8.915 -3.713 -7.377 1.00 96.56 332 LEU A N 1
ATOM 2662 C CA . LEU A 1 332 ? -10.132 -3.487 -8.140 1.00 96.56 332 LEU A CA 1
ATOM 2663 C C . LEU A 1 332 ? -10.132 -2.056 -8.666 1.00 96.56 332 LEU A C 1
ATOM 2665 O O . LEU A 1 332 ? -9.777 -1.132 -7.941 1.00 96.56 332 LEU A O 1
ATOM 2669 N N . TYR A 1 333 ? -10.570 -1.882 -9.903 1.00 95.75 333 TYR A N 1
ATOM 2670 C CA . TYR A 1 333 ? -10.743 -0.599 -10.563 1.00 95.75 333 TYR A CA 1
ATOM 2671 C C . TYR A 1 333 ? -12.204 -0.426 -10.941 1.00 95.75 333 TYR A C 1
ATOM 2673 O O . TYR A 1 333 ? -12.817 -1.324 -11.529 1.00 95.75 333 TYR A O 1
ATOM 2681 N N . TYR A 1 334 ? -12.755 0.734 -10.613 1.00 94.69 334 TYR A N 1
ATOM 2682 C CA . TYR A 1 334 ? -14.149 1.055 -10.873 1.00 94.69 334 TYR A CA 1
ATOM 2683 C C . TYR A 1 334 ? -14.325 2.547 -11.135 1.00 94.69 334 TYR A C 1
ATOM 2685 O O . TYR A 1 334 ? -13.516 3.372 -10.715 1.00 94.69 334 TYR A O 1
ATOM 2693 N N . ILE A 1 335 ? -15.396 2.877 -11.842 1.00 93.25 335 ILE A N 1
ATOM 2694 C CA . ILE A 1 335 ? -15.891 4.243 -11.985 1.00 93.25 335 ILE A CA 1
ATOM 2695 C C . ILE A 1 335 ? -17.138 4.320 -11.109 1.00 93.25 335 ILE A C 1
ATOM 2697 O O . ILE A 1 335 ? -17.914 3.362 -11.064 1.00 93.25 335 ILE A O 1
ATOM 2701 N N . ASP A 1 336 ? -17.290 5.401 -10.355 1.00 86.75 336 ASP A N 1
ATOM 2702 C CA . ASP A 1 336 ? -18.473 5.593 -9.522 1.00 86.75 336 ASP A CA 1
ATOM 2703 C C . ASP A 1 336 ? -19.714 5.924 -10.368 1.00 86.75 336 ASP A C 1
ATOM 2705 O O . ASP A 1 336 ? -19.627 6.314 -11.531 1.00 86.75 336 ASP A O 1
ATOM 2709 N N . GLU A 1 337 ? -20.897 5.794 -9.769 1.00 84.50 337 GLU A N 1
ATOM 2710 C CA . GLU A 1 337 ? -22.178 6.035 -10.454 1.00 84.50 337 GLU A CA 1
ATOM 2711 C C . GLU A 1 337 ? -22.295 7.457 -11.028 1.00 84.50 337 GLU A C 1
ATOM 2713 O O . GLU A 1 337 ? -22.958 7.676 -12.041 1.00 84.50 337 GLU A O 1
ATOM 2718 N N . ASN A 1 338 ? -21.616 8.419 -10.399 1.00 89.25 338 ASN A N 1
ATOM 2719 C CA . ASN A 1 338 ? -21.620 9.825 -10.788 1.00 89.25 338 ASN A CA 1
ATOM 2720 C C . ASN A 1 338 ? -20.536 10.175 -11.822 1.00 89.25 338 ASN A C 1
ATOM 2722 O O . ASN A 1 338 ? -20.399 11.350 -12.163 1.00 89.25 338 ASN A O 1
ATOM 2726 N N . TRP A 1 339 ? -19.756 9.196 -12.301 1.00 90.44 339 TRP A N 1
ATOM 2727 C CA . TRP A 1 339 ? -18.651 9.402 -13.246 1.00 90.44 339 TRP A CA 1
ATOM 2728 C C . TRP A 1 339 ? -17.652 10.482 -12.796 1.00 90.44 339 TRP A C 1
ATOM 2730 O O . TRP A 1 339 ? -17.064 11.192 -13.613 1.00 90.44 339 TRP A O 1
ATOM 2740 N N . THR A 1 340 ? -17.448 10.625 -11.486 1.00 92.06 340 THR A N 1
ATOM 2741 C CA . THR A 1 340 ? -16.554 11.636 -10.909 1.00 92.06 340 THR A CA 1
ATOM 2742 C C . THR A 1 340 ? -15.089 11.269 -11.083 1.00 92.06 340 THR A C 1
ATOM 2744 O O . THR A 1 340 ? -14.230 12.152 -11.105 1.00 92.06 340 THR A O 1
ATOM 2747 N N . GLY A 1 341 ? -14.784 9.979 -11.230 1.00 91.56 341 GLY A N 1
ATOM 2748 C CA . GLY A 1 341 ? -13.424 9.536 -11.484 1.00 91.56 341 GLY A CA 1
ATOM 2749 C C . GLY A 1 341 ? -13.250 8.028 -11.577 1.00 91.56 341 GLY A C 1
ATOM 2750 O O . GLY A 1 341 ? -14.161 7.242 -11.325 1.00 91.56 341 GLY A O 1
ATOM 2751 N N . LEU A 1 342 ? -12.028 7.641 -11.942 1.00 93.50 342 LEU A N 1
ATOM 2752 C CA . LEU A 1 342 ? -11.539 6.272 -11.837 1.00 93.50 342 LEU A CA 1
ATOM 2753 C C . LEU A 1 342 ? -10.962 6.063 -10.436 1.00 93.50 342 LEU A C 1
ATOM 2755 O O . LEU A 1 342 ? -10.045 6.776 -10.024 1.00 93.50 342 LEU A O 1
ATOM 2759 N N . PHE A 1 343 ? -11.480 5.066 -9.734 1.00 93.12 343 PHE A N 1
ATOM 2760 C CA . PHE A 1 343 ? -11.077 4.707 -8.385 1.00 93.12 343 PHE A CA 1
ATOM 2761 C C . PHE A 1 343 ? -10.400 3.341 -8.372 1.00 93.12 343 PHE A C 1
ATOM 2763 O O . PHE A 1 343 ? -10.762 2.439 -9.131 1.00 93.12 343 PHE A O 1
ATOM 2770 N N . ASP A 1 344 ? -9.432 3.188 -7.473 1.00 93.38 344 ASP A N 1
ATOM 2771 C CA . ASP A 1 344 ? -8.784 1.922 -7.163 1.00 93.38 344 ASP A CA 1
ATOM 2772 C C . ASP A 1 344 ? -9.088 1.479 -5.725 1.00 93.38 344 ASP A C 1
ATOM 2774 O O . ASP A 1 344 ? -9.223 2.288 -4.804 1.00 93.38 344 ASP A O 1
ATOM 2778 N N . MET A 1 345 ? -9.205 0.169 -5.527 1.00 93.81 345 MET A N 1
ATOM 2779 C CA . MET A 1 345 ? -9.388 -0.465 -4.227 1.00 93.81 345 MET A CA 1
ATOM 2780 C C . MET A 1 345 ? -8.423 -1.641 -4.105 1.00 93.81 345 MET A C 1
ATOM 2782 O O . MET A 1 345 ? -8.566 -2.649 -4.792 1.00 93.81 345 MET A O 1
ATOM 2786 N N . LEU A 1 346 ? -7.450 -1.525 -3.202 1.00 92.44 346 LEU A N 1
ATOM 2787 C CA . LEU A 1 346 ? -6.581 -2.638 -2.829 1.00 92.44 346 LEU A CA 1
ATOM 2788 C C . LEU A 1 346 ? -7.376 -3.638 -1.978 1.00 92.44 346 LEU A C 1
ATOM 2790 O O . LEU A 1 346 ? -7.840 -3.281 -0.893 1.00 92.44 346 LEU A O 1
ATOM 2794 N N . ILE A 1 347 ? -7.497 -4.877 -2.452 1.00 93.50 347 ILE A N 1
ATOM 2795 C CA . ILE A 1 347 ? -8.171 -5.962 -1.718 1.00 93.50 347 ILE A CA 1
ATOM 2796 C C . ILE A 1 347 ? -7.190 -6.974 -1.122 1.00 93.50 347 ILE A C 1
ATOM 2798 O O . ILE A 1 347 ? -7.525 -7.655 -0.161 1.00 93.50 347 ILE A O 1
ATOM 2802 N N . GLY A 1 348 ? -5.956 -7.020 -1.629 1.00 90.25 348 GLY A N 1
ATOM 2803 C CA . GLY A 1 348 ? -4.911 -7.896 -1.108 1.00 90.25 348 GLY A CA 1
ATOM 2804 C C . GLY A 1 348 ? -3.515 -7.364 -1.397 1.00 90.25 348 GLY A C 1
ATOM 2805 O O . GLY A 1 348 ? -3.251 -6.873 -2.490 1.00 90.25 348 GLY A O 1
ATOM 2806 N N . CYS A 1 349 ? -2.615 -7.446 -0.416 1.00 89.50 349 CYS A N 1
ATOM 2807 C CA . CYS A 1 349 ? -1.182 -7.202 -0.595 1.00 89.50 349 CYS A CA 1
ATOM 2808 C C . CYS A 1 349 ? -0.409 -8.225 0.236 1.00 89.50 349 CYS A C 1
ATOM 2810 O O . CYS A 1 349 ? -0.237 -8.079 1.453 1.00 89.50 349 CYS A O 1
ATOM 2812 N N . SER A 1 350 ? 0.006 -9.292 -0.434 1.00 83.81 350 SER A N 1
ATOM 2813 C CA . SER A 1 350 ? 0.458 -10.523 0.201 1.00 83.81 350 SER A CA 1
ATOM 2814 C C . SER A 1 350 ? 1.859 -10.889 -0.261 1.00 83.81 350 SER A C 1
ATOM 2816 O O . SER A 1 350 ? 2.226 -10.699 -1.418 1.00 83.81 350 SER A O 1
ATOM 2818 N N . GLY A 1 351 ? 2.655 -11.410 0.672 1.00 83.19 351 GLY A N 1
ATOM 2819 C CA . GLY A 1 351 ? 3.981 -11.939 0.385 1.00 83.19 351 GLY A CA 1
ATOM 2820 C C . GLY A 1 351 ? 3.978 -13.458 0.360 1.00 83.19 351 GLY A C 1
ATOM 2821 O O . GLY A 1 351 ? 3.431 -14.083 1.264 1.00 83.19 351 GLY A O 1
ATOM 2822 N N . PHE A 1 352 ? 4.639 -14.036 -0.637 1.00 79.06 352 PHE A N 1
ATOM 2823 C CA . PHE A 1 352 ? 4.926 -15.465 -0.723 1.00 79.06 352 PHE A CA 1
ATOM 2824 C C . PHE A 1 352 ? 6.222 -15.734 0.049 1.00 79.06 352 PHE A C 1
ATOM 2826 O O . PHE A 1 352 ? 7.322 -15.710 -0.509 1.00 79.06 352 PHE A O 1
ATOM 2833 N N . SER A 1 353 ? 6.118 -15.873 1.372 1.00 60.88 353 SER A N 1
ATOM 2834 C CA . SER A 1 353 ? 7.265 -16.182 2.231 1.00 60.88 353 SER A CA 1
ATOM 2835 C C . SER A 1 353 ? 7.572 -17.678 2.179 1.00 60.88 353 SER A C 1
ATOM 2837 O O . SER A 1 353 ? 6.788 -18.474 2.680 1.00 60.88 353 SER A O 1
ATOM 2839 N N . GLY A 1 354 ? 8.711 -18.060 1.596 1.00 61.41 354 GLY A N 1
ATOM 2840 C CA . GLY A 1 354 ? 9.210 -19.445 1.597 1.00 61.41 354 GLY A CA 1
ATOM 2841 C C . GLY A 1 354 ? 8.669 -20.350 0.483 1.00 61.41 354 GLY A C 1
ATOM 2842 O O . GLY A 1 354 ? 9.320 -21.333 0.139 1.00 61.41 354 GLY A O 1
ATOM 2843 N N . GLU A 1 355 ? 7.550 -19.994 -0.147 1.00 61.47 355 GLU A N 1
ATOM 2844 C CA . GLU A 1 355 ? 6.986 -20.726 -1.285 1.00 61.47 355 GLU A CA 1
ATOM 2845 C C . GLU A 1 355 ? 7.332 -20.056 -2.621 1.00 61.47 355 GLU A C 1
ATOM 2847 O O . GLU A 1 355 ? 7.412 -18.830 -2.738 1.00 61.47 355 GLU A O 1
ATOM 2852 N N . ARG A 1 356 ? 7.534 -20.862 -3.672 1.00 67.00 356 ARG A N 1
ATOM 2853 C CA . ARG A 1 356 ? 7.634 -20.329 -5.038 1.00 67.00 356 ARG A CA 1
ATOM 2854 C C . ARG A 1 356 ? 6.267 -19.765 -5.434 1.00 67.00 356 ARG A C 1
ATOM 2856 O O . ARG A 1 356 ? 5.257 -20.413 -5.193 1.00 67.00 356 ARG A O 1
ATOM 2863 N N . HIS A 1 357 ? 6.238 -18.616 -6.112 1.00 75.00 357 HIS A N 1
ATOM 2864 C CA . HIS A 1 357 ? 5.019 -18.015 -6.672 1.00 75.00 357 HIS A CA 1
ATOM 2865 C C . HIS A 1 357 ? 4.488 -18.829 -7.872 1.00 75.00 357 HIS A C 1
ATOM 2867 O O . HIS A 1 357 ? 4.473 -18.356 -9.008 1.00 75.00 357 HIS A O 1
ATOM 2873 N N . THR A 1 358 ? 4.126 -20.096 -7.662 1.00 87.56 358 THR A N 1
ATOM 2874 C CA . THR A 1 358 ? 3.520 -20.942 -8.696 1.00 87.56 358 THR A CA 1
ATOM 2875 C C . THR A 1 358 ? 2.139 -20.411 -9.078 1.00 87.56 358 THR A C 1
ATOM 2877 O O . THR A 1 358 ? 1.556 -19.587 -8.371 1.00 87.56 358 THR A O 1
ATOM 2880 N N . GLY A 1 359 ? 1.599 -20.869 -10.211 1.00 89.00 359 GLY A N 1
ATOM 2881 C CA . GLY A 1 359 ? 0.255 -20.462 -10.625 1.00 89.00 359 GLY A CA 1
ATOM 2882 C C . GLY A 1 359 ? -0.813 -20.855 -9.598 1.00 89.00 359 GLY A C 1
ATOM 2883 O O . GLY A 1 359 ? -1.747 -20.100 -9.353 1.00 89.00 359 GLY A O 1
ATOM 2884 N N . GLU A 1 360 ? -0.639 -21.998 -8.939 1.00 90.44 360 GLU A N 1
ATOM 2885 C CA . GLU A 1 360 ? -1.536 -22.500 -7.899 1.00 90.44 360 GLU A CA 1
ATOM 2886 C C . GLU A 1 360 ? -1.500 -21.611 -6.651 1.00 90.44 360 GLU A C 1
ATOM 2888 O O . GLU A 1 360 ? -2.556 -21.223 -6.155 1.00 90.44 360 GLU A O 1
ATOM 2893 N N . ALA A 1 361 ? -0.304 -21.226 -6.189 1.00 89.00 361 ALA A N 1
ATOM 2894 C CA . ALA A 1 361 ? -0.138 -20.354 -5.026 1.00 89.00 361 ALA A CA 1
ATOM 2895 C C . ALA A 1 361 ? -0.721 -18.956 -5.279 1.00 89.00 361 ALA A C 1
ATOM 2897 O O . ALA A 1 361 ? -1.441 -18.410 -4.444 1.00 89.00 361 ALA A O 1
ATOM 2898 N N . ILE A 1 362 ? -0.463 -18.396 -6.465 1.00 91.75 362 ILE A N 1
ATOM 2899 C CA . ILE A 1 362 ? -1.029 -17.110 -6.888 1.00 91.75 362 ILE A CA 1
ATOM 2900 C C . ILE A 1 362 ? -2.558 -17.179 -6.918 1.00 91.75 362 ILE A C 1
ATOM 2902 O O . ILE A 1 362 ? -3.222 -16.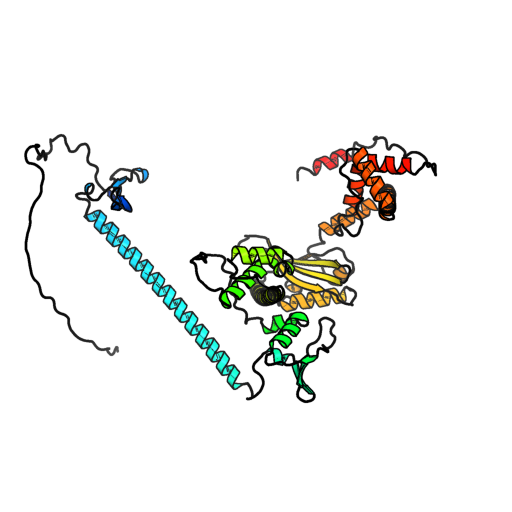270 -6.417 1.00 91.75 362 ILE A O 1
ATOM 2906 N N . LYS A 1 363 ? -3.128 -18.253 -7.481 1.00 92.69 363 LYS A N 1
ATOM 2907 C CA . LYS A 1 363 ? -4.581 -18.428 -7.534 1.00 92.69 363 LYS A CA 1
ATOM 2908 C C . LYS A 1 363 ? -5.170 -18.528 -6.129 1.00 92.69 363 LYS A C 1
ATOM 2910 O O . LYS A 1 363 ? -6.099 -17.791 -5.834 1.00 92.69 363 LYS A O 1
ATOM 2915 N N . ALA A 1 364 ? -4.611 -19.380 -5.270 1.00 91.75 364 ALA A N 1
ATOM 2916 C CA . ALA A 1 364 ? -5.096 -19.569 -3.905 1.00 91.75 364 ALA A CA 1
ATOM 2917 C C . ALA A 1 364 ? -5.057 -18.265 -3.094 1.00 91.75 364 ALA A C 1
ATOM 2919 O O . ALA A 1 364 ? -6.003 -17.947 -2.376 1.00 91.75 364 ALA A O 1
ATOM 2920 N N . GLN A 1 365 ? -3.991 -17.475 -3.247 1.00 91.56 365 GLN A N 1
ATOM 2921 C CA . GLN A 1 365 ? -3.905 -16.169 -2.604 1.00 91.56 365 GLN A CA 1
ATOM 2922 C C . GLN A 1 365 ? -4.915 -15.171 -3.191 1.00 91.56 365 GLN A C 1
ATOM 2924 O O . GLN A 1 365 ? -5.537 -14.437 -2.431 1.00 91.56 365 GLN A O 1
ATOM 2929 N N . THR A 1 366 ? -5.127 -15.175 -4.513 1.00 94.19 366 THR A N 1
ATOM 2930 C CA . THR A 1 366 ? -6.149 -14.325 -5.150 1.00 94.19 366 THR A CA 1
ATOM 2931 C C . THR A 1 366 ? -7.554 -14.700 -4.674 1.00 94.19 366 THR A C 1
ATOM 2933 O O . THR A 1 366 ? -8.322 -13.812 -4.322 1.00 94.19 366 THR A O 1
ATOM 2936 N N . ASP A 1 367 ? -7.879 -15.997 -4.612 1.00 94.75 367 ASP A N 1
ATOM 2937 C CA . ASP A 1 367 ? -9.161 -16.498 -4.100 1.00 94.75 367 ASP A CA 1
ATOM 2938 C C . ASP A 1 367 ? -9.386 -15.992 -2.668 1.00 94.75 367 ASP A C 1
ATOM 2940 O O . ASP A 1 367 ? -10.416 -15.395 -2.380 1.00 94.75 367 ASP A O 1
ATOM 2944 N N . LYS A 1 368 ? -8.374 -16.121 -1.799 1.00 92.94 368 LYS A N 1
ATOM 2945 C CA . LYS A 1 368 ? -8.420 -15.614 -0.422 1.00 92.94 368 LYS A CA 1
ATOM 2946 C C . LYS A 1 368 ? -8.668 -14.103 -0.352 1.00 92.94 368 LYS A C 1
ATOM 2948 O O . LYS A 1 368 ? -9.451 -13.652 0.484 1.00 92.94 368 LYS A O 1
ATOM 2953 N N . ASP A 1 369 ? -7.998 -13.322 -1.196 1.00 93.31 369 ASP A N 1
ATOM 2954 C CA . ASP A 1 369 ? -8.156 -11.865 -1.227 1.00 93.31 369 ASP A CA 1
ATOM 2955 C C . ASP A 1 369 ? -9.567 -11.474 -1.709 1.00 93.31 369 ASP A C 1
ATOM 2957 O O . ASP A 1 369 ? -10.191 -10.584 -1.131 1.00 93.31 369 ASP A O 1
ATOM 2961 N N . MET A 1 370 ? -10.118 -12.179 -2.702 1.00 95.00 370 MET A N 1
ATOM 2962 C CA . MET A 1 370 ? -11.486 -11.973 -3.192 1.00 95.00 370 MET A CA 1
ATOM 2963 C C . MET A 1 370 ? -12.544 -12.384 -2.163 1.00 95.00 370 MET A C 1
ATOM 2965 O O . MET A 1 370 ? -13.473 -11.616 -1.895 1.00 95.00 370 MET A O 1
ATOM 2969 N N . ASP A 1 371 ? -12.371 -13.545 -1.531 1.00 94.31 371 ASP A N 1
ATOM 2970 C CA . ASP A 1 371 ? -13.260 -14.045 -0.482 1.00 94.31 371 ASP A CA 1
ATOM 2971 C C . ASP A 1 371 ? -13.324 -13.068 0.698 1.00 94.31 371 ASP A C 1
ATOM 2973 O O . ASP A 1 371 ? -14.397 -12.833 1.257 1.00 94.31 371 ASP A O 1
ATOM 2977 N N . SER A 1 372 ? -12.198 -12.423 1.035 1.00 90.62 372 SER A N 1
ATOM 2978 C CA . SER A 1 372 ? -12.119 -11.447 2.131 1.00 90.62 372 SER A CA 1
ATOM 2979 C C . SER A 1 372 ? -13.065 -10.251 1.958 1.00 90.62 372 SER A C 1
ATOM 2981 O O . SER A 1 372 ? -13.503 -9.660 2.949 1.00 90.62 372 SER A O 1
ATOM 2983 N N . VAL A 1 373 ? -13.420 -9.914 0.714 1.00 93.75 373 VAL A N 1
ATOM 2984 C CA . VAL A 1 373 ? -14.362 -8.839 0.375 1.00 93.75 373 VAL A CA 1
ATOM 2985 C C . VAL A 1 373 ? -15.706 -9.360 -0.146 1.00 93.75 373 VAL A C 1
ATOM 2987 O O . VAL A 1 373 ? -16.591 -8.558 -0.426 1.00 93.75 373 VAL A O 1
ATOM 2990 N N . GLY A 1 374 ? -15.895 -10.681 -0.233 1.00 94.12 374 GLY A N 1
ATOM 2991 C CA . GLY A 1 374 ? -17.137 -11.312 -0.693 1.00 94.12 374 GLY A CA 1
ATOM 2992 C C . GLY A 1 374 ? -17.300 -11.392 -2.218 1.00 94.12 374 GLY A C 1
ATOM 2993 O O . GLY A 1 374 ? -18.434 -11.487 -2.708 1.00 94.12 374 GLY A O 1
ATOM 2994 N N . LEU A 1 375 ? -16.195 -11.342 -2.968 1.00 95.62 375 LEU A N 1
ATOM 2995 C CA . LEU A 1 375 ? -16.169 -11.468 -4.427 1.00 95.62 375 LEU A CA 1
ATOM 2996 C C . LEU A 1 375 ? -15.881 -12.895 -4.881 1.00 95.62 375 LEU A C 1
ATOM 2998 O O . LEU A 1 375 ? -15.151 -13.641 -4.243 1.00 95.62 375 LEU A O 1
ATOM 3002 N N . SER A 1 376 ? -16.390 -13.226 -6.062 1.00 94.56 376 SER A N 1
ATOM 3003 C CA . SER A 1 376 ? -16.036 -14.419 -6.823 1.00 94.56 376 SER A CA 1
ATOM 3004 C C . SER A 1 376 ? -15.542 -14.037 -8.221 1.00 94.56 376 SER A C 1
ATOM 3006 O O . SER A 1 376 ? -15.770 -12.927 -8.701 1.00 94.56 376 SER A O 1
ATOM 3008 N N . TRP A 1 377 ? -14.888 -14.963 -8.925 1.00 93.62 377 TRP A N 1
ATOM 3009 C CA . TRP A 1 377 ? -14.393 -14.721 -10.289 1.00 93.62 377 TRP A CA 1
ATOM 3010 C C . TRP A 1 377 ? -15.481 -14.278 -11.280 1.00 93.62 377 TRP A C 1
ATOM 3012 O O . TRP A 1 377 ? -15.174 -13.578 -12.243 1.00 93.62 377 TRP A O 1
ATOM 3022 N N . GLY A 1 378 ? -16.742 -14.664 -11.050 1.00 93.25 378 GLY A N 1
ATOM 3023 C CA . GLY A 1 378 ? -17.884 -14.262 -11.877 1.00 93.25 378 GLY A CA 1
ATOM 3024 C C . GLY A 1 378 ? -18.335 -12.812 -11.667 1.00 93.25 378 GLY A C 1
ATOM 3025 O O . GLY A 1 378 ? -19.054 -12.272 -12.514 1.00 93.25 378 GLY A O 1
ATOM 3026 N N . ASP A 1 379 ? -17.892 -12.176 -10.582 1.00 94.94 379 ASP A N 1
ATOM 3027 C CA . ASP A 1 379 ? -18.211 -10.791 -10.226 1.00 94.94 379 ASP A CA 1
ATOM 3028 C C . ASP A 1 379 ? -17.238 -9.782 -10.863 1.00 94.94 379 ASP A C 1
ATOM 3030 O O . ASP A 1 379 ? -17.432 -8.577 -10.749 1.00 94.94 379 ASP A O 1
ATOM 3034 N N . ILE A 1 380 ? -16.204 -10.254 -11.566 1.00 95.56 380 ILE A N 1
ATOM 3035 C CA . ILE A 1 380 ? -15.177 -9.410 -12.186 1.00 95.56 380 ILE A CA 1
ATOM 3036 C C . ILE A 1 380 ? -15.477 -9.203 -13.673 1.00 95.56 380 ILE A C 1
ATOM 3038 O O . ILE A 1 380 ? -15.714 -10.163 -14.407 1.00 95.56 380 ILE A O 1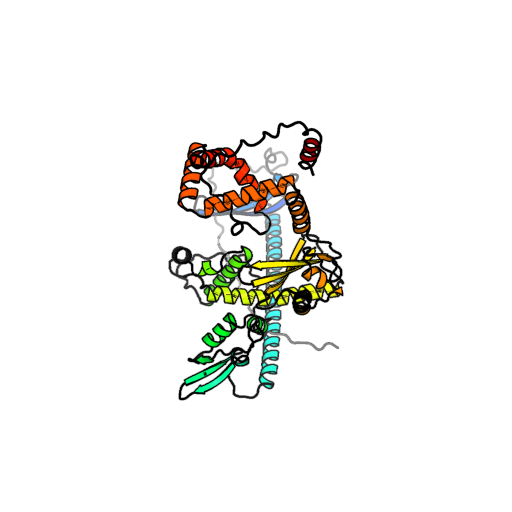
ATOM 3042 N N . HIS A 1 381 ? -15.440 -7.949 -14.128 1.00 94.69 381 HIS A N 1
ATOM 3043 C CA . HIS A 1 381 ? -15.689 -7.582 -15.524 1.00 94.69 381 HIS A CA 1
ATOM 3044 C C . HIS A 1 381 ? -14.504 -7.936 -16.427 1.00 94.69 381 HIS A C 1
ATOM 3046 O O . HIS A 1 381 ? -14.640 -8.701 -17.381 1.00 94.69 381 HIS A O 1
ATOM 3052 N N . ALA A 1 382 ? -13.332 -7.395 -16.101 1.00 94.38 382 ALA A N 1
ATOM 3053 C CA . ALA A 1 382 ? -12.107 -7.574 -16.866 1.00 94.38 382 ALA A CA 1
ATOM 3054 C C . ALA A 1 382 ? -10.927 -7.811 -15.928 1.00 94.38 382 ALA A C 1
ATOM 3056 O O . ALA A 1 382 ? -10.873 -7.250 -14.835 1.00 94.38 382 ALA A O 1
ATOM 3057 N N . LYS A 1 383 ? -9.985 -8.653 -16.351 1.00 94.69 383 LYS A N 1
ATOM 3058 C CA . LYS A 1 383 ? -8.810 -9.037 -15.559 1.00 94.69 383 LYS A CA 1
ATOM 3059 C C . LYS A 1 383 ? -7.546 -8.652 -16.317 1.00 94.69 383 LYS A C 1
ATOM 3061 O O . LYS A 1 383 ? -7.407 -9.031 -17.478 1.00 94.69 383 LYS A O 1
ATOM 3066 N N . VAL A 1 384 ? -6.652 -7.916 -15.661 1.00 94.31 384 VAL A N 1
ATOM 3067 C CA . VAL A 1 384 ? -5.392 -7.419 -16.230 1.00 94.31 384 VAL A CA 1
ATOM 3068 C C . VAL A 1 384 ? -4.225 -7.858 -15.354 1.00 94.31 384 VAL A C 1
ATOM 3070 O O . VAL A 1 384 ? -4.257 -7.733 -14.136 1.00 94.31 384 VAL A O 1
ATOM 3073 N N . SER A 1 385 ? -3.150 -8.346 -15.955 1.00 92.75 385 SER A N 1
ATOM 3074 C CA . SER A 1 385 ? -1.888 -8.524 -15.237 1.00 92.75 385 SER A CA 1
ATOM 3075 C C . SER A 1 385 ? -0.711 -8.474 -16.203 1.00 92.75 385 SER A C 1
ATOM 3077 O O . SER A 1 385 ? -0.877 -8.207 -17.396 1.00 92.75 385 SER A O 1
ATOM 3079 N N . ASP A 1 386 ? 0.495 -8.691 -15.695 1.00 89.88 386 ASP A N 1
ATOM 3080 C CA . ASP A 1 386 ? 1.661 -8.877 -16.533 1.00 89.88 386 ASP A CA 1
ATOM 3081 C C . ASP A 1 386 ? 1.603 -10.178 -17.355 1.00 89.88 386 ASP A C 1
ATOM 3083 O O . ASP A 1 386 ? 0.679 -10.989 -17.262 1.00 89.88 386 ASP A O 1
ATOM 3087 N N . GLN A 1 387 ? 2.596 -10.364 -18.226 1.00 89.12 387 GLN A N 1
ATOM 3088 C CA . GLN A 1 387 ? 2.671 -11.541 -19.094 1.00 89.12 387 GLN A CA 1
ATOM 3089 C C . GLN A 1 387 ? 3.390 -12.735 -18.442 1.00 89.12 387 GLN A C 1
ATOM 3091 O O . GLN A 1 387 ? 3.767 -13.686 -19.141 1.00 89.12 387 GLN A O 1
ATOM 3096 N N . GLY A 1 388 ? 3.593 -12.710 -17.123 1.00 87.75 388 GLY A N 1
ATOM 3097 C CA . GLY A 1 388 ? 4.269 -13.744 -16.355 1.00 87.75 388 GLY A CA 1
ATOM 3098 C C . GLY A 1 388 ? 3.612 -15.111 -16.530 1.00 87.75 388 GLY A C 1
ATOM 3099 O O . GLY A 1 388 ? 2.391 -15.264 -16.541 1.00 87.75 388 GLY A O 1
ATOM 3100 N N . SER A 1 389 ? 4.425 -16.154 -16.691 1.00 89.12 389 SER A N 1
ATOM 3101 C CA . SER A 1 389 ? 3.919 -17.508 -16.946 1.00 89.12 389 SER A CA 1
ATOM 3102 C C . SER A 1 389 ? 3.043 -18.038 -15.808 1.00 89.12 389 SER A C 1
ATOM 3104 O O . SER A 1 389 ? 2.059 -18.723 -16.075 1.00 89.12 389 SER A O 1
ATOM 3106 N N . ASN A 1 390 ? 3.364 -17.702 -14.556 1.00 90.94 390 ASN A N 1
ATOM 3107 C CA . ASN A 1 390 ? 2.627 -18.191 -13.393 1.00 90.94 390 ASN A CA 1
ATOM 3108 C C . ASN A 1 390 ? 1.294 -17.460 -13.196 1.00 90.94 390 ASN A C 1
ATOM 3110 O O . ASN A 1 390 ? 0.291 -18.127 -12.957 1.00 90.94 390 ASN A O 1
ATOM 3114 N N . ILE A 1 391 ? 1.233 -16.136 -13.388 1.00 90.25 391 ILE A N 1
ATOM 3115 C CA . ILE A 1 391 ? -0.041 -15.406 -13.299 1.00 90.25 391 ILE A CA 1
ATOM 3116 C C . ILE A 1 391 ? -0.998 -15.808 -14.427 1.00 90.25 391 ILE A C 1
ATOM 3118 O O . ILE A 1 391 ? -2.177 -16.011 -14.171 1.00 90.25 391 ILE A O 1
ATOM 3122 N N . LYS A 1 392 ? -0.489 -16.073 -15.641 1.00 91.12 392 LYS A N 1
ATOM 3123 C CA . LYS A 1 392 ? -1.296 -16.628 -16.746 1.00 91.12 392 LYS A CA 1
ATOM 3124 C C . LYS A 1 392 ? -1.883 -18.007 -16.437 1.00 91.12 392 LYS A C 1
ATOM 3126 O O . LYS A 1 392 ? -2.945 -18.347 -16.945 1.00 91.12 392 LYS A O 1
ATOM 3131 N N . LYS A 1 393 ? -1.190 -18.821 -15.633 1.00 90.75 393 LYS A N 1
ATOM 3132 C CA . LYS A 1 393 ? -1.717 -20.109 -15.152 1.00 90.75 393 LYS A CA 1
ATOM 3133 C C . LYS A 1 393 ? -2.747 -19.920 -14.037 1.00 90.75 393 LYS A C 1
ATOM 3135 O O . LYS A 1 393 ? -3.710 -20.679 -13.975 1.00 90.75 393 LYS A O 1
ATOM 3140 N N . ALA A 1 394 ? -2.530 -18.933 -13.169 1.00 91.88 394 ALA A N 1
ATOM 3141 C CA . ALA A 1 394 ? -3.384 -18.644 -12.025 1.00 91.88 394 ALA A CA 1
ATOM 3142 C C . ALA A 1 394 ? -4.728 -18.030 -12.438 1.00 91.88 394 ALA A C 1
ATOM 3144 O O . ALA A 1 394 ? -5.791 -18.508 -12.044 1.00 91.88 394 ALA A O 1
ATOM 3145 N N . TRP A 1 395 ? -4.672 -16.967 -13.238 1.00 92.25 395 TRP A N 1
ATOM 3146 C CA . TRP A 1 395 ? -5.821 -16.203 -13.700 1.00 92.25 395 TRP A CA 1
ATOM 3147 C C . TRP A 1 395 ? -6.232 -16.740 -15.066 1.00 92.25 395 TRP A C 1
ATOM 3149 O O . TRP A 1 395 ? -5.633 -16.420 -16.092 1.00 92.25 395 TRP A O 1
ATOM 3159 N N . ARG A 1 396 ? -7.255 -17.599 -15.076 1.00 73.56 396 ARG A N 1
ATOM 3160 C CA . ARG A 1 396 ? -7.877 -18.043 -16.327 1.00 73.56 396 ARG A CA 1
ATOM 3161 C C . ARG A 1 396 ? -8.643 -16.859 -16.921 1.00 73.56 396 ARG A C 1
ATOM 3163 O O . ARG A 1 396 ? -9.339 -16.167 -16.182 1.00 73.56 396 ARG A O 1
ATOM 3170 N N . ASP A 1 397 ? -8.521 -16.669 -18.235 1.00 79.62 397 ASP A N 1
ATOM 3171 C CA . ASP A 1 397 ? -9.182 -15.598 -18.995 1.00 79.62 397 ASP A CA 1
ATOM 3172 C C . ASP A 1 397 ? -8.714 -14.174 -18.615 1.00 79.62 397 ASP A C 1
ATOM 3174 O O . ASP A 1 397 ? -9.342 -13.483 -17.833 1.00 79.62 397 ASP A O 1
ATOM 3178 N N . LEU A 1 398 ? -7.608 -13.684 -19.180 1.00 82.38 398 LEU A N 1
ATOM 3179 C CA . LEU A 1 398 ? -7.187 -12.280 -19.025 1.00 82.38 398 LEU A CA 1
ATOM 3180 C C . LEU A 1 398 ? -7.925 -11.376 -20.025 1.00 82.38 398 LEU A C 1
ATOM 3182 O O . LEU A 1 398 ? -7.314 -10.761 -20.897 1.00 82.38 398 LEU A O 1
ATOM 3186 N N . SER A 1 399 ? -9.254 -11.328 -19.918 1.00 82.62 399 SER A N 1
ATOM 3187 C CA . SER A 1 399 ? -10.145 -10.603 -20.836 1.00 82.62 399 SER A CA 1
ATOM 3188 C C . SER A 1 399 ? -9.862 -9.102 -20.940 1.00 82.62 399 SER A C 1
ATOM 3190 O O . SER A 1 399 ? -10.153 -8.496 -21.967 1.00 82.62 399 SER A O 1
ATOM 3192 N N . GLY A 1 400 ? -9.262 -8.499 -19.907 1.00 85.00 400 GLY A N 1
ATOM 3193 C CA . GLY A 1 400 ? -8.833 -7.097 -19.920 1.00 85.00 400 GLY A CA 1
ATOM 3194 C C . GLY A 1 400 ? -7.524 -6.861 -20.675 1.00 85.00 400 GLY A C 1
ATOM 3195 O O . GLY A 1 400 ? -7.073 -5.723 -20.782 1.00 85.00 400 GLY A O 1
ATOM 3196 N N . GLY A 1 401 ? -6.904 -7.925 -21.186 1.00 89.62 401 GLY A N 1
ATOM 3197 C CA . GLY A 1 401 ? -5.601 -7.892 -21.825 1.00 89.62 401 GLY A CA 1
ATOM 3198 C C . GLY A 1 401 ? -4.444 -7.920 -20.828 1.00 89.62 401 GLY A C 1
ATOM 3199 O O . GLY A 1 401 ? -4.593 -8.157 -19.627 1.00 89.62 401 GLY A O 1
ATOM 3200 N N . PHE A 1 402 ? -3.247 -7.697 -21.362 1.00 92.19 402 PHE A N 1
ATOM 3201 C CA . PHE A 1 402 ? -2.022 -7.635 -20.577 1.00 92.19 402 PHE A CA 1
ATOM 3202 C C . PHE A 1 402 ? -1.657 -6.196 -20.236 1.00 92.19 402 PHE A C 1
ATOM 3204 O O . PHE A 1 402 ? -1.977 -5.261 -20.967 1.00 92.19 402 PHE A O 1
ATOM 3211 N N . CYS A 1 403 ? -0.912 -6.032 -19.146 1.00 91.25 403 CYS A N 1
ATOM 3212 C CA . CYS A 1 403 ? -0.329 -4.763 -18.747 1.00 91.25 403 CYS A CA 1
ATOM 3213 C C . CYS A 1 403 ? 0.416 -4.122 -19.930 1.00 91.25 403 CYS A C 1
ATOM 3215 O O . CYS A 1 403 ? 1.378 -4.690 -20.463 1.00 91.25 403 CYS A O 1
ATOM 3217 N N . ALA A 1 404 ? -0.023 -2.927 -20.331 1.00 91.19 404 ALA A N 1
ATOM 3218 C CA . ALA A 1 404 ? 0.565 -2.193 -21.447 1.00 91.19 404 ALA A CA 1
ATOM 3219 C C . ALA A 1 404 ? 2.037 -1.850 -21.177 1.00 91.19 404 ALA A C 1
ATOM 3221 O O . ALA A 1 404 ? 2.880 -2.069 -22.042 1.00 91.19 404 ALA A O 1
ATOM 3222 N N . ALA A 1 405 ? 2.367 -1.418 -19.953 1.00 87.12 405 ALA A N 1
ATOM 3223 C CA . ALA A 1 405 ? 3.743 -1.111 -19.560 1.00 87.12 405 ALA A CA 1
ATOM 3224 C C . ALA A 1 405 ? 4.663 -2.337 -19.682 1.00 87.12 405 ALA A C 1
ATOM 3226 O O . ALA A 1 405 ? 5.744 -2.247 -20.260 1.00 87.12 405 ALA A O 1
ATOM 3227 N N . HIS A 1 406 ? 4.211 -3.507 -19.217 1.00 85.06 406 HIS A N 1
ATOM 3228 C CA . HIS A 1 406 ? 4.984 -4.741 -19.370 1.00 85.06 406 HIS A CA 1
ATOM 3229 C C . HIS A 1 406 ? 5.104 -5.152 -20.844 1.00 85.06 406 HIS A C 1
ATOM 3231 O O . HIS A 1 406 ? 6.154 -5.614 -21.276 1.00 85.06 406 HIS A O 1
ATOM 3237 N N . THR A 1 407 ? 4.040 -4.981 -21.629 1.00 90.06 407 THR A N 1
ATOM 3238 C CA . THR A 1 407 ? 4.038 -5.326 -23.057 1.00 90.06 407 THR A CA 1
ATOM 3239 C C . THR A 1 407 ? 5.030 -4.466 -23.841 1.00 90.06 407 THR A C 1
ATOM 3241 O O . THR A 1 407 ? 5.841 -5.010 -24.587 1.00 90.06 407 THR A O 1
ATOM 3244 N N . ILE A 1 408 ? 5.034 -3.149 -23.613 1.00 88.06 408 ILE A N 1
ATOM 3245 C CA . ILE A 1 408 ? 6.021 -2.224 -24.192 1.00 88.06 408 ILE A CA 1
ATOM 3246 C C . ILE A 1 408 ? 7.438 -2.648 -23.798 1.00 88.06 408 ILE A C 1
ATOM 3248 O O . ILE A 1 408 ? 8.323 -2.714 -24.648 1.00 88.06 408 ILE A O 1
ATOM 3252 N N . GLU A 1 409 ? 7.648 -3.010 -22.535 1.00 83.44 409 GLU A N 1
ATOM 3253 C CA . GLU A 1 409 ? 8.954 -3.465 -22.059 1.00 83.44 409 GLU A CA 1
ATOM 3254 C C . GLU A 1 409 ? 9.415 -4.760 -22.745 1.00 83.44 409 GLU A C 1
ATOM 3256 O O . GLU A 1 409 ? 10.590 -4.904 -23.081 1.00 83.44 409 GLU A O 1
ATOM 3261 N N . LEU A 1 410 ? 8.513 -5.708 -23.011 1.00 85.75 410 LEU A N 1
ATOM 3262 C CA . LEU A 1 410 ? 8.857 -6.901 -23.789 1.00 85.75 410 LEU A CA 1
ATOM 3263 C C . LEU A 1 410 ? 9.279 -6.539 -25.216 1.00 85.75 410 LEU A C 1
ATOM 3265 O O . LEU A 1 410 ? 10.259 -7.094 -25.710 1.00 85.75 410 LEU A O 1
ATOM 3269 N N . CYS A 1 411 ? 8.608 -5.576 -25.855 1.00 89.12 411 CYS A N 1
ATOM 3270 C CA . CYS A 1 411 ? 9.027 -5.068 -27.162 1.00 89.12 411 CYS A CA 1
ATOM 3271 C C . CYS A 1 411 ? 10.430 -4.442 -27.105 1.00 89.12 411 CYS A C 1
ATOM 3273 O O . CYS A 1 411 ? 11.265 -4.723 -27.967 1.00 89.12 411 CYS A O 1
ATOM 3275 N N . VAL A 1 412 ? 10.720 -3.646 -26.069 1.00 86.69 412 VAL A N 1
ATOM 3276 C CA . VAL A 1 412 ? 12.049 -3.052 -25.856 1.00 86.69 412 VAL A CA 1
ATOM 3277 C C . VAL A 1 412 ? 13.106 -4.137 -25.647 1.00 86.69 412 VAL A C 1
ATOM 3279 O O . VAL A 1 412 ? 14.173 -4.066 -26.252 1.00 86.69 412 VAL A O 1
ATOM 3282 N N . LYS A 1 413 ? 12.823 -5.179 -24.858 1.00 84.56 413 LYS A N 1
ATOM 3283 C CA . LYS A 1 413 ? 13.750 -6.307 -24.663 1.00 84.56 413 LYS A CA 1
ATOM 3284 C C . LYS A 1 413 ? 14.075 -7.024 -25.967 1.00 84.56 413 LYS A C 1
ATOM 3286 O O . LYS A 1 413 ? 15.251 -7.229 -26.248 1.00 84.56 413 LYS A O 1
ATOM 3291 N N . VAL A 1 414 ? 13.064 -7.323 -26.785 1.00 89.19 414 VAL A N 1
ATOM 3292 C CA . VAL A 1 414 ? 13.261 -7.932 -28.111 1.00 89.19 414 VAL A CA 1
ATOM 3293 C C . VAL A 1 414 ? 14.165 -7.055 -28.982 1.00 89.19 414 VAL A C 1
ATOM 3295 O O . VAL A 1 414 ? 15.090 -7.557 -29.617 1.00 89.19 414 VAL A O 1
ATOM 3298 N N . TYR A 1 415 ? 13.955 -5.736 -28.973 1.00 89.19 415 TYR A N 1
ATOM 3299 C CA . TYR A 1 415 ? 14.824 -4.803 -29.691 1.00 89.19 415 TYR A CA 1
ATOM 3300 C C . TYR A 1 415 ? 16.269 -4.809 -29.159 1.00 89.19 415 TYR A C 1
ATOM 3302 O O . TYR A 1 415 ? 17.219 -4.835 -29.941 1.00 89.19 415 TYR A O 1
ATOM 3310 N N . LEU A 1 416 ? 16.455 -4.825 -27.836 1.00 87.06 416 LEU A N 1
ATOM 3311 C CA . LEU A 1 416 ? 17.779 -4.856 -27.202 1.00 87.06 416 LEU A CA 1
ATOM 3312 C C . LEU A 1 416 ? 18.544 -6.164 -27.461 1.00 87.06 416 LEU A C 1
ATOM 3314 O O . LEU A 1 416 ? 19.774 -6.169 -27.405 1.00 87.06 416 LEU A O 1
ATOM 3318 N N . GLU A 1 417 ? 17.834 -7.256 -27.746 1.00 87.19 417 GLU A N 1
ATOM 3319 C CA . GLU A 1 417 ? 18.397 -8.564 -28.098 1.00 87.19 417 GLU A CA 1
ATOM 3320 C C . GLU A 1 417 ? 18.750 -8.698 -29.588 1.00 87.19 417 GLU A C 1
ATOM 3322 O O . GLU A 1 417 ? 19.429 -9.653 -29.973 1.00 87.19 417 GLU A O 1
ATOM 3327 N N . ALA A 1 418 ? 18.371 -7.732 -30.433 1.00 92.31 418 ALA A N 1
ATOM 3328 C CA . ALA A 1 418 ? 18.765 -7.722 -31.838 1.00 92.31 418 ALA A CA 1
ATOM 3329 C C . ALA A 1 418 ? 20.298 -7.734 -31.978 1.00 92.31 418 ALA A C 1
ATOM 3331 O O . ALA A 1 418 ? 20.995 -6.988 -31.290 1.00 92.31 418 ALA A O 1
ATOM 3332 N N . VAL A 1 419 ? 20.830 -8.548 -32.900 1.00 89.31 419 VAL A N 1
ATOM 3333 C CA . VAL A 1 419 ? 22.267 -8.895 -33.003 1.00 89.31 419 VAL A CA 1
ATOM 3334 C C . VAL A 1 419 ? 23.202 -7.680 -32.896 1.00 89.31 419 VAL A C 1
ATOM 3336 O O . VAL A 1 419 ? 24.163 -7.714 -32.131 1.00 89.31 419 VAL A O 1
ATOM 3339 N N . GLY A 1 420 ? 22.913 -6.584 -33.606 1.00 89.44 420 GLY A N 1
ATOM 3340 C CA . GLY A 1 420 ? 23.737 -5.368 -33.557 1.00 89.44 420 GLY A CA 1
ATOM 3341 C C . GLY A 1 420 ? 23.630 -4.590 -32.240 1.00 89.44 420 GLY A C 1
ATOM 3342 O O . GLY A 1 420 ? 24.629 -4.081 -31.735 1.00 89.44 420 GLY A O 1
ATOM 3343 N N . VAL A 1 421 ? 22.436 -4.532 -31.647 1.00 89.19 421 VAL A N 1
ATOM 3344 C CA . VAL A 1 421 ? 22.170 -3.796 -30.400 1.00 89.19 421 VAL A CA 1
ATOM 3345 C C . VAL A 1 421 ? 22.720 -4.561 -29.197 1.00 89.19 421 VAL A C 1
ATOM 3347 O O . VAL A 1 421 ? 23.399 -3.981 -28.346 1.00 89.19 421 VAL A O 1
ATOM 3350 N N . ALA A 1 422 ? 22.519 -5.879 -29.161 1.00 89.31 422 ALA A N 1
ATOM 3351 C CA . ALA A 1 422 ? 22.960 -6.749 -28.077 1.00 89.31 422 ALA A CA 1
ATOM 3352 C C . ALA A 1 422 ? 24.479 -6.682 -27.858 1.00 89.31 422 ALA A C 1
ATOM 3354 O O . ALA A 1 422 ? 24.946 -6.657 -26.715 1.00 89.31 422 ALA A O 1
ATOM 3355 N N . VAL A 1 423 ? 25.263 -6.595 -28.940 1.00 91.88 423 VAL A N 1
ATOM 3356 C CA . VAL A 1 423 ? 26.727 -6.442 -28.879 1.00 91.88 423 VAL A CA 1
ATOM 3357 C C . VAL A 1 423 ? 27.118 -5.133 -28.189 1.00 91.88 423 VAL A C 1
ATOM 3359 O O . VAL A 1 423 ? 27.972 -5.132 -27.296 1.00 91.88 423 VAL A O 1
ATOM 3362 N N . VAL A 1 424 ? 26.466 -4.026 -28.553 1.00 89.94 424 VAL A N 1
ATOM 3363 C CA . VAL A 1 424 ? 26.710 -2.700 -27.964 1.00 89.94 424 VAL A CA 1
ATOM 3364 C C . VAL A 1 424 ? 26.345 -2.695 -26.479 1.00 89.94 424 VAL A C 1
ATOM 3366 O O . VAL A 1 424 ? 27.168 -2.323 -25.639 1.00 89.94 424 VAL A O 1
ATOM 3369 N N . VAL A 1 425 ? 25.154 -3.190 -26.134 1.00 88.69 425 VAL A N 1
ATOM 3370 C CA . VAL A 1 425 ? 24.674 -3.271 -24.746 1.00 88.69 425 VAL A CA 1
ATOM 3371 C C . VAL A 1 425 ? 25.596 -4.150 -23.896 1.00 88.69 425 VAL A C 1
ATOM 3373 O O . VAL A 1 425 ? 25.945 -3.780 -22.773 1.00 88.69 425 VAL A O 1
ATOM 3376 N N . LYS A 1 426 ? 26.050 -5.296 -24.421 1.00 89.25 426 LYS A N 1
ATOM 3377 C CA . LYS A 1 426 ? 27.000 -6.181 -23.730 1.00 89.25 426 LYS A CA 1
ATOM 3378 C C . LYS A 1 426 ? 28.323 -5.470 -23.440 1.00 89.25 426 LYS A C 1
ATOM 3380 O O . LYS A 1 426 ? 28.843 -5.593 -22.330 1.00 89.25 426 LYS A O 1
ATOM 3385 N N . LYS A 1 427 ? 28.845 -4.692 -24.395 1.00 89.44 427 LYS A N 1
ATOM 3386 C CA . LYS A 1 427 ? 30.065 -3.893 -24.206 1.00 89.44 427 LYS A CA 1
ATOM 3387 C C . LYS A 1 427 ? 29.878 -2.827 -23.124 1.00 89.44 427 LYS A C 1
ATOM 3389 O O . LYS A 1 427 ? 30.730 -2.708 -22.248 1.00 89.44 427 LYS A O 1
ATOM 3394 N N . MET A 1 428 ? 28.752 -2.112 -23.129 1.00 89.81 428 MET A N 1
ATOM 3395 C CA . MET A 1 428 ? 28.423 -1.115 -22.099 1.00 89.81 428 MET A CA 1
ATOM 3396 C C . MET A 1 428 ? 28.324 -1.731 -20.701 1.00 89.81 428 MET A C 1
ATOM 3398 O O . MET A 1 428 ? 28.944 -1.228 -19.765 1.00 89.81 428 MET A O 1
ATOM 3402 N N . LYS A 1 429 ? 27.639 -2.873 -20.558 1.00 88.19 429 LYS A N 1
ATOM 3403 C CA . LYS A 1 429 ? 27.584 -3.622 -19.289 1.00 88.19 429 LYS A CA 1
ATOM 3404 C C . LYS A 1 429 ? 28.976 -4.069 -18.830 1.00 88.19 429 LYS A C 1
ATOM 3406 O O . LYS A 1 429 ? 29.291 -3.971 -17.645 1.00 88.19 429 LYS A O 1
ATOM 3411 N N . GLY A 1 430 ? 29.826 -4.509 -19.760 1.00 88.75 430 GLY A N 1
ATOM 3412 C CA . GLY A 1 430 ? 31.223 -4.854 -19.489 1.00 88.75 430 GLY A CA 1
ATOM 3413 C C . GLY A 1 430 ? 32.040 -3.668 -18.971 1.00 88.75 430 GLY A C 1
ATOM 3414 O O . GLY A 1 430 ? 32.709 -3.793 -17.948 1.00 88.75 430 GLY A O 1
ATOM 3415 N N . MET A 1 431 ? 31.928 -2.502 -19.615 1.00 88.75 431 MET A N 1
ATOM 3416 C CA . MET A 1 431 ? 32.578 -1.264 -19.163 1.00 88.75 431 MET A CA 1
ATOM 3417 C C . MET A 1 431 ? 32.052 -0.811 -17.795 1.00 88.75 431 MET A C 1
ATOM 3419 O O . MET A 1 431 ? 32.821 -0.407 -16.929 1.00 88.75 431 MET A O 1
ATOM 3423 N N . THR A 1 432 ? 30.750 -0.931 -17.551 1.00 90.00 432 THR A N 1
ATOM 3424 C CA . THR A 1 432 ? 30.161 -0.612 -16.244 1.00 90.00 432 THR A CA 1
ATOM 3425 C C . THR A 1 432 ? 30.759 -1.506 -15.165 1.00 90.00 432 THR A C 1
ATOM 3427 O O . THR A 1 432 ? 31.255 -1.012 -14.153 1.00 90.00 432 THR A O 1
ATOM 3430 N N . ALA A 1 433 ? 30.800 -2.819 -15.402 1.00 88.12 433 ALA A N 1
ATOM 3431 C CA . ALA A 1 433 ? 31.440 -3.756 -14.489 1.00 88.12 433 ALA A CA 1
ATOM 3432 C C . ALA A 1 433 ? 32.936 -3.449 -14.297 1.00 88.12 433 ALA A C 1
ATOM 3434 O O . ALA A 1 433 ? 33.445 -3.583 -13.188 1.00 88.12 433 ALA A O 1
ATOM 3435 N N . TYR A 1 434 ? 33.639 -3.025 -15.349 1.00 88.12 434 TYR A N 1
ATOM 3436 C CA . TYR A 1 434 ? 35.050 -2.650 -15.292 1.00 88.12 434 TYR A CA 1
ATOM 3437 C C . TYR A 1 434 ? 35.317 -1.502 -14.312 1.00 88.12 434 TYR A C 1
ATOM 3439 O O . TYR A 1 434 ? 36.189 -1.637 -13.446 1.00 88.12 434 TYR A O 1
ATOM 3447 N N . PHE A 1 435 ? 34.546 -0.415 -14.419 1.00 88.88 435 PHE A N 1
ATOM 3448 C CA . PHE A 1 435 ? 34.677 0.743 -13.539 1.00 88.88 435 PHE A CA 1
ATOM 3449 C C . PHE A 1 435 ? 34.298 0.390 -12.100 1.00 88.88 435 PHE A C 1
ATOM 3451 O O . PHE A 1 435 ? 35.055 0.672 -11.178 1.00 88.88 435 PHE A O 1
ATOM 3458 N N . HIS A 1 436 ? 33.182 -0.312 -11.897 1.00 88.06 436 HIS A N 1
ATOM 3459 C CA . HIS A 1 436 ? 32.691 -0.644 -10.555 1.00 88.06 436 HIS A CA 1
ATOM 3460 C C . HIS A 1 436 ? 33.545 -1.655 -9.780 1.00 88.06 436 HIS A C 1
ATOM 3462 O O . HIS A 1 436 ? 33.439 -1.724 -8.560 1.00 88.06 436 HIS A O 1
ATOM 3468 N N . ARG A 1 437 ? 34.425 -2.413 -10.446 1.00 87.25 437 ARG A N 1
ATOM 3469 C CA . ARG A 1 437 ? 35.364 -3.335 -9.779 1.00 87.25 437 ARG A CA 1
ATOM 3470 C C . ARG A 1 437 ? 36.499 -2.636 -9.029 1.00 87.25 437 ARG A C 1
ATOM 3472 O O . ARG A 1 437 ? 37.197 -3.304 -8.273 1.00 87.25 437 ARG A O 1
ATOM 3479 N N . SER A 1 438 ? 36.734 -1.342 -9.255 1.00 86.62 438 SER A N 1
ATOM 3480 C CA . SER A 1 438 ? 37.839 -0.622 -8.617 1.00 86.62 438 SER A CA 1
ATOM 3481 C C . SER A 1 438 ? 37.454 0.816 -8.262 1.00 86.62 438 SER A C 1
ATOM 3483 O O . SER A 1 438 ? 37.157 1.610 -9.160 1.00 86.62 438 SER A O 1
ATOM 3485 N N . PRO A 1 439 ? 37.547 1.209 -6.978 1.00 87.62 439 PRO A N 1
ATOM 3486 C CA . PRO A 1 439 ? 37.367 2.600 -6.566 1.00 87.62 439 PRO A CA 1
ATOM 3487 C C . PRO A 1 439 ? 38.314 3.566 -7.292 1.00 87.62 439 PRO A C 1
ATOM 3489 O O . PRO A 1 439 ? 37.924 4.692 -7.596 1.00 87.62 439 PRO A O 1
ATOM 3492 N N . HIS A 1 440 ? 39.530 3.115 -7.626 1.00 88.19 440 HIS A N 1
ATOM 3493 C CA . HIS A 1 440 ? 40.506 3.908 -8.377 1.00 88.19 440 HIS A CA 1
ATOM 3494 C C . HIS A 1 440 ? 40.009 4.231 -9.790 1.00 88.19 440 HIS A C 1
ATOM 3496 O O . HIS A 1 440 ? 40.085 5.375 -10.228 1.00 88.19 440 HIS A O 1
ATOM 3502 N N . ARG A 1 441 ? 39.425 3.251 -10.489 1.00 87.62 441 ARG A N 1
ATOM 3503 C CA . ARG A 1 441 ? 38.869 3.456 -11.836 1.00 87.62 441 ARG A CA 1
ATOM 3504 C C . ARG A 1 441 ? 37.673 4.401 -11.824 1.00 87.62 441 ARG A C 1
ATOM 3506 O O . ARG A 1 441 ? 37.554 5.242 -12.706 1.00 87.62 441 ARG A O 1
ATOM 3513 N N . LEU A 1 442 ? 36.807 4.306 -10.811 1.00 89.88 442 LEU A N 1
ATOM 3514 C CA . LEU A 1 442 ? 35.710 5.264 -10.633 1.00 89.88 442 LEU A CA 1
ATOM 3515 C C . LEU A 1 442 ? 36.221 6.677 -10.342 1.00 89.88 442 LEU A C 1
ATOM 3517 O O . LEU A 1 442 ? 35.617 7.641 -10.808 1.00 89.88 442 LEU A O 1
ATOM 3521 N N . LYS A 1 443 ? 37.308 6.810 -9.572 1.00 91.12 443 LYS A N 1
ATOM 3522 C CA . LYS A 1 443 ? 37.952 8.103 -9.324 1.00 91.12 443 LYS A CA 1
ATOM 3523 C C . LYS A 1 443 ? 38.497 8.693 -10.627 1.00 91.12 443 LYS A C 1
ATOM 3525 O O . LYS A 1 443 ? 38.127 9.813 -10.962 1.00 91.12 443 LYS A O 1
ATOM 3530 N N . HIS A 1 444 ? 39.261 7.913 -11.388 1.00 90.25 444 HIS A N 1
ATOM 3531 C CA . HIS A 1 444 ? 39.807 8.341 -12.675 1.00 90.25 444 HIS A CA 1
ATOM 3532 C C . HIS A 1 444 ? 38.707 8.730 -13.679 1.00 90.25 444 HIS A C 1
ATOM 3534 O O . HIS A 1 444 ? 38.768 9.789 -14.293 1.00 90.25 444 HIS A O 1
ATOM 3540 N N . LEU A 1 445 ? 37.630 7.942 -13.777 1.00 90.88 445 LEU A N 1
ATOM 3541 C CA . LEU A 1 445 ? 36.480 8.283 -14.620 1.00 90.88 445 LEU A CA 1
ATOM 3542 C C . LEU A 1 445 ? 35.847 9.624 -14.225 1.00 90.88 445 LEU A C 1
ATOM 3544 O O . LEU A 1 445 ? 35.498 10.419 -15.094 1.00 90.88 445 LEU A O 1
ATOM 3548 N N . LYS A 1 446 ? 35.708 9.904 -12.923 1.00 92.62 446 LYS A N 1
ATOM 3549 C CA . LYS A 1 446 ? 35.185 11.194 -12.448 1.00 92.62 446 LYS A CA 1
ATOM 3550 C C . LYS A 1 446 ? 36.099 12.356 -12.835 1.00 92.62 446 LYS A C 1
ATOM 3552 O O . LYS A 1 446 ? 35.579 13.399 -13.216 1.00 92.62 446 LYS A O 1
ATOM 3557 N N . GLU A 1 447 ? 37.416 12.181 -12.760 1.00 92.69 447 GLU A N 1
ATOM 3558 C CA . GLU A 1 447 ? 38.399 13.187 -13.189 1.00 92.69 447 GLU A CA 1
ATOM 3559 C C . GLU A 1 447 ? 38.266 13.476 -14.691 1.00 92.69 447 GLU A C 1
ATOM 3561 O O . GLU A 1 447 ? 38.158 14.637 -15.085 1.00 92.69 447 GLU A O 1
ATOM 3566 N N . GLN A 1 448 ? 38.143 12.431 -15.515 1.00 91.56 448 GLN A N 1
ATOM 3567 C CA . GLN A 1 448 ? 37.930 12.571 -16.959 1.00 91.56 448 GLN A CA 1
ATOM 3568 C C . GLN A 1 448 ? 36.576 13.212 -17.300 1.00 91.56 448 GLN A C 1
ATOM 3570 O O . GLN A 1 448 ? 36.481 13.986 -18.250 1.00 91.56 448 GLN A O 1
ATOM 3575 N N . CYS A 1 449 ? 35.530 12.970 -16.499 1.00 92.38 449 CYS A N 1
ATOM 3576 C CA . CYS A 1 449 ? 34.260 13.689 -16.640 1.00 92.38 449 CYS A CA 1
ATOM 3577 C C . CYS A 1 449 ? 34.453 15.199 -16.439 1.00 92.38 449 CYS A C 1
ATOM 3579 O O . CYS A 1 449 ? 33.986 15.974 -17.268 1.00 92.38 449 CYS A O 1
ATOM 3581 N N . VAL A 1 450 ? 35.165 15.613 -15.380 1.00 93.19 450 VAL A N 1
ATOM 3582 C CA . VAL A 1 450 ? 35.457 17.038 -15.129 1.00 93.19 450 VAL A CA 1
ATOM 3583 C C . VAL A 1 450 ? 36.266 17.634 -16.279 1.00 93.19 450 VAL A C 1
ATOM 3585 O O . VAL A 1 450 ? 35.923 18.711 -16.759 1.00 93.19 450 VAL A O 1
ATOM 3588 N N . ALA A 1 451 ? 37.301 16.930 -16.748 1.00 91.31 451 ALA A N 1
ATOM 3589 C CA . ALA A 1 451 ? 38.140 17.382 -17.859 1.00 91.31 451 ALA A CA 1
ATOM 3590 C C . ALA A 1 451 ? 37.343 17.570 -19.163 1.00 91.31 451 ALA A C 1
ATOM 3592 O O . ALA A 1 451 ? 37.621 18.487 -19.932 1.00 91.31 451 ALA A O 1
ATOM 3593 N N . ALA A 1 452 ? 36.313 16.749 -19.382 1.00 90.12 452 ALA A N 1
ATOM 3594 C CA . ALA A 1 452 ? 35.384 16.867 -20.504 1.00 90.12 452 ALA A CA 1
ATOM 3595 C C . ALA A 1 452 ? 34.262 17.908 -20.288 1.00 90.12 452 ALA A C 1
ATOM 3597 O O . ALA A 1 452 ? 33.365 18.013 -21.125 1.00 90.12 452 ALA A O 1
ATOM 3598 N N . GLY A 1 453 ? 34.269 18.657 -19.178 1.00 92.56 453 GLY A N 1
ATOM 3599 C CA . GLY A 1 453 ? 33.229 19.637 -18.842 1.00 92.56 453 GLY A CA 1
ATOM 3600 C C . GLY A 1 453 ? 31.895 19.020 -18.402 1.00 92.56 453 GLY A C 1
ATOM 3601 O O . GLY A 1 453 ? 30.872 19.700 -18.395 1.00 92.56 453 GLY A O 1
ATOM 3602 N N . LEU A 1 454 ? 31.885 17.736 -18.037 1.00 91.94 454 LEU A N 1
ATOM 3603 C CA . LEU A 1 454 ? 30.696 16.993 -17.629 1.00 91.94 454 LEU A CA 1
ATOM 3604 C C . LEU A 1 454 ? 30.585 16.915 -16.105 1.00 91.94 454 LEU A C 1
ATOM 3606 O O . LEU A 1 454 ? 31.578 16.809 -15.380 1.00 91.94 454 LEU A O 1
ATOM 3610 N N . ARG A 1 455 ? 29.349 16.872 -15.594 1.00 92.50 455 ARG A N 1
ATOM 3611 C CA . ARG A 1 455 ? 29.108 16.613 -14.168 1.00 92.50 455 ARG A CA 1
ATOM 3612 C C . ARG A 1 455 ? 29.612 15.207 -13.815 1.00 92.50 455 ARG A C 1
ATOM 3614 O O . ARG A 1 455 ? 29.124 14.247 -14.410 1.00 92.50 455 ARG A O 1
ATOM 3621 N N . PRO A 1 456 ? 30.492 15.028 -12.815 1.00 90.69 456 PRO A N 1
ATOM 3622 C CA . PRO A 1 456 ? 31.006 13.706 -12.464 1.00 90.69 456 PRO A CA 1
ATOM 3623 C C . PRO A 1 456 ? 29.896 12.767 -11.992 1.00 90.69 456 PRO A C 1
ATOM 3625 O O . PRO A 1 456 ? 29.270 12.990 -10.953 1.00 90.69 456 PRO A O 1
ATOM 3628 N N . ARG A 1 457 ? 29.669 11.688 -12.743 1.00 87.94 457 ARG A N 1
ATOM 3629 C CA . ARG A 1 457 ? 28.663 10.665 -12.440 1.00 87.94 457 ARG A CA 1
ATOM 3630 C C . ARG A 1 457 ? 29.229 9.283 -12.739 1.00 87.94 457 ARG A C 1
ATOM 3632 O O . ARG A 1 457 ? 30.005 9.112 -13.672 1.00 87.94 457 ARG A O 1
ATOM 3639 N N . ILE A 1 458 ? 28.836 8.298 -11.938 1.00 87.50 458 ILE A N 1
ATOM 3640 C CA . ILE A 1 458 ? 29.221 6.896 -12.139 1.00 87.50 458 ILE A CA 1
ATOM 3641 C C . ILE A 1 458 ? 28.216 6.183 -13.058 1.00 87.50 458 ILE A C 1
ATOM 3643 O O . ILE A 1 458 ? 27.035 6.548 -13.033 1.00 87.50 458 ILE A O 1
ATOM 3647 N N . PRO A 1 459 ? 28.637 5.154 -13.819 1.00 87.19 459 PRO A N 1
ATOM 3648 C CA . PRO A 1 459 ? 27.718 4.387 -14.650 1.00 87.19 459 PRO A CA 1
ATOM 3649 C C . PRO A 1 459 ? 26.630 3.725 -13.790 1.00 87.19 459 PRO A C 1
ATOM 3651 O O . PRO A 1 459 ? 26.941 3.246 -12.690 1.00 87.19 459 PRO A O 1
ATOM 3654 N N . PRO A 1 460 ? 25.370 3.663 -14.252 1.00 85.56 460 PRO A N 1
ATOM 3655 C CA . PRO A 1 460 ? 24.299 3.014 -13.504 1.00 85.56 460 PRO A CA 1
ATOM 3656 C C . PRO A 1 460 ? 24.582 1.515 -13.320 1.00 85.56 460 PRO A C 1
ATOM 3658 O O . PRO A 1 460 ? 25.121 0.853 -14.207 1.00 85.56 460 PRO A O 1
ATOM 3661 N N . GLN A 1 461 ? 24.200 0.962 -12.166 1.00 72.31 461 GLN A N 1
ATOM 3662 C CA . GLN A 1 461 ? 24.253 -0.477 -11.885 1.00 72.31 461 GLN A CA 1
ATOM 3663 C C . GLN A 1 461 ? 22.848 -1.073 -11.860 1.00 72.31 461 GLN A C 1
ATOM 3665 O O . GLN A 1 461 ? 21.899 -0.420 -11.429 1.00 72.31 461 GLN A O 1
ATOM 3670 N N . THR A 1 462 ? 22.744 -2.346 -12.243 1.00 63.91 462 THR A N 1
ATOM 3671 C CA . THR A 1 462 ? 21.487 -3.104 -12.316 1.00 63.91 462 THR A CA 1
ATOM 3672 C C . THR A 1 462 ? 20.691 -3.104 -11.003 1.00 63.91 462 THR A C 1
ATOM 3674 O O . THR A 1 462 ? 19.478 -3.249 -11.042 1.00 63.91 462 THR A O 1
ATOM 3677 N N . GLY A 1 463 ? 21.347 -2.922 -9.848 1.00 53.28 463 GLY A N 1
ATOM 3678 C CA . GLY A 1 463 ? 20.698 -2.900 -8.529 1.00 53.28 463 GLY A CA 1
ATOM 3679 C C . GLY A 1 463 ? 20.045 -1.571 -8.125 1.00 53.28 463 GLY A C 1
ATOM 3680 O O . GLY A 1 463 ? 19.268 -1.562 -7.179 1.00 53.28 463 GLY A O 1
ATOM 3681 N N . ASN A 1 464 ? 20.333 -0.465 -8.825 1.00 47.16 464 ASN A N 1
ATOM 3682 C CA . ASN A 1 464 ? 19.873 0.882 -8.442 1.00 47.16 464 ASN A CA 1
ATOM 3683 C C . ASN A 1 464 ? 18.731 1.422 -9.316 1.00 47.16 464 ASN A C 1
ATOM 3685 O O . ASN A 1 464 ? 18.192 2.488 -9.026 1.00 47.16 464 ASN A O 1
ATOM 3689 N N . ALA A 1 465 ? 18.385 0.726 -10.397 1.00 48.56 465 ALA A N 1
ATOM 3690 C CA . ALA A 1 465 ? 17.314 1.129 -11.296 1.00 48.56 465 ALA A CA 1
ATOM 3691 C C . ALA A 1 465 ? 16.047 0.332 -10.980 1.00 48.56 465 ALA A C 1
ATOM 3693 O O . ALA A 1 465 ? 16.117 -0.866 -10.694 1.00 48.56 465 ALA A O 1
ATOM 3694 N N . MET A 1 466 ? 14.876 0.975 -11.082 1.00 53.12 466 MET A N 1
ATOM 3695 C CA . MET A 1 466 ? 13.621 0.225 -11.146 1.00 53.12 466 MET A CA 1
ATOM 3696 C C . MET A 1 466 ? 13.746 -0.844 -12.236 1.00 53.12 466 MET A C 1
ATOM 3698 O O . MET A 1 466 ? 14.361 -0.597 -13.277 1.00 53.12 466 MET A O 1
ATOM 3702 N N . ARG A 1 467 ? 13.145 -2.014 -11.986 1.00 57.12 467 ARG A N 1
ATOM 3703 C CA . ARG A 1 467 ? 13.180 -3.248 -12.800 1.00 57.12 467 ARG A CA 1
ATOM 3704 C C . ARG A 1 467 ? 13.076 -3.033 -14.325 1.00 57.12 467 ARG A C 1
ATOM 3706 O O . ARG A 1 467 ? 13.485 -3.913 -15.075 1.00 57.12 467 ARG A O 1
ATOM 3713 N N . TRP A 1 468 ? 12.530 -1.897 -14.762 1.00 60.78 468 TRP A N 1
ATOM 3714 C CA . TRP A 1 468 ? 12.171 -1.559 -16.140 1.00 60.78 468 TRP A CA 1
ATOM 3715 C C . TRP A 1 468 ? 13.073 -0.506 -16.822 1.00 60.78 468 TRP A C 1
ATOM 3717 O O . TRP A 1 468 ? 12.983 -0.346 -18.028 1.00 60.78 468 TRP A O 1
ATOM 3727 N N . HIS A 1 469 ? 13.967 0.198 -16.109 1.00 70.06 469 HIS A N 1
ATOM 3728 C CA . HIS A 1 469 ? 14.676 1.371 -16.677 1.00 70.06 469 HIS A CA 1
ATOM 3729 C C . HIS A 1 469 ? 16.201 1.231 -16.816 1.00 70.06 469 HIS A C 1
ATOM 3731 O O . HIS A 1 469 ? 16.841 2.070 -17.446 1.00 70.06 469 HIS A O 1
ATOM 3737 N N . TYR A 1 470 ? 16.806 0.153 -16.302 1.00 79.62 470 TYR A N 1
ATOM 3738 C CA . TYR A 1 470 ? 18.269 0.020 -16.249 1.00 79.62 470 TYR A CA 1
ATOM 3739 C C . TYR A 1 470 ? 18.971 0.200 -17.605 1.00 79.62 470 TYR A C 1
ATOM 3741 O O . TYR A 1 470 ? 19.962 0.922 -17.698 1.00 79.62 470 TYR A O 1
ATOM 3749 N N . THR A 1 471 ? 18.493 -0.475 -18.656 1.00 80.62 471 THR A N 1
ATOM 3750 C CA . THR A 1 471 ? 19.191 -0.453 -19.953 1.00 80.62 471 THR A CA 1
ATOM 3751 C C . THR A 1 471 ? 19.060 0.902 -20.644 1.00 80.62 471 THR A C 1
ATOM 3753 O O . THR A 1 471 ? 20.004 1.333 -21.298 1.00 80.62 471 THR A O 1
ATOM 3756 N N . HIS A 1 472 ? 17.932 1.589 -20.459 1.00 83.44 472 HIS A N 1
ATOM 3757 C CA . HIS A 1 472 ? 17.750 2.960 -20.926 1.00 83.44 472 HIS A CA 1
ATOM 3758 C C . HIS A 1 472 ? 18.757 3.900 -20.252 1.00 83.44 472 HIS A C 1
ATOM 3760 O O . HIS A 1 472 ? 19.539 4.551 -20.940 1.00 83.44 472 HIS A O 1
ATOM 3766 N N . ASP A 1 473 ? 18.824 3.882 -18.917 1.00 85.75 473 ASP A N 1
ATOM 3767 C CA . ASP A 1 473 ? 19.754 4.721 -18.152 1.00 85.75 473 ASP A CA 1
ATOM 3768 C C . ASP A 1 473 ? 21.216 4.437 -18.514 1.00 85.75 473 ASP A C 1
ATOM 3770 O O . ASP A 1 473 ? 22.053 5.339 -18.545 1.00 85.75 473 ASP A O 1
ATOM 3774 N N . LEU A 1 474 ? 21.530 3.170 -18.797 1.00 87.81 474 LEU A N 1
ATOM 3775 C CA . LEU A 1 474 ? 22.844 2.749 -19.265 1.00 87.81 474 LEU A CA 1
ATOM 3776 C C . LEU A 1 474 ? 23.174 3.373 -20.626 1.00 87.81 474 LEU A C 1
ATOM 3778 O O . LEU A 1 474 ? 24.245 3.955 -20.784 1.00 87.81 474 LEU A O 1
ATOM 3782 N N . LEU A 1 475 ? 22.266 3.260 -21.598 1.00 87.88 475 LEU A N 1
ATOM 3783 C CA . LEU A 1 475 ? 22.450 3.810 -22.942 1.00 87.88 475 LEU A CA 1
ATOM 3784 C C . LEU A 1 475 ? 22.602 5.335 -22.904 1.00 87.88 475 LEU A C 1
ATOM 3786 O O . LEU A 1 475 ? 23.534 5.865 -23.509 1.00 87.88 475 LEU A O 1
ATOM 3790 N N . ASP A 1 476 ? 21.741 6.020 -22.152 1.00 90.00 476 ASP A N 1
ATOM 3791 C CA . ASP A 1 476 ? 21.797 7.472 -21.980 1.00 90.00 476 ASP A CA 1
ATOM 3792 C C . ASP A 1 476 ? 23.113 7.918 -21.343 1.00 90.00 476 ASP A C 1
ATOM 3794 O O . ASP A 1 476 ? 23.762 8.831 -21.858 1.00 90.00 476 ASP A O 1
ATOM 3798 N N . TYR A 1 477 ? 23.556 7.230 -20.285 1.00 91.81 477 TYR A N 1
ATOM 3799 C CA . TYR A 1 477 ? 24.837 7.512 -19.645 1.00 91.81 477 TYR A CA 1
ATOM 3800 C C . TYR A 1 477 ? 26.002 7.364 -20.631 1.00 91.81 477 TYR A C 1
ATOM 3802 O O . TYR A 1 477 ? 26.820 8.269 -20.761 1.00 91.81 477 TYR A O 1
ATOM 3810 N N . TYR A 1 478 ? 26.093 6.253 -21.366 1.00 91.81 478 TYR A N 1
ATOM 3811 C CA . TYR A 1 478 ? 27.212 6.051 -22.295 1.00 91.81 478 TYR A CA 1
ATOM 3812 C C . TYR A 1 478 ? 27.168 6.974 -23.517 1.00 91.81 478 TYR A C 1
ATOM 3814 O O . TYR A 1 478 ? 28.224 7.248 -24.085 1.00 91.81 478 TYR A O 1
ATOM 3822 N N . ARG A 1 479 ? 25.987 7.465 -23.910 1.00 92.19 479 ARG A N 1
ATOM 3823 C CA . ARG A 1 479 ? 25.848 8.513 -24.929 1.00 92.19 479 ARG A CA 1
ATOM 3824 C C . ARG A 1 479 ? 26.367 9.855 -24.411 1.00 92.19 479 ARG A C 1
ATOM 3826 O O . ARG A 1 479 ? 27.145 10.504 -25.099 1.00 92.19 479 ARG A O 1
ATOM 3833 N N . GLU A 1 480 ? 25.942 10.269 -23.219 1.00 93.25 480 GLU A N 1
ATOM 3834 C CA . GLU A 1 480 ? 26.308 11.564 -22.625 1.00 93.25 480 GLU A CA 1
ATOM 3835 C C . GLU A 1 480 ? 27.795 11.625 -22.242 1.00 93.25 480 GLU A C 1
ATOM 3837 O O . GLU A 1 480 ? 28.480 12.602 -22.530 1.00 93.25 480 GLU A O 1
ATOM 3842 N N . TYR A 1 481 ? 28.322 10.550 -21.653 1.00 92.50 481 TYR A N 1
ATOM 3843 C CA . TYR A 1 481 ? 29.688 10.483 -21.126 1.00 92.50 481 TYR A CA 1
ATOM 3844 C C . TYR A 1 481 ? 30.702 9.895 -22.116 1.00 92.50 481 TYR A C 1
ATOM 3846 O O . TYR A 1 481 ? 31.813 9.526 -21.730 1.00 92.50 481 TYR A O 1
ATOM 3854 N N . GLN A 1 482 ? 30.342 9.801 -23.399 1.00 89.94 482 GLN A N 1
ATOM 3855 C CA . GLN A 1 482 ? 31.162 9.151 -24.420 1.00 89.94 482 GLN A CA 1
ATOM 3856 C C . GLN A 1 482 ? 32.591 9.717 -24.485 1.00 89.94 482 GLN A C 1
ATOM 3858 O O . GLN A 1 482 ? 33.542 8.938 -24.548 1.00 89.94 482 GLN A O 1
ATOM 3863 N N . SER A 1 483 ? 32.747 11.045 -24.438 1.00 87.56 483 SER A N 1
ATOM 3864 C CA . SER A 1 483 ? 34.048 11.724 -24.530 1.00 87.56 483 SER A CA 1
ATOM 3865 C C . SER A 1 483 ? 34.984 11.349 -23.377 1.00 87.56 483 SER A C 1
ATOM 3867 O O . SER A 1 483 ? 36.110 10.923 -23.619 1.00 87.56 483 SER A O 1
ATOM 3869 N N . ALA A 1 484 ? 34.496 11.416 -22.137 1.00 89.06 484 ALA A N 1
ATOM 3870 C CA . ALA A 1 484 ? 35.259 11.058 -20.940 1.00 89.06 484 ALA A CA 1
ATOM 3871 C C . ALA A 1 484 ? 35.600 9.557 -20.875 1.00 89.06 484 ALA A C 1
ATOM 3873 O O . ALA A 1 484 ? 36.653 9.156 -20.394 1.00 89.06 484 ALA A O 1
ATOM 3874 N N . ILE A 1 485 ? 34.713 8.692 -21.369 1.00 88.94 485 ILE A N 1
ATOM 3875 C CA . ILE A 1 485 ? 34.937 7.238 -21.354 1.00 88.94 485 ILE A CA 1
ATOM 3876 C C . ILE A 1 485 ? 35.966 6.829 -22.411 1.00 88.94 485 ILE A C 1
ATOM 3878 O O . ILE A 1 485 ? 36.744 5.895 -22.201 1.00 88.94 485 ILE A O 1
ATOM 3882 N N . GLN A 1 486 ? 35.978 7.514 -23.556 1.00 86.31 486 GLN A N 1
ATOM 3883 C CA . GLN A 1 486 ? 36.984 7.296 -24.589 1.00 86.31 486 GLN A CA 1
ATOM 3884 C C . GLN A 1 486 ? 38.388 7.658 -24.089 1.00 86.31 486 GLN A C 1
ATOM 3886 O O . GLN A 1 486 ? 39.306 6.886 -24.361 1.00 86.31 486 GLN A O 1
ATOM 3891 N N . THR A 1 487 ? 38.545 8.732 -23.303 1.00 82.44 487 THR A N 1
ATOM 3892 C CA . THR A 1 487 ? 39.849 9.109 -22.729 1.00 82.44 487 THR A CA 1
ATOM 3893 C C . THR A 1 487 ? 40.333 8.130 -21.657 1.00 82.44 487 THR A C 1
ATOM 3895 O O . THR A 1 487 ? 41.499 7.742 -21.670 1.00 82.44 487 THR A O 1
ATOM 3898 N N . CYS A 1 488 ? 39.439 7.616 -20.800 1.00 78.94 488 CYS A N 1
ATOM 3899 C CA . CYS A 1 488 ? 39.798 6.552 -19.849 1.00 78.94 488 CYS A CA 1
ATOM 3900 C C . CYS A 1 488 ? 40.363 5.302 -20.543 1.00 78.94 488 CYS A C 1
ATOM 3902 O O . CYS A 1 488 ? 41.310 4.693 -20.052 1.00 78.94 488 CYS A O 1
ATOM 3904 N N . ASN A 1 489 ? 39.778 4.907 -21.680 1.00 64.94 489 ASN A N 1
ATOM 3905 C CA . ASN A 1 489 ? 40.261 3.749 -22.431 1.00 64.94 489 ASN A CA 1
ATOM 3906 C C . ASN A 1 489 ? 41.622 4.020 -23.081 1.00 64.94 489 ASN A C 1
ATOM 3908 O O . ASN A 1 489 ? 42.447 3.114 -23.125 1.00 64.94 489 ASN A O 1
ATOM 3912 N N . THR A 1 490 ? 41.879 5.235 -23.578 1.00 58.56 490 THR A N 1
ATOM 3913 C CA . THR A 1 490 ? 43.171 5.565 -24.196 1.00 58.56 490 THR A CA 1
ATOM 3914 C C . THR A 1 490 ? 44.308 5.623 -23.178 1.00 58.56 490 THR A C 1
ATOM 3916 O O . THR A 1 490 ? 45.389 5.110 -23.468 1.00 58.56 490 THR A O 1
ATOM 3919 N N . ASP A 1 491 ? 44.054 6.143 -21.974 1.00 53.97 491 ASP A N 1
ATOM 3920 C CA . ASP A 1 491 ? 45.073 6.299 -20.926 1.00 53.97 491 ASP A CA 1
ATOM 3921 C C . ASP A 1 491 ? 45.519 4.950 -20.326 1.00 53.97 491 ASP A C 1
ATOM 3923 O O . ASP A 1 491 ? 46.691 4.770 -20.000 1.00 53.97 491 ASP A O 1
ATOM 3927 N N . GLU A 1 492 ? 44.630 3.952 -20.257 1.00 51.66 492 GLU A N 1
ATOM 3928 C CA . GLU A 1 492 ? 44.972 2.598 -19.783 1.00 51.66 492 GLU A CA 1
ATOM 3929 C C . GLU A 1 492 ? 45.540 1.684 -20.897 1.00 51.66 492 GLU A C 1
ATOM 3931 O O . GLU A 1 492 ? 46.216 0.693 -20.610 1.00 51.66 492 GLU A O 1
ATOM 3936 N N . THR A 1 493 ? 45.337 2.018 -22.181 1.00 39.62 493 THR A N 1
ATOM 3937 C CA . THR A 1 493 ? 45.865 1.250 -23.335 1.00 39.62 493 THR A CA 1
ATOM 3938 C C . THR A 1 493 ? 47.339 1.483 -23.672 1.00 39.62 493 THR A C 1
ATOM 3940 O O . THR A 1 493 ? 47.833 0.877 -24.626 1.00 39.62 493 THR A O 1
ATOM 3943 N N . GLN A 1 494 ? 48.108 2.212 -22.853 1.00 43.59 494 GLN A N 1
ATOM 3944 C CA . GLN A 1 494 ? 49.577 2.142 -22.948 1.00 43.59 494 GLN A CA 1
ATOM 3945 C C . GLN A 1 494 ? 50.132 0.711 -22.731 1.00 43.59 494 GLN A C 1
ATOM 3947 O O . GLN A 1 494 ? 51.303 0.471 -23.009 1.00 43.59 494 GLN A O 1
ATOM 3952 N N . GLY A 1 495 ? 49.295 -0.263 -22.329 1.00 39.34 495 GLY A N 1
ATOM 3953 C CA . GLY A 1 495 ? 49.636 -1.692 -22.275 1.00 39.34 495 GLY A CA 1
ATOM 3954 C C . GLY A 1 495 ? 49.000 -2.631 -23.320 1.00 39.34 495 GLY A C 1
ATOM 3955 O O . GLY A 1 495 ? 49.404 -3.789 -23.371 1.00 39.34 495 GLY A O 1
ATOM 3956 N N . MET A 1 496 ? 48.027 -2.224 -24.151 1.00 30.16 496 MET A N 1
ATOM 3957 C CA . MET A 1 496 ? 47.381 -3.155 -25.106 1.00 30.16 496 MET A CA 1
ATOM 3958 C C . MET A 1 496 ? 46.712 -2.429 -26.287 1.00 30.16 496 MET A C 1
ATOM 3960 O O . MET A 1 496 ? 45.716 -1.730 -26.120 1.00 30.16 496 MET A O 1
ATOM 3964 N N . LYS A 1 497 ? 47.241 -2.631 -27.502 1.00 31.69 497 LYS A N 1
ATOM 3965 C CA . LYS A 1 497 ? 46.664 -2.134 -28.765 1.00 31.69 497 LYS A CA 1
ATOM 3966 C C . LYS A 1 497 ? 45.366 -2.882 -29.103 1.00 31.69 497 LYS A C 1
ATOM 3968 O O . LYS A 1 497 ? 45.397 -4.102 -29.238 1.00 31.69 497 LYS A O 1
ATOM 3973 N N . MET A 1 498 ? 44.270 -2.159 -29.341 1.00 30.55 498 MET A N 1
ATOM 3974 C CA . MET A 1 498 ? 43.102 -2.651 -30.090 1.00 30.55 498 MET A CA 1
ATOM 3975 C C . MET A 1 498 ? 42.662 -1.621 -31.139 1.00 30.55 498 MET A C 1
ATOM 3977 O O . MET A 1 498 ? 42.795 -0.417 -30.925 1.00 30.55 498 MET A O 1
ATOM 3981 N N . GLU A 1 499 ? 42.173 -2.117 -32.279 1.00 31.52 499 GLU A N 1
ATOM 3982 C CA . GLU A 1 499 ? 41.836 -1.342 -33.482 1.00 31.52 499 GLU A CA 1
ATOM 3983 C C . GLU A 1 499 ? 40.700 -0.312 -33.299 1.00 31.52 499 GLU A C 1
ATOM 3985 O O . GLU A 1 499 ? 39.802 -0.502 -32.469 1.00 31.52 499 GLU A O 1
ATOM 3990 N N . PRO A 1 500 ? 40.717 0.783 -34.090 1.00 32.75 500 PRO A N 1
ATOM 3991 C CA . PRO A 1 500 ? 39.758 1.875 -33.977 1.00 32.75 500 PRO A CA 1
ATOM 3992 C C . PRO A 1 500 ? 38.328 1.471 -34.362 1.00 32.75 500 PRO A C 1
ATOM 3994 O O . PRO A 1 500 ? 38.073 0.667 -35.255 1.00 32.75 500 PRO A O 1
ATOM 3997 N N . MET A 1 501 ? 37.371 2.099 -33.679 1.00 33.09 501 MET A N 1
ATOM 3998 C CA . MET A 1 501 ? 35.934 1.932 -33.883 1.00 33.09 501 MET A CA 1
ATOM 3999 C C . MET A 1 501 ? 35.532 2.428 -35.284 1.00 33.09 501 MET A C 1
ATOM 4001 O O . MET A 1 501 ? 35.721 3.603 -35.602 1.00 33.09 501 MET A O 1
ATOM 4005 N N . VAL A 1 502 ? 34.960 1.547 -36.113 1.00 31.42 502 VAL A N 1
ATOM 4006 C CA . VAL A 1 502 ? 34.386 1.907 -37.420 1.00 31.42 502 VAL A CA 1
ATOM 4007 C C . VAL A 1 502 ? 33.338 3.005 -37.221 1.00 31.42 502 VAL A C 1
ATOM 4009 O O . VAL A 1 502 ? 32.355 2.818 -36.501 1.00 31.42 502 VAL A O 1
ATOM 4012 N N . ARG A 1 503 ? 33.548 4.163 -37.860 1.00 32.31 503 ARG A N 1
ATOM 4013 C CA . ARG A 1 503 ? 32.535 5.220 -37.972 1.00 32.31 503 ARG A CA 1
ATOM 4014 C C . ARG A 1 503 ? 31.341 4.655 -38.737 1.00 32.31 503 ARG A C 1
ATOM 4016 O O . ARG A 1 503 ? 31.451 4.389 -39.929 1.00 32.31 503 ARG A O 1
ATOM 4023 N N . ILE A 1 504 ? 30.196 4.519 -38.076 1.00 32.53 504 ILE A N 1
ATOM 4024 C CA . ILE A 1 504 ? 28.922 4.319 -38.769 1.00 32.53 504 ILE A CA 1
ATOM 4025 C C . ILE A 1 504 ? 28.573 5.659 -39.426 1.00 32.53 504 ILE A C 1
ATOM 4027 O O . ILE A 1 504 ? 28.057 6.568 -38.779 1.00 32.53 504 ILE A O 1
ATOM 4031 N N . THR A 1 505 ? 28.928 5.818 -40.700 1.00 31.91 505 THR A N 1
ATOM 4032 C CA . THR A 1 505 ? 28.511 6.962 -41.514 1.00 31.91 505 THR A CA 1
ATOM 4033 C C . THR A 1 505 ? 27.038 6.814 -41.879 1.00 31.91 505 THR A C 1
ATOM 4035 O O . THR A 1 505 ? 26.627 5.837 -42.502 1.00 31.91 505 THR A O 1
ATOM 4038 N N . SER A 1 506 ? 26.249 7.810 -41.490 1.00 36.66 506 SER A N 1
ATOM 4039 C CA . SER A 1 506 ? 24.831 7.974 -41.802 1.00 36.66 506 SER A CA 1
ATOM 4040 C C . SER A 1 506 ? 24.564 7.944 -43.311 1.00 36.66 506 SER A C 1
ATOM 4042 O O . SER A 1 506 ? 24.783 8.941 -43.992 1.00 36.66 506 SER A O 1
ATOM 4044 N N . THR A 1 507 ? 24.063 6.830 -43.845 1.00 32.62 507 THR A N 1
ATOM 4045 C CA . THR A 1 507 ? 23.477 6.799 -45.205 1.00 32.62 507 THR A CA 1
ATOM 4046 C C . THR A 1 507 ? 22.161 6.025 -45.310 1.00 32.62 507 THR A C 1
ATOM 4048 O O . THR A 1 507 ? 21.614 5.891 -46.396 1.00 32.62 507 THR A O 1
ATOM 4051 N N . THR A 1 508 ? 21.550 5.622 -44.195 1.00 36.34 508 THR A N 1
ATOM 4052 C CA . THR A 1 508 ? 20.211 4.996 -44.185 1.00 36.34 508 THR A CA 1
ATOM 4053 C C . THR A 1 508 ? 19.239 5.699 -43.236 1.00 36.34 508 THR A C 1
ATOM 4055 O O . THR A 1 508 ? 18.375 5.087 -42.615 1.00 36.34 508 THR A O 1
ATOM 4058 N N . THR A 1 509 ? 19.336 7.028 -43.161 1.00 39.78 509 THR A N 1
ATOM 4059 C CA . THR A 1 509 ? 18.444 7.874 -42.354 1.00 39.78 509 THR A CA 1
ATOM 4060 C C . THR A 1 509 ? 17.446 8.626 -43.235 1.00 39.78 509 THR A C 1
ATOM 4062 O O . THR A 1 509 ? 17.441 9.851 -43.289 1.00 39.78 509 THR A O 1
ATOM 4065 N N . THR A 1 510 ? 16.584 7.907 -43.953 1.00 39.50 510 THR A N 1
ATOM 4066 C CA . THR A 1 510 ? 15.435 8.546 -44.636 1.00 39.50 510 THR A CA 1
ATOM 4067 C C . THR A 1 510 ? 14.099 7.881 -44.298 1.00 39.50 510 THR A C 1
ATOM 4069 O O . THR A 1 510 ? 13.065 8.541 -44.356 1.00 39.50 510 THR A O 1
ATOM 4072 N N . GLY A 1 511 ? 14.105 6.625 -43.830 1.00 36.12 511 GLY A N 1
ATOM 4073 C CA . GLY A 1 511 ? 12.903 5.938 -43.331 1.00 36.12 511 GLY A CA 1
ATOM 4074 C C . GLY A 1 511 ? 12.613 6.162 -41.840 1.00 36.12 511 GLY A C 1
ATOM 4075 O O . GLY A 1 511 ? 11.464 6.365 -41.461 1.00 36.12 511 GLY A O 1
ATOM 4076 N N . ALA A 1 512 ? 13.645 6.192 -40.987 1.00 36.59 512 ALA A N 1
ATOM 4077 C CA . ALA A 1 512 ? 13.475 6.234 -39.527 1.00 36.59 512 ALA A CA 1
ATOM 4078 C C . ALA A 1 512 ? 13.031 7.610 -38.983 1.00 36.59 512 ALA A C 1
ATOM 4080 O O . ALA A 1 512 ? 12.268 7.681 -38.022 1.00 36.59 512 ALA A O 1
ATOM 4081 N N . ASN A 1 513 ? 13.427 8.709 -39.636 1.00 34.41 513 ASN A N 1
ATOM 4082 C CA . ASN A 1 513 ? 13.088 10.063 -39.177 1.00 34.41 513 ASN A CA 1
ATOM 4083 C C . ASN A 1 513 ? 11.630 10.468 -39.464 1.00 34.41 513 ASN A C 1
ATOM 4085 O O . ASN A 1 513 ? 11.115 11.368 -38.806 1.00 34.41 513 ASN A O 1
ATOM 4089 N N . LYS A 1 514 ? 10.936 9.803 -40.401 1.00 31.23 514 LYS A N 1
ATOM 4090 C CA . LYS A 1 514 ? 9.509 10.072 -40.661 1.00 31.23 514 LYS A CA 1
ATOM 4091 C C . LYS A 1 514 ? 8.581 9.449 -39.615 1.00 31.23 514 LYS A C 1
ATOM 4093 O O . LYS A 1 514 ? 7.499 9.979 -39.398 1.00 31.23 514 LYS A O 1
ATOM 4098 N N . LEU A 1 515 ? 9.009 8.380 -38.939 1.00 35.06 515 LEU A N 1
ATOM 4099 C CA . LEU A 1 515 ? 8.242 7.762 -37.854 1.00 35.06 515 LEU A CA 1
ATOM 4100 C C . LEU A 1 515 ? 8.448 8.483 -36.518 1.00 35.06 515 LEU A C 1
ATOM 4102 O O . LEU A 1 515 ? 7.485 8.647 -35.784 1.00 35.06 515 LEU A O 1
ATOM 4106 N N . ALA A 1 516 ? 9.645 8.999 -36.225 1.00 31.89 516 ALA A N 1
ATOM 4107 C CA . ALA A 1 516 ? 9.904 9.702 -34.963 1.00 31.89 516 ALA A CA 1
ATOM 4108 C C . ALA A 1 516 ? 9.107 11.018 -34.809 1.00 31.89 516 ALA A C 1
ATOM 4110 O O . ALA A 1 516 ? 8.682 11.351 -33.706 1.00 31.89 516 ALA A O 1
ATOM 4111 N N . ASN A 1 517 ? 8.831 11.732 -35.907 1.00 29.84 517 ASN A N 1
ATOM 4112 C CA . ASN A 1 517 ? 8.078 12.993 -35.862 1.00 29.84 517 ASN A CA 1
ATOM 4113 C C . ASN A 1 517 ? 6.549 12.821 -35.828 1.00 29.84 517 ASN A C 1
ATOM 4115 O O . ASN A 1 517 ? 5.846 13.793 -35.569 1.00 29.84 517 ASN A O 1
ATOM 4119 N N . ALA A 1 518 ? 6.024 11.611 -36.045 1.00 31.98 518 ALA A N 1
ATOM 4120 C CA . ALA A 1 518 ? 4.590 11.336 -35.916 1.00 31.98 518 ALA A CA 1
ATOM 4121 C C . ALA A 1 518 ? 4.157 11.038 -34.464 1.00 31.98 518 ALA A C 1
ATOM 4123 O O . ALA A 1 518 ? 2.967 10.996 -34.184 1.00 31.98 518 ALA A O 1
ATOM 4124 N N . TRP A 1 519 ? 5.105 10.848 -33.537 1.00 34.53 519 TRP A N 1
ATOM 4125 C CA . TRP A 1 519 ? 4.831 10.437 -32.149 1.00 34.53 519 TRP A CA 1
ATOM 4126 C C . TRP A 1 519 ? 4.796 11.590 -31.137 1.00 34.53 519 TRP A C 1
ATOM 4128 O O . TRP A 1 519 ? 4.529 11.356 -29.965 1.00 34.53 519 TRP A O 1
ATOM 4138 N N . PHE A 1 520 ? 5.053 12.829 -31.567 1.00 30.41 520 PHE A N 1
ATOM 4139 C CA . PHE A 1 520 ? 5.021 14.006 -30.686 1.00 30.41 520 PHE A CA 1
ATOM 4140 C C . PHE A 1 520 ? 3.726 14.828 -30.779 1.00 30.41 520 PHE A C 1
ATOM 4142 O O . PHE A 1 520 ? 3.595 15.840 -30.094 1.00 30.41 520 PHE A O 1
ATOM 4149 N N . VAL A 1 521 ? 2.757 14.387 -31.588 1.00 33.88 521 VAL A N 1
ATOM 4150 C CA . VAL A 1 521 ? 1.400 14.949 -31.636 1.00 33.88 521 VAL A CA 1
ATOM 4151 C C . VAL A 1 521 ? 0.393 13.795 -31.705 1.00 33.88 521 VAL A C 1
ATOM 4153 O O . VAL A 1 521 ? -0.140 13.496 -32.771 1.00 33.88 521 VAL A O 1
ATOM 4156 N N . ALA A 1 522 ? 0.188 13.109 -30.579 1.00 28.31 522 ALA A N 1
ATOM 4157 C CA . ALA A 1 522 ? -0.964 12.245 -30.304 1.00 28.31 522 ALA A CA 1
ATOM 4158 C C . ALA A 1 522 ? -1.130 12.073 -28.791 1.00 28.31 522 ALA A C 1
ATOM 4160 O O . ALA A 1 522 ? -0.117 11.735 -28.134 1.00 28.31 522 ALA A O 1
#

Organism: NCBI:txid73025

Nearest PDB structures (foldseek):
  2bw3-assembly1_A  TM=6.182E-01  e=2.199E-10  Musca domestica
  8sjd-assembly1_A  TM=5.297E-01  e=1.029E-10  Musca domestica
  6dww-assembly1_A  TM=5.755E-01  e=5.406E-09  Musca domestica
  4d1q-assembly1_H-2  TM=5.691E-01  e=7.487E-09  Musca domestica
  8sjd-assembly1_B  TM=5.047E-01  e=2.035E-09  Musca domestica